Protein AF-0000000071641384 (afdb_homodimer)

Organism: Cannabis sativa (NCBI:txid3483)

Radius of gyration: 23.42 Å; Cα contacts (8 Å, |Δi|>4): 832; chains: 2; bounding box: 57×64×50 Å

Structure (mmCIF, N/CA/C/O backbone):
data_AF-0000000071641384-model_v1
#
loop_
_entity.id
_entity.type
_entity.pdbx_description
1 polymer 'CYTH domain-containing protein'
#
loop_
_atom_site.group_PDB
_atom_site.id
_atom_site.type_symbol
_atom_site.label_atom_id
_atom_site.label_alt_id
_atom_site.label_comp_id
_atom_site.label_asym_id
_atom_site.label_entity_id
_atom_site.label_seq_id
_atom_site.pdbx_PDB_ins_code
_atom_site.Cartn_x
_atom_site.Cartn_y
_atom_site.Cartn_z
_atom_site.occupancy
_atom_site.B_iso_or_equiv
_atom_site.auth_seq_id
_atom_site.auth_comp_id
_atom_site.auth_asym_id
_atom_site.auth_atom_id
_atom_site.pdbx_PDB_model_num
ATOM 1 N N . MET A 1 1 ? -4.176 0.881 -6.141 1 51.03 1 MET A N 1
ATOM 2 C CA . MET A 1 1 ? -4.93 0.18 -5.105 1 51.03 1 MET A CA 1
ATOM 3 C C . MET A 1 1 ? -4.918 -1.325 -5.348 1 51.03 1 MET A C 1
ATOM 5 O O . MET A 1 1 ? -5.363 -1.794 -6.395 1 51.03 1 MET A O 1
ATOM 9 N N . GLU A 1 2 ? -3.814 -2.068 -4.883 1 68.75 2 GLU A N 1
ATOM 10 C CA . GLU A 1 2 ? -3.453 -3.33 -5.523 1 68.75 2 GLU A CA 1
ATOM 11 C C . GLU A 1 2 ? -4.09 -4.516 -4.805 1 68.75 2 GLU A C 1
ATOM 13 O O . GLU A 1 2 ? -3.535 -5.027 -3.828 1 68.75 2 GLU A O 1
ATOM 18 N N . VAL A 1 3 ? -5.449 -4.703 -5.043 1 81.88 3 VAL A N 1
ATOM 19 C CA . VAL A 1 3 ? -6.039 -5.961 -4.602 1 81.88 3 VAL A CA 1
ATOM 20 C C . VAL A 1 3 ? -5.883 -7.02 -5.691 1 81.88 3 VAL A C 1
ATOM 22 O O . VAL A 1 3 ? -6.027 -6.719 -6.879 1 81.88 3 VAL A O 1
ATOM 25 N N . GLU A 1 4 ? -5.527 -8.25 -5.195 1 92.75 4 GLU A N 1
ATOM 26 C CA . GLU A 1 4 ? -5.203 -9.266 -6.195 1 92.75 4 GLU A CA 1
ATOM 27 C C . GLU A 1 4 ? -5.844 -10.602 -5.844 1 92.75 4 GLU A C 1
ATOM 29 O O . GLU A 1 4 ? -5.922 -10.969 -4.668 1 92.75 4 GLU A O 1
ATOM 34 N N . VAL A 1 5 ? -6.359 -11.281 -6.887 1 96 5 VAL A N 1
ATOM 35 C CA . VAL A 1 5 ? -6.824 -12.656 -6.77 1 96 5 VAL A CA 1
ATOM 36 C C . VAL A 1 5 ? -5.656 -13.617 -6.984 1 96 5 VAL A C 1
ATOM 38 O O . VAL A 1 5 ? -4.836 -13.414 -7.887 1 96 5 VAL A O 1
ATOM 41 N N . LYS A 1 6 ? -5.539 -14.648 -6.125 1 96.94 6 LYS A N 1
ATOM 42 C CA . LYS A 1 6 ? -4.516 -15.688 -6.25 1 96.94 6 LYS A CA 1
ATOM 43 C C . LYS A 1 6 ? -5.129 -17.078 -6.133 1 96.94 6 LYS A C 1
ATOM 45 O O . LYS A 1 6 ? -5.629 -17.453 -5.074 1 96.94 6 LYS A O 1
ATOM 50 N N . LEU A 1 7 ? -5.055 -17.781 -7.191 1 97.94 7 LEU A N 1
ATOM 51 C CA . LEU A 1 7 ? -5.539 -19.156 -7.207 1 97.94 7 LEU A CA 1
ATOM 52 C C . LEU A 1 7 ? -4.391 -20.125 -7.453 1 97.94 7 LEU A C 1
ATOM 54 O O . LEU A 1 7 ? -3.559 -19.906 -8.336 1 97.94 7 LEU A O 1
ATOM 58 N N . ARG A 1 8 ? -4.398 -21.188 -6.711 1 97.81 8 ARG A N 1
ATOM 59 C CA . ARG A 1 8 ? -3.381 -22.219 -6.836 1 97.81 8 ARG A CA 1
ATOM 60 C C . ARG A 1 8 ? -3.854 -23.344 -7.762 1 97.81 8 ARG A C 1
ATOM 62 O O . ARG A 1 8 ? -4.988 -23.812 -7.648 1 97.81 8 ARG A O 1
ATOM 69 N N . LEU A 1 9 ? -3.004 -23.672 -8.727 1 98.31 9 LEU A N 1
ATOM 70 C CA . LEU A 1 9 ? -3.221 -24.859 -9.539 1 98.31 9 LEU A CA 1
ATOM 71 C C . LEU A 1 9 ? -2.496 -26.062 -8.953 1 98.31 9 LEU A C 1
ATOM 73 O O . LEU A 1 9 ? -1.373 -25.938 -8.461 1 98.31 9 LEU A O 1
ATOM 77 N N . PRO A 1 10 ? -3.086 -27.25 -9.039 1 97.31 10 PRO A N 1
ATOM 78 C CA . PRO A 1 10 ? -2.553 -28.391 -8.297 1 97.31 10 PRO A CA 1
ATOM 79 C C . PRO A 1 10 ? -1.244 -28.922 -8.883 1 97.31 10 PRO A C 1
ATOM 81 O O . PRO A 1 10 ? -0.441 -29.516 -8.164 1 97.31 10 PRO A O 1
ATOM 84 N N . ASP A 1 11 ? -1.08 -28.797 -10.219 1 97.25 11 ASP A N 1
ATOM 85 C CA . ASP A 1 11 ? 0.099 -29.406 -10.82 1 97.25 11 ASP A CA 1
ATOM 86 C C . ASP A 1 11 ? 0.361 -28.844 -12.219 1 97.25 11 ASP A C 1
ATOM 88 O O . ASP A 1 11 ? -0.345 -27.938 -12.664 1 97.25 11 ASP A O 1
ATOM 92 N N . ALA A 1 12 ? 1.397 -29.406 -12.836 1 98.25 12 ALA A N 1
ATOM 93 C CA . ALA A 1 12 ? 1.852 -28.938 -14.141 1 98.25 12 ALA A CA 1
ATOM 94 C C . ALA A 1 12 ? 0.781 -29.172 -15.211 1 98.25 12 ALA A C 1
ATOM 96 O O . ALA A 1 12 ? 0.645 -28.375 -16.141 1 98.25 12 ALA A O 1
ATOM 97 N N . ALA A 1 13 ? 0.042 -30.219 -15.047 1 98.38 13 ALA A N 1
ATOM 98 C CA . ALA A 1 13 ? -1.003 -30.516 -16.031 1 98.38 13 ALA A CA 1
ATOM 99 C C . ALA A 1 13 ? -2.086 -29.438 -16.016 1 98.38 13 ALA A C 1
ATOM 101 O O . ALA A 1 13 ? -2.508 -28.969 -17.062 1 98.38 13 ALA A O 1
ATOM 102 N N . ALA A 1 14 ? -2.51 -29.109 -14.828 1 98.44 14 ALA A N 1
ATOM 103 C CA . ALA A 1 14 ? -3.492 -28.031 -14.695 1 98.44 14 ALA A CA 1
ATOM 104 C C . ALA A 1 14 ? -2.947 -26.719 -15.258 1 98.44 14 ALA A C 1
ATOM 106 O O . ALA A 1 14 ? -3.654 -26 -15.961 1 98.44 14 ALA A O 1
ATOM 107 N N . HIS A 1 15 ? -1.734 -26.438 -14.945 1 98.75 15 HIS A N 1
ATOM 108 C CA . HIS A 1 15 ? -1.073 -25.234 -15.438 1 98.75 15 HIS A CA 1
ATOM 109 C C . HIS A 1 15 ? -1.045 -25.203 -16.953 1 98.75 15 HIS A C 1
ATOM 111 O O . HIS A 1 15 ? -1.405 -24.188 -17.578 1 98.75 15 HIS A O 1
ATOM 117 N N . ARG A 1 16 ? -0.68 -26.25 -17.547 1 98.62 16 ARG A N 1
ATOM 118 C CA . ARG A 1 16 ? -0.602 -26.344 -19 1 98.62 16 ARG A CA 1
ATOM 119 C C . ARG A 1 16 ? -1.977 -26.172 -19.641 1 98.62 16 ARG A C 1
ATOM 121 O O . ARG A 1 16 ? -2.107 -25.516 -20.672 1 98.62 16 ARG A O 1
ATOM 128 N N . ARG A 1 17 ? -2.965 -26.797 -19.047 1 98.56 17 ARG A N 1
ATOM 129 C CA . ARG A 1 17 ? -4.316 -26.641 -19.578 1 98.56 17 ARG A CA 1
ATOM 130 C C . ARG A 1 17 ? -4.742 -25.172 -19.594 1 98.56 17 ARG A C 1
ATOM 132 O O . ARG A 1 17 ? -5.293 -24.688 -20.578 1 98.56 17 ARG A O 1
ATOM 139 N N . VAL A 1 18 ? -4.438 -24.516 -18.469 1 98.81 18 VAL A N 1
ATOM 140 C CA . VAL A 1 18 ? -4.773 -23.094 -18.375 1 98.81 18 VAL A CA 1
ATOM 141 C C . VAL A 1 18 ? -4.051 -22.312 -19.469 1 98.81 18 VAL A C 1
ATOM 143 O O . VAL A 1 18 ? -4.676 -21.531 -20.203 1 98.81 18 VAL A O 1
ATOM 146 N N . THR A 1 19 ? -2.75 -22.516 -19.562 1 98.81 19 THR A N 1
ATOM 147 C CA . THR A 1 19 ? -1.963 -21.719 -20.516 1 98.81 19 THR A CA 1
ATOM 148 C C . THR A 1 19 ? -2.354 -22.062 -21.953 1 98.81 19 THR A C 1
ATOM 150 O O . THR A 1 19 ? -2.34 -21.188 -22.812 1 98.81 19 THR A O 1
ATOM 153 N N . ASP A 1 20 ? -2.725 -23.281 -22.172 1 98.62 20 ASP A N 1
ATOM 154 C CA . ASP A 1 20 ? -3.191 -23.672 -23.5 1 98.62 20 ASP A CA 1
ATOM 155 C C . ASP A 1 20 ? -4.477 -22.938 -23.875 1 98.62 20 ASP A C 1
ATOM 157 O O . ASP A 1 20 ? -4.598 -22.406 -24.984 1 98.62 20 ASP A O 1
ATOM 161 N N . LEU A 1 21 ? -5.398 -22.969 -22.984 1 98.62 21 LEU A N 1
ATOM 162 C CA . LEU A 1 21 ? -6.691 -22.328 -23.219 1 98.62 21 LEU A CA 1
ATOM 163 C C . LEU A 1 21 ? -6.527 -20.828 -23.438 1 98.62 21 LEU A C 1
ATOM 165 O O . LEU A 1 21 ? -7.277 -20.219 -24.203 1 98.62 21 LEU A O 1
ATOM 169 N N . LEU A 1 22 ? -5.512 -20.25 -22.766 1 98.75 22 LEU A N 1
ATOM 170 C CA . LEU A 1 22 ? -5.363 -18.797 -22.781 1 98.75 22 LEU A CA 1
ATOM 171 C C . LEU A 1 22 ? -4.387 -18.375 -23.875 1 98.75 22 LEU A C 1
ATOM 173 O O . LEU A 1 22 ? -4.172 -17.172 -24.078 1 98.75 22 LEU A O 1
ATOM 177 N N . THR A 1 23 ? -3.848 -19.266 -24.609 1 98.56 23 THR A N 1
ATOM 178 C CA . THR A 1 23 ? -2.768 -19.031 -25.562 1 98.56 23 THR A CA 1
ATOM 179 C C . THR A 1 23 ? -3.105 -17.859 -26.5 1 98.56 23 THR A C 1
ATOM 181 O O . THR A 1 23 ? -2.268 -17 -26.75 1 98.56 23 THR A O 1
ATOM 184 N N . PRO A 1 24 ? -4.359 -17.719 -27 1 98.44 24 PRO A N 1
ATOM 185 C CA . PRO A 1 24 ? -4.66 -16.625 -27.938 1 98.44 24 PRO A CA 1
ATOM 186 C C . PRO A 1 24 ? -4.531 -15.25 -27.297 1 98.44 24 PRO A C 1
ATOM 188 O O . PRO A 1 24 ? -4.488 -14.242 -28 1 98.44 24 PRO A O 1
ATOM 191 N N . PHE A 1 25 ? -4.457 -15.188 -26.016 1 98.69 25 PHE A N 1
ATOM 192 C CA . PHE A 1 25 ? -4.496 -13.914 -25.297 1 98.69 25 PHE A CA 1
ATOM 193 C C . PHE A 1 25 ? -3.137 -13.594 -24.688 1 98.69 25 PHE A C 1
ATOM 195 O O . PHE A 1 25 ? -3.008 -12.648 -23.906 1 98.69 25 PHE A O 1
ATOM 202 N N . LEU A 1 26 ? -2.102 -14.32 -25 1 98.75 26 LEU A N 1
ATOM 203 C CA . LEU A 1 26 ? -0.773 -14.141 -24.422 1 98.75 26 LEU A CA 1
ATOM 204 C C . LEU A 1 26 ? -0.165 -12.812 -24.844 1 98.75 26 LEU A C 1
ATOM 206 O O . LEU A 1 26 ? -0.164 -12.484 -26.031 1 98.75 26 LEU A O 1
ATOM 210 N N . VAL A 1 27 ? 0.282 -12.07 -23.922 1 98.5 27 VAL A N 1
ATOM 211 C CA . VAL A 1 27 ? 0.926 -10.781 -24.188 1 98.5 27 VAL A CA 1
ATOM 212 C C . VAL A 1 27 ? 2.443 -10.938 -24.109 1 98.5 27 VAL A C 1
ATOM 214 O O . VAL A 1 27 ? 3.162 -10.523 -25.016 1 98.5 27 VAL A O 1
ATOM 217 N N . THR A 1 28 ? 2.891 -11.5 -23.047 1 98.12 28 THR A N 1
ATOM 218 C CA . THR A 1 28 ? 4.328 -11.656 -22.844 1 98.12 28 THR A CA 1
ATOM 219 C C . THR A 1 28 ? 4.613 -12.734 -21.812 1 98.12 28 THR A C 1
ATOM 221 O O . THR A 1 28 ? 3.709 -13.156 -21.078 1 98.12 28 THR A O 1
ATOM 224 N N . THR A 1 29 ? 5.836 -13.234 -21.797 1 98.44 29 THR A N 1
ATOM 225 C CA . THR A 1 29 ? 6.355 -14.156 -20.797 1 98.44 29 THR A CA 1
ATOM 226 C C . THR A 1 29 ? 7.582 -13.562 -20.109 1 98.44 29 THR A C 1
ATOM 228 O O . THR A 1 29 ? 8.492 -13.062 -20.781 1 98.44 29 THR A O 1
ATOM 231 N N . HIS A 1 30 ? 7.594 -13.57 -18.812 1 98.19 30 HIS A N 1
ATOM 232 C CA . HIS A 1 30 ? 8.742 -13.133 -18.016 1 98.19 30 HIS A CA 1
ATOM 233 C C . HIS A 1 30 ? 9.43 -14.312 -17.359 1 98.19 30 HIS A C 1
ATOM 235 O O . HIS A 1 30 ? 8.773 -15.156 -16.734 1 98.19 30 HIS A O 1
ATOM 241 N N . ARG A 1 31 ? 10.711 -14.391 -17.469 1 98.75 31 ARG A N 1
ATOM 242 C CA . ARG A 1 31 ? 11.539 -15.281 -16.672 1 98.75 31 ARG A CA 1
ATOM 243 C C . ARG A 1 31 ? 12.25 -14.523 -15.555 1 98.75 31 ARG A C 1
ATOM 245 O O . ARG A 1 31 ? 13.07 -13.641 -15.828 1 98.75 31 ARG A O 1
ATOM 252 N N . GLN A 1 32 ? 11.961 -14.93 -14.398 1 98.69 32 GLN A N 1
ATOM 253 C CA . GLN A 1 32 ? 12.375 -14.109 -13.266 1 98.69 32 GLN A CA 1
ATOM 254 C C . GLN A 1 32 ? 13.203 -14.93 -12.273 1 98.69 32 GLN A C 1
ATOM 256 O O . GLN A 1 32 ? 12.953 -16.109 -12.078 1 98.69 32 GLN A O 1
ATOM 261 N N . GLU A 1 33 ? 14.18 -14.289 -11.719 1 98.75 33 GLU A N 1
ATOM 262 C CA . GLU A 1 33 ? 14.953 -14.797 -10.586 1 98.75 33 GLU A CA 1
ATOM 263 C C . GLU A 1 33 ? 14.781 -13.906 -9.359 1 98.75 33 GLU A C 1
ATOM 265 O O . GLU A 1 33 ? 15.055 -12.703 -9.414 1 98.75 33 GLU A O 1
ATOM 270 N N . ASN A 1 34 ? 14.328 -14.492 -8.25 1 98.81 34 ASN A N 1
ATOM 271 C CA . ASN A 1 34 ? 14.094 -13.758 -7.012 1 98.81 34 ASN A CA 1
ATOM 272 C C . ASN A 1 34 ? 15.102 -14.141 -5.934 1 98.81 34 ASN A C 1
ATOM 274 O O . ASN A 1 34 ? 15.227 -15.32 -5.59 1 98.81 34 ASN A O 1
ATOM 278 N N . CYS A 1 35 ? 15.781 -13.164 -5.422 1 98.81 35 CYS A N 1
ATOM 279 C CA . CYS A 1 35 ? 16.781 -13.359 -4.371 1 98.81 35 CYS A CA 1
ATOM 280 C C . CYS A 1 35 ? 16.422 -12.555 -3.129 1 98.81 35 CYS A C 1
ATOM 282 O O . CYS A 1 35 ? 16.125 -11.359 -3.223 1 98.81 35 CYS A O 1
ATOM 284 N N . PHE A 1 36 ? 16.547 -13.195 -1.98 1 98.88 36 PHE A N 1
ATOM 285 C CA . PHE A 1 36 ? 16.109 -12.555 -0.744 1 98.88 36 PHE A CA 1
ATOM 286 C C . PHE A 1 36 ? 17.281 -12.367 0.205 1 98.88 36 PHE A C 1
ATOM 288 O O . PHE A 1 36 ? 18.234 -13.148 0.189 1 98.88 36 PHE A O 1
ATOM 295 N N . PHE A 1 37 ? 17.188 -11.32 1.037 1 98.75 37 PHE A N 1
ATOM 296 C CA . PHE A 1 37 ? 18.266 -10.961 1.946 1 98.75 37 PHE A CA 1
ATOM 297 C C . PHE A 1 37 ? 17.719 -10.57 3.312 1 98.75 37 PHE A C 1
ATOM 299 O O . PHE A 1 37 ? 16.547 -10.203 3.436 1 98.75 37 PHE A O 1
ATOM 306 N N . ASP A 1 38 ? 18.531 -10.688 4.297 1 98.56 38 ASP A N 1
ATOM 307 C CA . ASP A 1 38 ? 18.281 -10.227 5.66 1 98.56 38 ASP A CA 1
ATOM 308 C C . ASP A 1 38 ? 19.547 -9.641 6.277 1 98.56 38 ASP A C 1
ATOM 310 O O . ASP A 1 38 ? 20.609 -9.625 5.641 1 98.56 38 ASP A O 1
ATOM 314 N N . GLY A 1 39 ? 19.391 -9.016 7.383 1 98.06 39 GLY A N 1
ATOM 315 C CA . GLY A 1 39 ? 20.578 -8.703 8.18 1 98.06 39 GLY A CA 1
ATOM 316 C C . GLY A 1 39 ? 21.156 -9.906 8.883 1 98.06 39 GLY A C 1
ATOM 317 O O . GLY A 1 39 ? 20.453 -10.891 9.125 1 98.06 39 GLY A O 1
ATOM 318 N N . ALA A 1 40 ? 22.438 -9.805 9.25 1 97.31 40 ALA A N 1
ATOM 319 C CA . ALA A 1 40 ? 23.141 -10.914 9.883 1 97.31 40 ALA A CA 1
ATOM 320 C C . ALA A 1 40 ? 22.5 -11.297 11.211 1 97.31 40 ALA A C 1
ATOM 322 O O . ALA A 1 40 ? 22.562 -12.453 11.633 1 97.31 40 ALA A O 1
ATOM 323 N N . ALA A 1 41 ? 21.859 -10.359 11.828 1 97.38 41 ALA A N 1
ATOM 324 C CA . ALA A 1 41 ? 21.188 -10.625 13.094 1 97.38 41 ALA A CA 1
ATOM 325 C C . ALA A 1 41 ? 19.688 -10.812 12.883 1 97.38 41 ALA A C 1
ATOM 327 O O . ALA A 1 41 ? 18.891 -10.664 13.828 1 97.38 41 ALA A O 1
ATOM 328 N N . ALA A 1 42 ? 19.25 -11.023 11.703 1 97.69 42 ALA A N 1
ATOM 329 C CA . ALA A 1 42 ? 17.859 -11.234 11.328 1 97.69 42 ALA A CA 1
ATOM 330 C C . ALA A 1 42 ? 17.031 -9.977 11.586 1 97.69 42 ALA A C 1
ATOM 332 O O . ALA A 1 42 ? 15.883 -10.062 12.031 1 97.69 42 ALA A O 1
ATOM 333 N N . GLU A 1 43 ? 17.625 -8.828 11.328 1 97.31 43 GLU A N 1
ATOM 334 C CA . GLU A 1 43 ? 16.984 -7.547 11.625 1 97.31 43 GLU A CA 1
ATOM 335 C C . GLU A 1 43 ? 15.672 -7.398 10.859 1 97.31 43 GLU A C 1
ATOM 337 O O . GLU A 1 43 ? 14.672 -6.957 11.43 1 97.31 43 GLU A O 1
ATOM 342 N N . LEU A 1 44 ? 15.664 -7.773 9.555 1 97.19 44 LEU A N 1
ATOM 343 C CA . LEU A 1 44 ? 14.469 -7.602 8.734 1 97.19 44 LEU A CA 1
ATOM 344 C C . LEU A 1 44 ? 13.406 -8.625 9.109 1 97.19 44 LEU A C 1
ATOM 346 O O . LEU A 1 44 ? 12.242 -8.273 9.312 1 97.19 44 LEU A O 1
ATOM 350 N N . SER A 1 45 ? 13.836 -9.859 9.258 1 95.31 45 SER A N 1
ATOM 351 C CA . SER A 1 45 ? 12.906 -10.922 9.625 1 95.31 45 SER A CA 1
ATOM 352 C C . SER A 1 45 ? 12.227 -10.633 10.961 1 95.31 45 SER A C 1
ATOM 354 O O . SER A 1 45 ? 11.023 -10.875 11.117 1 95.31 45 SER A O 1
ATOM 356 N N . SER A 1 46 ? 12.922 -10.055 11.875 1 94.88 46 SER A N 1
ATOM 357 C CA . SER A 1 46 ? 12.383 -9.758 13.195 1 94.88 46 SER A CA 1
ATOM 358 C C . SER A 1 46 ? 11.297 -8.688 13.125 1 94.88 46 SER A C 1
ATOM 360 O O . SER A 1 46 ? 10.445 -8.602 14.008 1 94.88 46 SER A O 1
ATOM 362 N N . CYS A 1 47 ? 11.367 -7.949 12.094 1 91.12 47 CYS A N 1
ATOM 363 C CA . CYS A 1 47 ? 10.383 -6.895 11.898 1 91.12 47 CYS A CA 1
ATOM 364 C C . CYS A 1 47 ? 9.375 -7.281 10.828 1 91.12 47 CYS A C 1
ATOM 366 O O . CYS A 1 47 ? 8.648 -6.43 10.305 1 91.12 47 CYS A O 1
ATOM 368 N N . ARG A 1 48 ? 9.445 -8.523 10.406 1 91.19 48 ARG A N 1
ATOM 369 C CA . ARG A 1 48 ? 8.578 -9.047 9.359 1 91.19 48 ARG A CA 1
ATOM 370 C C . ARG A 1 48 ? 8.734 -8.242 8.07 1 91.19 48 ARG A C 1
ATOM 372 O O . ARG A 1 48 ? 7.746 -7.945 7.395 1 91.19 48 ARG A O 1
ATOM 379 N N . ALA A 1 49 ? 9.891 -7.855 7.801 1 94.94 49 ALA A N 1
ATOM 380 C CA . ALA A 1 49 ? 10.227 -7.152 6.562 1 94.94 49 ALA A CA 1
ATOM 381 C C . ALA A 1 49 ? 10.922 -8.086 5.574 1 94.94 49 ALA A C 1
ATOM 383 O O . ALA A 1 49 ? 11.633 -9.008 5.98 1 94.94 49 ALA A O 1
ATOM 384 N N . VAL A 1 50 ? 10.68 -7.898 4.293 1 97.19 50 VAL A N 1
ATOM 385 C CA . VAL A 1 50 ? 11.242 -8.75 3.246 1 97.19 50 VAL A CA 1
ATOM 386 C C . VAL A 1 50 ? 12 -7.891 2.234 1 97.19 50 VAL A C 1
ATOM 388 O O . VAL A 1 50 ? 11.422 -6.984 1.628 1 97.19 50 VAL A O 1
ATOM 391 N N . LEU A 1 51 ? 13.266 -8.164 2.074 1 98.25 51 LEU A N 1
ATOM 392 C CA . LEU A 1 51 ? 14.102 -7.52 1.063 1 98.25 51 LEU A CA 1
ATOM 393 C C . LEU A 1 51 ? 14.375 -8.469 -0.099 1 98.25 51 LEU A C 1
ATOM 395 O O . LEU A 1 51 ? 14.836 -9.594 0.108 1 98.25 51 LEU A O 1
ATOM 399 N N . ARG A 1 52 ? 14.07 -7.957 -1.298 1 98.69 52 ARG A N 1
ATOM 400 C CA . ARG A 1 52 ? 14.195 -8.812 -2.475 1 98.69 52 ARG A CA 1
ATOM 401 C C . ARG A 1 52 ? 14.898 -8.078 -3.611 1 98.69 52 ARG A C 1
ATOM 403 O O . ARG A 1 52 ? 14.641 -6.898 -3.855 1 98.69 52 ARG A O 1
ATOM 410 N N . ILE A 1 53 ? 15.797 -8.781 -4.273 1 98.62 53 ILE A N 1
ATOM 411 C CA . ILE A 1 53 ? 16.219 -8.391 -5.613 1 98.62 53 ILE A CA 1
ATOM 412 C C . ILE A 1 53 ? 15.641 -9.359 -6.645 1 98.62 53 ILE A C 1
ATOM 414 O O . ILE A 1 53 ? 15.781 -10.578 -6.512 1 98.62 53 ILE A O 1
ATOM 418 N N . ARG A 1 54 ? 14.969 -8.812 -7.617 1 98.75 54 ARG A N 1
ATOM 419 C CA . ARG A 1 54 ? 14.391 -9.625 -8.688 1 98.75 54 ARG A CA 1
ATOM 420 C C . ARG A 1 54 ? 15.031 -9.297 -10.031 1 98.75 54 ARG A C 1
ATOM 422 O O . ARG A 1 54 ? 15.086 -8.133 -10.43 1 98.75 54 ARG A O 1
ATOM 429 N N . PHE A 1 55 ? 15.453 -10.32 -10.719 1 98.69 55 PHE A N 1
ATOM 430 C CA . PHE A 1 55 ? 15.93 -10.203 -12.086 1 98.69 55 PHE A CA 1
ATOM 431 C C . PHE A 1 55 ? 14.867 -10.68 -13.07 1 98.69 55 PHE A C 1
ATOM 433 O O . PHE A 1 55 ? 14.109 -11.602 -12.773 1 98.69 55 PHE A O 1
ATOM 440 N N . SER A 1 56 ? 14.844 -10.023 -14.172 1 98.12 56 SER A N 1
ATOM 441 C CA . SER A 1 56 ? 13.93 -10.422 -15.234 1 98.12 56 SER A CA 1
ATOM 442 C C . SER A 1 56 ? 14.609 -10.383 -16.594 1 98.12 56 SER A C 1
ATOM 444 O O . SER A 1 56 ? 15.57 -9.633 -16.797 1 98.12 56 SER A O 1
ATOM 446 N N . ASP A 1 57 ? 14.125 -11.188 -17.531 1 97.5 57 ASP A N 1
ATOM 447 C CA . ASP A 1 57 ? 14.672 -11.211 -18.891 1 97.5 57 ASP A CA 1
ATOM 448 C C . ASP A 1 57 ? 14.117 -10.062 -19.734 1 97.5 57 ASP A C 1
ATOM 450 O O . ASP A 1 57 ? 14.555 -9.844 -20.859 1 97.5 57 ASP A O 1
ATOM 454 N N . LYS A 1 58 ? 13.172 -9.367 -19.172 1 95.5 58 LYS A N 1
ATOM 455 C CA . LYS A 1 58 ? 12.602 -8.18 -19.797 1 95.5 58 LYS A CA 1
ATOM 456 C C . LYS A 1 58 ? 12.703 -6.969 -18.875 1 95.5 58 LYS A C 1
ATOM 458 O O . LYS A 1 58 ? 12.898 -7.117 -17.672 1 95.5 58 LYS A O 1
ATOM 463 N N . ASP A 1 59 ? 12.516 -5.801 -19.484 1 91.5 59 ASP A N 1
ATOM 464 C CA . ASP A 1 59 ? 12.617 -4.586 -18.672 1 91.5 59 ASP A CA 1
ATOM 465 C C . ASP A 1 59 ? 11.445 -4.48 -17.703 1 91.5 59 ASP A C 1
ATOM 467 O O . ASP A 1 59 ? 10.312 -4.832 -18.047 1 91.5 59 ASP A O 1
ATOM 471 N N . PRO A 1 60 ? 11.711 -3.953 -16.578 1 94.31 60 PRO A N 1
ATOM 472 C CA . PRO A 1 60 ? 13.031 -3.68 -15.992 1 94.31 60 PRO A CA 1
ATOM 473 C C . PRO A 1 60 ? 13.789 -4.953 -15.633 1 94.31 60 PRO A C 1
ATOM 475 O O . PRO A 1 60 ? 13.203 -5.895 -15.094 1 94.31 60 PRO A O 1
ATOM 478 N N . ARG A 1 61 ? 15.039 -4.992 -15.805 1 97.38 61 ARG A N 1
ATOM 479 C CA . ARG A 1 61 ? 15.867 -6.195 -15.727 1 97.38 61 ARG A CA 1
ATOM 480 C C . ARG A 1 61 ? 16.25 -6.508 -14.281 1 97.38 61 ARG A C 1
ATOM 482 O O . ARG A 1 61 ? 16.609 -7.641 -13.961 1 97.38 61 ARG A O 1
ATOM 489 N N . CYS A 1 62 ? 16.25 -5.465 -13.469 1 98.31 62 CYS A N 1
ATOM 490 C CA . CYS A 1 62 ? 16.625 -5.656 -12.07 1 98.31 62 CYS A CA 1
ATOM 491 C C . CYS A 1 62 ? 15.875 -4.691 -11.164 1 98.31 62 CYS A C 1
ATOM 493 O O . CYS A 1 62 ? 15.914 -3.477 -11.375 1 98.31 62 CYS A O 1
ATOM 495 N N . MET A 1 63 ? 15.195 -5.25 -10.188 1 97.88 63 MET A N 1
ATOM 496 C CA . MET A 1 63 ? 14.414 -4.469 -9.227 1 97.88 63 MET A CA 1
ATOM 497 C C . MET A 1 63 ? 14.773 -4.855 -7.793 1 97.88 63 MET A C 1
ATOM 499 O O . MET A 1 63 ? 14.906 -6.039 -7.48 1 97.88 63 MET A O 1
ATOM 503 N N . VAL A 1 64 ? 14.977 -3.857 -6.914 1 97.44 64 VAL A N 1
ATOM 504 C CA . VAL A 1 64 ? 15.055 -4.094 -5.477 1 97.44 64 VAL A CA 1
ATOM 505 C C . VAL A 1 64 ? 13.734 -3.676 -4.816 1 97.44 64 VAL A C 1
ATOM 507 O O . VAL A 1 64 ? 13.148 -2.654 -5.184 1 97.44 64 VAL A O 1
ATOM 510 N N . SER A 1 65 ? 13.25 -4.523 -3.928 1 96.56 65 SER A N 1
ATOM 511 C CA . SER A 1 65 ? 11.977 -4.238 -3.27 1 96.56 65 SER A CA 1
ATOM 512 C C . SER A 1 65 ? 12.047 -4.527 -1.774 1 96.56 65 SER A C 1
ATOM 514 O O . SER A 1 65 ? 12.758 -5.441 -1.349 1 96.56 65 SER A O 1
ATOM 516 N N . LEU A 1 66 ? 11.461 -3.689 -1 1 95.12 66 LEU A N 1
ATOM 517 C CA . LEU A 1 66 ? 11.281 -3.867 0.437 1 95.12 66 LEU A CA 1
ATOM 518 C C . LEU A 1 66 ? 9.805 -3.889 0.801 1 95.12 66 LEU A C 1
ATOM 520 O O . LEU A 1 66 ? 9.062 -2.965 0.461 1 95.12 66 LEU A O 1
ATOM 524 N N . LYS A 1 67 ? 9.328 -4.988 1.345 1 92.56 67 LYS A N 1
ATOM 525 C CA . LYS A 1 67 ? 7.988 -5.086 1.923 1 92.56 67 LYS A CA 1
ATOM 526 C C . LYS A 1 67 ? 8.047 -5.062 3.447 1 92.56 67 LYS A C 1
ATOM 528 O O . LYS A 1 67 ? 8.773 -5.848 4.059 1 92.56 67 LYS A O 1
ATOM 533 N N . ALA A 1 68 ? 7.438 -4.121 4.055 1 89.56 68 ALA A N 1
ATOM 534 C CA . ALA A 1 68 ? 7.41 -3.979 5.508 1 89.56 68 ALA A CA 1
ATOM 535 C C . ALA A 1 68 ? 6.145 -3.262 5.965 1 89.56 68 ALA A C 1
ATOM 537 O O . ALA A 1 68 ? 5.43 -2.676 5.148 1 89.56 68 ALA A O 1
ATOM 538 N N . LYS A 1 69 ? 5.867 -3.457 7.297 1 83.75 69 LYS A N 1
ATOM 539 C CA . LYS A 1 69 ? 4.742 -2.719 7.855 1 83.75 69 LYS A CA 1
ATOM 540 C C . LYS A 1 69 ? 4.883 -1.222 7.602 1 83.75 69 LYS A C 1
ATOM 542 O O . LYS A 1 69 ? 5.973 -0.665 7.727 1 83.75 69 LYS A O 1
ATOM 547 N N . ALA A 1 70 ? 3.766 -0.626 7.273 1 80.81 70 ALA A N 1
ATOM 548 C CA . ALA A 1 70 ? 3.779 0.827 7.121 1 80.81 70 ALA A CA 1
ATOM 549 C C . ALA A 1 70 ? 4.066 1.513 8.453 1 80.81 70 ALA A C 1
ATOM 551 O O . ALA A 1 70 ? 3.564 1.09 9.5 1 80.81 70 ALA A O 1
ATOM 552 N N . VAL A 1 71 ? 4.875 2.58 8.422 1 79.25 71 VAL A N 1
ATOM 553 C CA . VAL A 1 71 ? 5.242 3.279 9.648 1 79.25 71 VAL A CA 1
ATOM 554 C C . VAL A 1 71 ? 5.387 4.773 9.367 1 79.25 71 VAL A C 1
ATOM 556 O O . VAL A 1 71 ? 5.504 5.184 8.211 1 79.25 71 VAL A O 1
ATOM 559 N N . LEU A 1 72 ? 5.25 5.543 10.453 1 83.25 72 LEU A N 1
ATOM 560 C CA . LEU A 1 72 ? 5.59 6.961 10.453 1 83.25 72 LEU A CA 1
ATOM 561 C C . LEU A 1 72 ? 6.762 7.238 11.391 1 83.25 72 LEU A C 1
ATOM 563 O O . LEU A 1 72 ? 6.617 7.16 12.609 1 83.25 72 LEU A O 1
ATOM 567 N N . VAL A 1 73 ? 7.906 7.57 10.758 1 81.31 73 VAL A N 1
ATOM 568 C CA . VAL A 1 73 ? 9.117 7.801 11.539 1 81.31 73 VAL A CA 1
ATOM 569 C C . VAL A 1 73 ? 9.773 9.102 11.102 1 81.31 73 VAL A C 1
ATOM 571 O O . VAL A 1 73 ? 10.016 9.312 9.906 1 81.31 73 VAL A O 1
ATOM 574 N N . ASP A 1 74 ? 9.992 9.992 12.016 1 85.56 74 ASP A N 1
ATOM 575 C CA . ASP A 1 74 ? 10.703 11.242 11.758 1 85.56 74 ASP A CA 1
ATOM 576 C C . ASP A 1 74 ? 10.055 12.008 10.609 1 85.56 74 ASP A C 1
ATOM 578 O O . ASP A 1 74 ? 10.742 12.477 9.703 1 85.56 74 ASP A O 1
ATOM 582 N N . GLY A 1 75 ? 8.781 11.984 10.602 1 90.5 75 GLY A N 1
ATOM 583 C CA . GLY A 1 75 ? 8.039 12.781 9.641 1 90.5 75 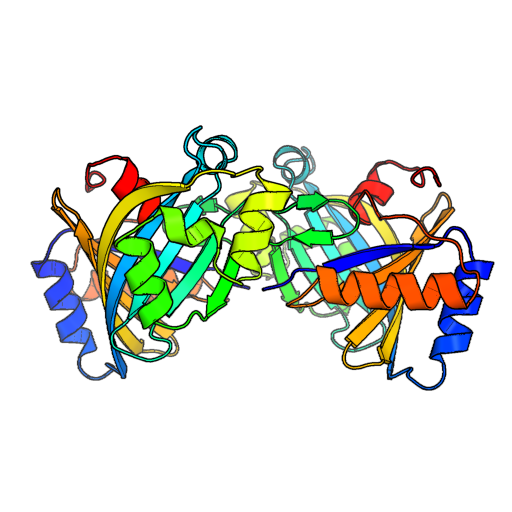GLY A CA 1
ATOM 584 C C . GLY A 1 75 ? 7.918 12.117 8.281 1 90.5 75 GLY A C 1
ATOM 585 O O . GLY A 1 75 ? 7.453 12.734 7.32 1 90.5 75 GLY A O 1
ATOM 586 N N . ILE A 1 76 ? 8.422 10.961 8.172 1 88.69 76 ILE A N 1
ATOM 587 C CA . ILE A 1 76 ? 8.289 10.234 6.914 1 88.69 76 ILE A CA 1
ATOM 588 C C . ILE A 1 76 ? 7.359 9.031 7.105 1 88.69 76 ILE A C 1
ATOM 590 O O . ILE A 1 76 ? 7.629 8.156 7.93 1 88.69 76 ILE A O 1
ATOM 594 N N . SER A 1 77 ? 6.27 9.062 6.402 1 88.69 77 SER A N 1
ATOM 595 C CA . SER A 1 77 ? 5.348 7.934 6.367 1 88.69 77 SER A CA 1
ATOM 596 C C . SER A 1 77 ? 5.691 6.969 5.238 1 88.69 77 SER A C 1
ATOM 598 O O . SER A 1 77 ? 5.801 7.371 4.082 1 88.69 77 SER A O 1
ATOM 600 N N . ARG A 1 78 ? 5.859 5.812 5.598 1 82.75 78 ARG A N 1
ATOM 601 C CA . ARG A 1 78 ? 6.238 4.793 4.629 1 82.75 78 ARG A CA 1
ATOM 602 C C . ARG A 1 78 ? 5.07 3.854 4.336 1 82.75 78 ARG A C 1
ATOM 604 O O . ARG A 1 78 ? 4.211 3.637 5.195 1 82.75 78 ARG A O 1
ATOM 611 N N . VAL A 1 79 ? 5.176 3.258 3.031 1 76.06 79 VAL A N 1
ATOM 612 C CA . VAL A 1 79 ? 4.156 2.305 2.613 1 76.06 79 VAL A CA 1
ATOM 613 C C . VAL A 1 79 ? 4.617 0.882 2.924 1 76.06 79 VAL A C 1
ATOM 615 O O . VAL A 1 79 ? 5.785 0.66 3.25 1 76.06 79 VAL A O 1
ATOM 618 N N . GLU A 1 80 ? 3.674 0.031 2.691 1 80.75 80 GLU A N 1
ATOM 619 C CA . GLU A 1 80 ? 3.947 -1.379 2.953 1 80.75 80 GLU A CA 1
ATOM 620 C C . GLU A 1 80 ? 4.938 -1.946 1.94 1 80.75 80 GLU A C 1
ATOM 622 O O . GLU A 1 80 ? 5.746 -2.814 2.273 1 80.75 80 GLU A O 1
ATOM 627 N N . GLU A 1 81 ? 4.867 -1.511 0.694 1 87.44 81 GLU A N 1
ATOM 628 C CA . GLU A 1 81 ? 5.781 -1.999 -0.334 1 87.44 81 GLU A CA 1
ATOM 629 C C . GLU A 1 81 ? 6.477 -0.843 -1.049 1 87.44 81 GLU A C 1
ATOM 631 O O . GLU A 1 81 ? 5.82 0.111 -1.478 1 87.44 81 GLU A O 1
ATOM 636 N N . ASP A 1 82 ? 7.82 -0.938 -1.147 1 87.75 82 ASP A N 1
ATOM 637 C CA . ASP A 1 82 ? 8.688 0.022 -1.824 1 87.75 82 ASP A CA 1
ATOM 638 C C . ASP A 1 82 ? 9.57 -0.67 -2.857 1 87.75 82 ASP A C 1
ATOM 640 O O . ASP A 1 82 ? 10.164 -1.713 -2.576 1 87.75 82 ASP A O 1
ATOM 644 N N . GLU A 1 83 ? 9.617 -0.093 -4.078 1 91.81 83 GLU A N 1
ATOM 645 C CA . GLU A 1 83 ? 10.43 -0.687 -5.141 1 91.81 83 GLU A CA 1
ATOM 646 C C . GLU A 1 83 ? 11.32 0.358 -5.805 1 91.81 83 GLU A C 1
ATOM 648 O O . GLU A 1 83 ? 10.984 1.544 -5.828 1 91.81 83 GLU A O 1
ATOM 653 N N . GLU A 1 84 ? 12.422 -0.146 -6.344 1 92.38 84 GLU A N 1
ATOM 654 C CA . GLU A 1 84 ? 13.406 0.697 -7.016 1 92.38 84 GLU A CA 1
ATOM 655 C C . GLU A 1 84 ? 14.188 -0.094 -8.062 1 92.38 84 GLU A C 1
ATOM 657 O O . GLU A 1 84 ? 14.562 -1.242 -7.824 1 92.38 84 GLU A O 1
ATOM 662 N N . GLU A 1 85 ? 14.328 0.51 -9.266 1 95.5 85 GLU A N 1
ATOM 663 C CA . GLU A 1 85 ? 15.156 -0.142 -10.273 1 95.5 85 GLU A CA 1
ATOM 664 C C . GLU A 1 85 ? 16.641 -0.048 -9.922 1 95.5 85 GLU A C 1
ATOM 666 O O . GLU A 1 85 ? 17.109 0.996 -9.469 1 95.5 85 GLU A O 1
ATOM 671 N N . LEU A 1 86 ? 17.359 -1.123 -10.141 1 96 86 LEU A N 1
ATOM 672 C CA . LEU A 1 86 ? 18.812 -1.185 -9.984 1 96 86 LEU A CA 1
ATOM 673 C C . LEU A 1 86 ? 19.484 -1.562 -11.297 1 96 86 LEU A C 1
ATOM 675 O O . LEU A 1 86 ? 18.875 -2.215 -12.148 1 96 86 LEU A O 1
ATOM 679 N N . ASP A 1 87 ? 20.703 -1.134 -11.391 1 95.81 87 ASP A N 1
ATOM 680 C CA . ASP A 1 87 ? 21.531 -1.652 -12.484 1 95.81 87 ASP A CA 1
ATOM 681 C C . ASP A 1 87 ? 21.719 -3.16 -12.359 1 95.81 87 ASP A C 1
ATOM 683 O O . ASP A 1 87 ? 22.172 -3.645 -11.32 1 95.81 87 ASP A O 1
ATOM 687 N N . GLU A 1 88 ? 21.391 -3.832 -13.484 1 97.19 88 GLU A N 1
ATOM 688 C CA . GLU A 1 88 ? 21.391 -5.289 -13.414 1 97.19 88 GLU A CA 1
ATOM 689 C C . GLU A 1 88 ? 22.766 -5.82 -13.016 1 97.19 88 GLU A C 1
ATOM 691 O O . GLU A 1 88 ? 22.891 -6.668 -12.125 1 97.19 88 GLU A O 1
ATOM 696 N N . PRO A 1 89 ? 23.891 -5.363 -13.602 1 97.44 89 PRO A N 1
ATOM 697 C CA . PRO A 1 89 ? 25.203 -5.863 -13.18 1 97.44 89 PRO A CA 1
ATOM 698 C C . PRO A 1 89 ? 25.469 -5.633 -11.695 1 97.44 89 PRO A C 1
ATOM 700 O O . PRO A 1 89 ? 26.062 -6.484 -11.031 1 97.44 89 PRO A O 1
ATOM 703 N N . LEU A 1 90 ? 25.031 -4.523 -11.25 1 97.12 90 LEU A N 1
ATOM 704 C CA . LEU A 1 90 ? 25.203 -4.223 -9.836 1 97.12 90 LEU A CA 1
ATOM 705 C C . LEU A 1 90 ? 24.406 -5.199 -8.969 1 97.12 90 LEU A C 1
ATOM 707 O O . LEU A 1 90 ? 24.922 -5.715 -7.977 1 97.12 90 LEU A O 1
ATOM 711 N N . GLY A 1 91 ? 23.156 -5.406 -9.344 1 98 91 GLY A N 1
ATOM 712 C CA . GLY A 1 91 ? 22.359 -6.391 -8.625 1 98 91 GLY A CA 1
ATOM 713 C C . GLY A 1 91 ? 23 -7.77 -8.609 1 98 91 GLY A C 1
ATOM 714 O O . GLY A 1 91 ? 23.047 -8.43 -7.57 1 98 91 GLY A O 1
ATOM 715 N N . ARG A 1 92 ? 23.469 -8.211 -9.773 1 98.19 92 ARG A N 1
ATOM 716 C CA . ARG A 1 92 ? 24.125 -9.516 -9.875 1 98.19 92 ARG A CA 1
ATOM 717 C C . ARG A 1 92 ? 25.359 -9.594 -8.984 1 98.19 92 ARG A C 1
ATOM 719 O O . ARG A 1 92 ? 25.594 -10.609 -8.336 1 98.19 92 ARG A O 1
ATOM 726 N N . ALA A 1 93 ? 26.109 -8.508 -8.945 1 97.81 93 ALA A N 1
ATOM 727 C CA . ALA A 1 93 ? 27.281 -8.453 -8.086 1 97.81 93 ALA A CA 1
ATOM 728 C C . ALA A 1 93 ? 26.891 -8.594 -6.617 1 97.81 93 ALA A C 1
ATOM 730 O O . ALA A 1 93 ? 27.609 -9.242 -5.844 1 97.81 93 ALA A O 1
ATOM 731 N N . CYS A 1 94 ? 25.828 -8.016 -6.215 1 97.56 94 CYS A N 1
ATOM 732 C CA . CYS A 1 94 ? 25.359 -8.078 -4.836 1 97.56 94 CYS A CA 1
ATOM 733 C C . CYS A 1 94 ? 24.953 -9.5 -4.461 1 97.56 94 CYS A C 1
ATOM 735 O O . CYS A 1 94 ? 25.188 -9.945 -3.338 1 97.56 94 CYS A O 1
ATOM 737 N N . VAL A 1 95 ? 24.281 -10.164 -5.406 1 97.88 95 VAL A N 1
ATOM 738 C CA . VAL A 1 95 ? 23.859 -11.539 -5.148 1 97.88 95 VAL A CA 1
ATOM 739 C C . VAL A 1 95 ? 25.094 -12.438 -5.016 1 97.88 95 VAL A C 1
ATOM 741 O O . VAL A 1 95 ? 25.125 -13.328 -4.16 1 97.88 95 VAL A O 1
ATOM 744 N N . ALA A 1 96 ? 26.078 -12.195 -5.82 1 97.56 96 ALA A N 1
ATOM 745 C CA . ALA A 1 96 ? 27.312 -12.992 -5.785 1 97.56 96 ALA A CA 1
ATOM 746 C C . ALA A 1 96 ? 28.109 -12.703 -4.52 1 97.56 96 ALA A C 1
ATOM 748 O O . ALA A 1 96 ? 28.734 -13.609 -3.953 1 97.56 96 ALA A O 1
ATOM 749 N N . GLU A 1 97 ? 28.172 -11.445 -4.145 1 97.62 97 GLU A N 1
ATOM 750 C CA . GLU A 1 97 ? 28.844 -10.984 -2.934 1 97.62 97 GLU A CA 1
ATOM 751 C C . GLU A 1 97 ? 27.938 -10.109 -2.088 1 97.62 97 GLU A C 1
ATOM 753 O O . GLU A 1 97 ? 27.938 -8.883 -2.211 1 97.62 97 GLU A O 1
ATOM 758 N N . VAL A 1 98 ? 27.297 -10.719 -1.151 1 97 98 VAL A N 1
ATOM 759 C CA . VAL A 1 98 ? 26.203 -10.102 -0.405 1 97 98 VAL A CA 1
ATOM 760 C C . VAL A 1 98 ? 26.719 -8.867 0.336 1 97 98 VAL A C 1
ATOM 762 O O . VAL A 1 98 ? 25.969 -7.91 0.542 1 97 98 VAL A O 1
ATOM 765 N N . GLY A 1 99 ? 27.984 -8.852 0.69 1 94.5 99 GLY A N 1
ATOM 766 C CA . GLY A 1 99 ? 28.578 -7.719 1.383 1 94.5 99 GLY A CA 1
ATOM 767 C C . GLY A 1 99 ? 28.484 -6.43 0.588 1 94.5 99 GLY A C 1
ATOM 768 O O . GLY A 1 99 ? 28.547 -5.336 1.158 1 94.5 99 GLY A O 1
ATOM 769 N N . LYS A 1 100 ? 28.312 -6.539 -0.691 1 95.62 100 LYS A N 1
ATOM 770 C CA . LYS A 1 100 ? 28.266 -5.371 -1.564 1 95.62 100 LYS A CA 1
ATOM 771 C C . LYS A 1 100 ? 26.969 -4.594 -1.361 1 95.62 100 LYS A C 1
ATOM 773 O O . LYS A 1 100 ? 26.891 -3.406 -1.688 1 95.62 100 LYS A O 1
ATOM 778 N N . LEU A 1 101 ? 25.969 -5.199 -0.841 1 96.5 101 LEU A N 1
ATOM 779 C CA . LEU A 1 101 ? 24.688 -4.543 -0.614 1 96.5 101 LEU A CA 1
ATOM 780 C C . LEU A 1 101 ? 24.859 -3.312 0.272 1 96.5 101 LEU A C 1
ATOM 782 O O . LEU A 1 101 ? 24.141 -2.318 0.104 1 96.5 101 LEU A O 1
ATOM 786 N N . GLY A 1 102 ? 25.781 -3.416 1.141 1 93.06 102 GLY A N 1
ATOM 787 C CA . GLY A 1 102 ? 26 -2.326 2.078 1 93.06 102 GLY A CA 1
ATOM 788 C C . GLY A 1 102 ? 26.625 -1.1 1.433 1 93.06 102 GLY A C 1
ATOM 789 O O . GLY A 1 102 ? 26.609 -0.015 2.02 1 93.06 102 GLY A O 1
ATOM 790 N N . ARG A 1 103 ? 27.078 -1.199 0.247 1 92 103 ARG A N 1
ATOM 791 C CA . ARG A 1 103 ? 27.812 -0.108 -0.386 1 92 103 ARG A CA 1
ATOM 792 C C . ARG A 1 103 ? 27.047 0.437 -1.591 1 92 103 ARG A C 1
ATOM 794 O O . ARG A 1 103 ? 27.5 1.38 -2.242 1 92 103 ARG A O 1
ATOM 801 N N . VAL A 1 104 ? 25.969 -0.127 -1.886 1 94.12 104 VAL A N 1
ATOM 802 C CA . VAL A 1 104 ? 25.203 0.26 -3.066 1 94.12 104 VAL A CA 1
ATOM 803 C C . VAL A 1 104 ? 24.422 1.548 -2.783 1 94.12 104 VAL A C 1
ATOM 805 O O . VAL A 1 104 ? 23.828 1.694 -1.72 1 94.12 104 VAL A O 1
ATOM 808 N N . GLU A 1 105 ? 24.578 2.441 -3.736 1 91.38 105 GLU A N 1
ATOM 809 C CA . GLU A 1 105 ? 23.719 3.625 -3.664 1 91.38 105 GLU A CA 1
ATOM 810 C C . GLU A 1 105 ? 22.297 3.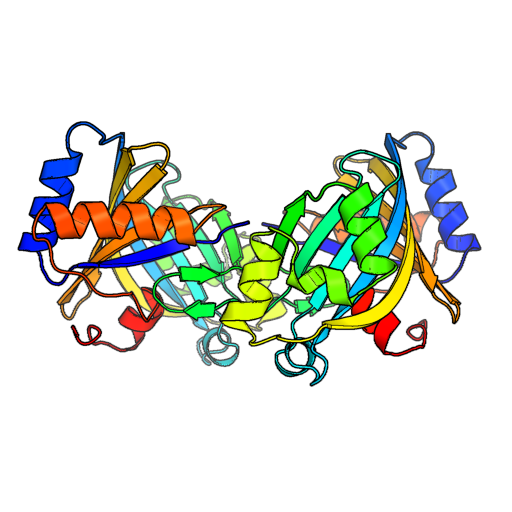299 -4.074 1 91.38 105 GLU A C 1
ATOM 812 O O . GLU A 1 105 ? 22 3.146 -5.262 1 91.38 105 GLU A O 1
ATOM 817 N N . SER A 1 106 ? 21.422 3.123 -3.229 1 93.06 106 SER A N 1
ATOM 818 C CA . SER A 1 106 ? 20.016 2.764 -3.367 1 93.06 106 SER A CA 1
ATOM 819 C C . SER A 1 106 ? 19.172 3.355 -2.236 1 93.06 106 SER A C 1
ATOM 821 O O . SER A 1 106 ? 19.547 3.244 -1.064 1 93.06 106 SER A O 1
ATOM 823 N N . ARG A 1 107 ? 18.109 3.984 -2.631 1 89 107 ARG A N 1
ATOM 824 C CA . ARG A 1 107 ? 17.234 4.562 -1.621 1 89 107 ARG A CA 1
ATOM 825 C C . ARG A 1 107 ? 16.688 3.488 -0.684 1 89 107 ARG A C 1
ATOM 827 O O . ARG A 1 107 ? 16.594 3.705 0.525 1 89 107 ARG A O 1
ATOM 834 N N . ILE A 1 108 ? 16.328 2.348 -1.228 1 92.5 108 ILE A N 1
ATOM 835 C CA . ILE A 1 108 ? 15.75 1.261 -0.449 1 92.5 108 ILE A CA 1
ATOM 836 C C . ILE A 1 108 ? 16.812 0.657 0.468 1 92.5 108 ILE A C 1
ATOM 838 O O . ILE A 1 108 ? 16.547 0.39 1.643 1 92.5 108 ILE A O 1
ATOM 842 N N . LEU A 1 109 ? 17.984 0.447 -0.049 1 94.75 109 LEU A N 1
ATOM 843 C CA . LEU A 1 109 ? 19.016 -0.149 0.783 1 94.75 109 LEU A CA 1
ATOM 844 C C . LEU A 1 109 ? 19.453 0.81 1.89 1 94.75 109 LEU A C 1
ATOM 846 O O . LEU A 1 109 ? 19.797 0.378 2.992 1 94.75 109 LEU A O 1
ATOM 850 N N . LYS A 1 110 ? 19.422 2.072 1.58 1 90.62 110 LYS A N 1
ATOM 851 C CA . LYS A 1 110 ? 19.641 3.07 2.621 1 90.62 110 LYS A CA 1
ATOM 852 C C . LYS A 1 110 ? 18.578 2.971 3.711 1 90.62 110 LYS A C 1
ATOM 854 O O . LYS A 1 110 ? 18.891 3.012 4.902 1 90.62 110 LYS A O 1
ATOM 859 N N . ARG A 1 111 ? 17.391 2.826 3.326 1 88.69 111 ARG A N 1
ATOM 860 C CA . ARG A 1 111 ? 16.281 2.658 4.258 1 88.69 111 ARG A CA 1
ATOM 861 C C . ARG A 1 111 ? 16.469 1.426 5.133 1 88.69 111 ARG A C 1
ATOM 863 O O . ARG A 1 111 ? 16.234 1.472 6.34 1 88.69 111 ARG A O 1
ATOM 870 N N . VAL A 1 112 ? 16.875 0.375 4.516 1 94.06 112 VAL A N 1
ATOM 871 C CA . VAL A 1 112 ? 17.094 -0.876 5.238 1 94.06 112 VAL A CA 1
ATOM 872 C C . VAL A 1 112 ? 18.156 -0.673 6.324 1 94.06 112 VAL A C 1
ATOM 874 O O . VAL A 1 112 ? 17.969 -1.117 7.461 1 94.06 112 VAL A O 1
ATOM 877 N N . ARG A 1 113 ? 19.156 0.052 6.055 1 93.44 113 ARG A N 1
ATOM 878 C CA . ARG A 1 113 ? 20.234 0.313 7.012 1 93.44 113 ARG A CA 1
ATOM 879 C C . ARG A 1 113 ? 19.766 1.261 8.109 1 93.44 113 ARG A C 1
ATOM 881 O O . ARG A 1 113 ? 19.969 0.996 9.297 1 93.44 113 ARG A O 1
ATOM 888 N N . GLU A 1 114 ? 19.109 2.27 7.73 1 87.81 114 GLU A N 1
ATOM 889 C CA . GLU A 1 114 ? 18.797 3.352 8.656 1 87.81 114 GLU A CA 1
ATOM 890 C C . GLU A 1 114 ? 17.562 3.025 9.5 1 87.81 114 GLU A C 1
ATOM 892 O O . GLU A 1 114 ? 17.516 3.342 10.688 1 87.81 114 GLU A O 1
ATOM 897 N N . GLU A 1 115 ? 16.641 2.385 8.914 1 86.88 115 GLU A N 1
ATOM 898 C CA . GLU A 1 115 ? 15.367 2.152 9.609 1 86.88 115 GLU A CA 1
ATOM 899 C C . GLU A 1 115 ? 15.375 0.803 10.32 1 86.88 115 GLU A C 1
ATOM 901 O O . GLU A 1 115 ? 14.742 0.647 11.367 1 86.88 115 GLU A O 1
ATOM 906 N N . PHE A 1 116 ? 16.078 -0.132 9.766 1 93.19 116 PHE A N 1
ATOM 907 C CA . PHE A 1 116 ? 16 -1.467 10.344 1 93.19 116 PHE A CA 1
ATOM 908 C C . PHE A 1 116 ? 17.312 -1.827 11.031 1 93.19 116 PHE A C 1
ATOM 910 O O . PHE A 1 116 ? 17.422 -2.871 11.68 1 93.19 116 PHE A O 1
ATOM 917 N N . GLY A 1 117 ? 18.328 -0.991 10.797 1 93.44 117 GLY A N 1
ATOM 918 C CA . GLY A 1 117 ? 19.578 -1.166 11.516 1 93.44 117 GLY A CA 1
ATOM 919 C C . GLY A 1 117 ? 20.438 -2.273 10.938 1 93.44 117 GLY A C 1
ATOM 920 O O . GLY A 1 117 ? 21.219 -2.896 11.664 1 93.44 117 GLY A O 1
ATOM 921 N N . VAL A 1 118 ? 20.281 -2.541 9.703 1 96.12 118 VAL A N 1
ATOM 922 C CA . VAL A 1 118 ? 21.062 -3.615 9.094 1 96.12 118 VAL A CA 1
ATOM 923 C C . VAL A 1 118 ? 22.469 -3.119 8.781 1 96.12 118 VAL A C 1
ATOM 925 O O . VAL A 1 118 ? 22.641 -2.203 7.973 1 96.12 118 VAL A O 1
ATOM 928 N N . LEU A 1 119 ? 23.453 -3.746 9.344 1 93.75 119 LEU A N 1
ATOM 929 C CA . LEU A 1 119 ? 24.844 -3.375 9.125 1 93.75 119 LEU A CA 1
ATOM 930 C C . LEU A 1 119 ? 25.547 -4.383 8.219 1 93.75 119 LEU A C 1
ATOM 932 O O . LEU A 1 119 ? 26.422 -4.012 7.43 1 93.75 119 LEU A O 1
ATOM 936 N N . GLU A 1 120 ? 25.203 -5.59 8.398 1 96.5 120 GLU A N 1
ATOM 937 C CA . GLU A 1 120 ? 25.703 -6.699 7.59 1 96.5 120 GLU A CA 1
ATOM 938 C C . GLU A 1 120 ? 24.562 -7.512 6.992 1 96.5 120 GLU A C 1
ATOM 940 O O . GLU A 1 120 ? 23.625 -7.879 7.695 1 96.5 120 GLU A O 1
ATOM 945 N N . PHE A 1 121 ? 24.719 -7.82 5.719 1 98.12 121 PHE A N 1
ATOM 946 C CA . PHE A 1 121 ? 23.656 -8.547 5.023 1 98.12 121 PHE A CA 1
ATOM 947 C C . PHE A 1 121 ? 24.016 -10.023 4.902 1 98.12 121 PHE A C 1
ATOM 949 O O . PHE A 1 121 ? 25.188 -10.391 4.887 1 98.12 121 PHE A O 1
ATOM 956 N N . VAL A 1 122 ? 23.016 -10.805 4.824 1 98.38 122 VAL A N 1
ATOM 957 C CA . VAL A 1 122 ? 23.141 -12.219 4.469 1 98.38 122 VAL A CA 1
ATOM 958 C C . VAL A 1 122 ? 22.125 -12.578 3.396 1 98.38 122 VAL A C 1
ATOM 960 O O . VAL A 1 122 ? 21.047 -11.969 3.33 1 98.38 122 VAL A O 1
ATOM 963 N N . GLY A 1 123 ? 22.531 -13.492 2.525 1 98.25 123 GLY A N 1
ATOM 964 C CA . GLY A 1 123 ? 21.594 -14.039 1.557 1 98.25 123 GLY A CA 1
ATOM 965 C C . GLY A 1 123 ? 20.719 -15.156 2.123 1 98.25 123 GLY A C 1
ATOM 966 O O . GLY A 1 123 ? 21.203 -15.984 2.893 1 98.25 123 GLY A O 1
ATOM 967 N N . LEU A 1 124 ? 19.484 -15.117 1.755 1 98.19 124 LEU A N 1
ATOM 968 C CA . LEU A 1 124 ? 18.594 -16.141 2.254 1 98.19 124 LEU A CA 1
ATOM 969 C C . LEU A 1 124 ? 18.312 -17.203 1.184 1 98.19 124 LEU A C 1
ATOM 971 O O . LEU A 1 124 ? 17.719 -18.234 1.465 1 98.19 124 LEU A O 1
ATOM 975 N N . GLY A 1 125 ? 18.734 -16.984 -0.028 1 97.88 125 GLY A N 1
ATOM 976 C CA . GLY A 1 125 ? 18.344 -17.797 -1.173 1 97.88 125 GLY A CA 1
ATOM 977 C C . GLY A 1 125 ? 17.219 -17.172 -1.983 1 97.88 125 GLY A C 1
ATOM 978 O O . GLY A 1 125 ? 17.062 -15.953 -1.995 1 97.88 125 GLY A O 1
ATOM 979 N N . GLY A 1 126 ? 16.594 -18.047 -2.775 1 98.44 126 GLY A N 1
ATOM 980 C CA . GLY A 1 126 ? 15.555 -17.531 -3.646 1 98.44 126 GLY A CA 1
ATOM 981 C C . GLY A 1 126 ? 14.898 -18.609 -4.488 1 98.44 126 GLY A C 1
ATOM 982 O O . GLY A 1 126 ? 14.984 -19.797 -4.164 1 98.44 126 GLY A O 1
ATOM 983 N N . PHE A 1 127 ? 14.164 -18.125 -5.422 1 98.81 127 PHE A N 1
ATOM 984 C CA . PHE A 1 127 ? 13.492 -19.016 -6.352 1 98.81 127 PHE A CA 1
ATOM 985 C C . PHE A 1 127 ? 13.391 -18.391 -7.734 1 98.81 127 PHE A C 1
ATOM 987 O O . PHE A 1 127 ? 13.625 -17.188 -7.898 1 98.81 127 PHE A O 1
ATOM 994 N N . GLU A 1 128 ? 13.094 -19.234 -8.711 1 98.81 128 GLU A N 1
ATOM 995 C CA . GLU A 1 128 ? 12.828 -18.797 -10.078 1 98.81 128 GLU A CA 1
ATOM 996 C C . GLU A 1 128 ? 11.336 -18.828 -10.391 1 98.81 128 GLU A C 1
ATOM 998 O O . GLU A 1 128 ? 10.594 -19.625 -9.82 1 98.81 128 GLU A O 1
ATOM 1003 N N . ASN A 1 129 ? 10.945 -17.875 -11.25 1 98.88 129 ASN A N 1
ATOM 1004 C CA . ASN A 1 129 ? 9.547 -17.797 -11.664 1 98.88 129 ASN A CA 1
ATOM 1005 C C . ASN A 1 129 ? 9.422 -17.547 -13.164 1 98.88 129 ASN A C 1
ATOM 1007 O O . ASN A 1 129 ? 10.102 -16.672 -13.703 1 98.88 129 ASN A O 1
ATOM 1011 N N . VAL A 1 130 ? 8.625 -18.391 -13.82 1 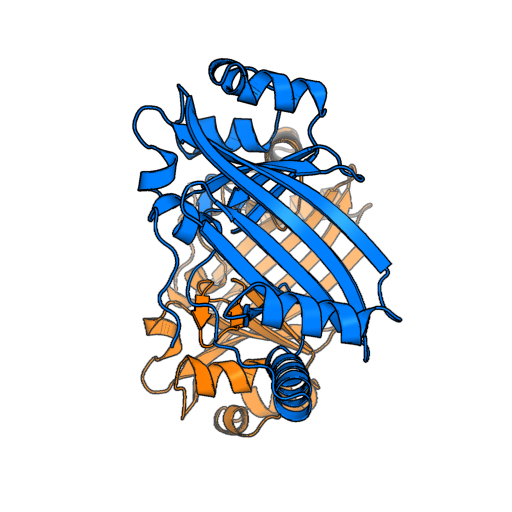98.81 130 VAL A N 1
ATOM 1012 C CA . VAL A 1 130 ? 8.18 -18.062 -15.172 1 98.81 130 VAL A CA 1
ATOM 1013 C C . VAL A 1 130 ? 6.75 -17.531 -15.125 1 98.81 130 VAL A C 1
ATOM 1015 O O . VAL A 1 130 ? 5.844 -18.203 -14.625 1 98.81 130 VAL A O 1
ATOM 1018 N N . ARG A 1 131 ? 6.547 -16.359 -15.641 1 98.69 131 ARG A N 1
ATOM 1019 C CA . ARG A 1 131 ? 5.242 -15.695 -15.594 1 98.69 131 ARG A CA 1
ATOM 1020 C C . ARG A 1 131 ? 4.723 -15.414 -17 1 98.69 131 ARG A C 1
ATOM 1022 O O . ARG A 1 131 ? 5.32 -14.641 -17.75 1 98.69 131 ARG A O 1
ATOM 1029 N N . ASP A 1 132 ? 3.631 -16.031 -17.359 1 98.69 132 ASP A N 1
ATOM 1030 C CA . ASP A 1 132 ? 2.887 -15.664 -18.562 1 98.69 132 ASP A CA 1
ATOM 1031 C C . ASP A 1 132 ? 1.831 -14.609 -18.25 1 98.69 132 ASP A C 1
ATOM 1033 O O . ASP A 1 132 ? 1.055 -14.758 -17.312 1 98.69 132 ASP A O 1
ATOM 1037 N N . VAL A 1 133 ? 1.827 -13.547 -19.062 1 98.69 133 VAL A N 1
ATOM 1038 C CA . VAL A 1 133 ? 0.864 -12.469 -18.891 1 98.69 133 VAL A CA 1
ATOM 1039 C C . VAL A 1 133 ? -0.161 -12.484 -20.016 1 98.69 133 VAL A C 1
ATOM 1041 O O . VAL A 1 133 ? 0.206 -12.539 -21.188 1 98.69 133 VAL A O 1
ATOM 1044 N N . TYR A 1 134 ? -1.45 -12.453 -19.656 1 98.75 134 TYR A N 1
ATOM 1045 C CA . TYR A 1 134 ? -2.541 -12.5 -20.625 1 98.75 134 TYR A CA 1
ATOM 1046 C C . TYR A 1 134 ? -3.477 -11.305 -20.438 1 98.75 134 TYR A C 1
ATOM 1048 O O . TYR A 1 134 ? -3.717 -10.859 -19.312 1 98.75 134 TYR A O 1
ATOM 1056 N N . GLU A 1 135 ? -3.955 -10.812 -21.531 1 98.56 135 GLU A N 1
ATOM 1057 C CA . GLU A 1 135 ? -5.125 -9.938 -21.516 1 98.56 135 GLU A CA 1
ATOM 1058 C C . GLU A 1 135 ? -6.383 -10.695 -21.938 1 98.56 135 GLU A C 1
ATOM 1060 O O . GLU A 1 135 ? -6.555 -11.008 -23.109 1 98.56 135 GLU A O 1
ATOM 1065 N N . TRP A 1 136 ? -7.266 -10.992 -21.031 1 97.94 136 TRP A N 1
ATOM 1066 C CA . TRP A 1 136 ? -8.383 -11.906 -21.25 1 97.94 136 TRP A CA 1
ATOM 1067 C C . TRP A 1 136 ? -9.633 -11.414 -20.516 1 97.94 136 TRP A C 1
ATOM 1069 O O . TRP A 1 136 ? -9.609 -11.188 -19.312 1 97.94 136 TRP A O 1
ATOM 1079 N N . LYS A 1 137 ? -10.742 -11.133 -21.266 1 97.25 137 LYS A N 1
ATOM 1080 C CA . LYS A 1 137 ? -12.039 -10.703 -20.734 1 97.25 137 LYS A CA 1
ATOM 1081 C C . LYS A 1 137 ? -11.898 -9.438 -19.891 1 97.25 137 LYS A C 1
ATOM 1083 O O . LYS A 1 137 ? -12.461 -9.352 -18.797 1 97.25 137 LYS A O 1
ATOM 1088 N N . GLY A 1 138 ? -11.008 -8.586 -20.312 1 95.94 138 GLY A N 1
ATOM 1089 C CA . GLY A 1 138 ? -10.836 -7.32 -19.625 1 95.94 138 GLY A CA 1
ATOM 1090 C C . GLY A 1 138 ? -9.953 -7.43 -18.391 1 95.94 138 GLY A C 1
ATOM 1091 O O . GLY A 1 138 ? -9.781 -6.461 -17.656 1 95.94 138 GLY A O 1
ATOM 1092 N N . LEU A 1 139 ? -9.43 -8.602 -18.172 1 97.12 139 LEU A N 1
ATOM 1093 C CA . LEU A 1 139 ? -8.547 -8.836 -17.047 1 97.12 139 LEU A CA 1
ATOM 1094 C C . LEU A 1 139 ? -7.105 -9.031 -17.5 1 97.12 139 LEU A C 1
ATOM 1096 O O . LEU A 1 139 ? -6.863 -9.555 -18.594 1 97.12 139 LEU A O 1
ATOM 1100 N N . LYS A 1 140 ? -6.199 -8.531 -16.719 1 97.75 140 LYS A N 1
ATOM 1101 C CA . LYS A 1 140 ? -4.801 -8.914 -16.859 1 97.75 140 LYS A CA 1
ATOM 1102 C C . LYS A 1 140 ? -4.445 -10.078 -15.953 1 97.75 140 LYS A C 1
ATOM 1104 O O . LYS A 1 140 ? -4.414 -9.93 -14.727 1 97.75 140 LYS A O 1
ATOM 1109 N N . LEU A 1 141 ? -4.117 -11.195 -16.562 1 98.56 141 LEU A N 1
ATOM 1110 C CA . LEU A 1 141 ? -3.82 -12.406 -15.805 1 98.56 141 LEU A CA 1
ATOM 1111 C C . LEU A 1 141 ? -2.324 -12.703 -15.812 1 98.56 141 LEU A C 1
ATOM 1113 O O . LEU A 1 141 ? -1.66 -12.539 -16.844 1 98.56 141 LEU A O 1
ATOM 1117 N N . GLU A 1 142 ? -1.864 -13.078 -14.695 1 98.62 142 GLU A N 1
ATOM 1118 C CA . GLU A 1 142 ? -0.523 -13.641 -14.57 1 98.62 142 GLU A CA 1
ATOM 1119 C C . GLU A 1 142 ? -0.577 -15.109 -14.164 1 98.62 142 GLU A C 1
ATOM 1121 O O . GLU A 1 142 ? -1.12 -15.453 -13.117 1 98.62 142 GLU A O 1
ATOM 1126 N N . VAL A 1 143 ? -0.065 -15.898 -15.008 1 98.88 143 VAL A N 1
ATOM 1127 C CA . VAL A 1 143 ? 0.013 -17.328 -14.711 1 98.88 143 VAL A CA 1
ATOM 1128 C C . VAL A 1 143 ? 1.462 -17.719 -14.43 1 98.88 143 VAL A C 1
ATOM 1130 O O . VAL A 1 143 ? 2.314 -17.656 -15.32 1 98.88 143 VAL A O 1
ATOM 1133 N N . ASP A 1 144 ? 1.645 -18.172 -13.203 1 98.88 144 ASP A N 1
ATOM 1134 C CA . ASP A 1 144 ? 3.004 -18.312 -12.695 1 98.88 144 ASP A CA 1
ATOM 1135 C C . ASP A 1 144 ? 3.375 -19.781 -12.523 1 98.88 144 ASP A C 1
ATOM 1137 O O . ASP A 1 144 ? 2.551 -20.594 -12.086 1 98.88 144 ASP A O 1
ATOM 1141 N N . GLU A 1 145 ? 4.562 -20.094 -12.891 1 98.88 145 GLU A N 1
ATOM 1142 C CA . GLU A 1 145 ? 5.289 -21.297 -12.516 1 98.88 145 GLU A CA 1
ATOM 1143 C C . GLU A 1 145 ? 6.508 -20.969 -11.656 1 98.88 145 GLU A C 1
ATOM 1145 O O . GLU A 1 145 ? 7.527 -20.516 -12.172 1 98.88 145 GLU A O 1
ATOM 1150 N N . THR A 1 146 ? 6.383 -21.188 -10.344 1 98.81 146 THR A N 1
ATOM 1151 C CA . THR A 1 146 ? 7.43 -20.844 -9.391 1 98.81 146 THR A CA 1
ATOM 1152 C C . THR A 1 146 ? 8.219 -22.094 -8.984 1 98.81 146 THR A C 1
ATOM 1154 O O . THR A 1 146 ? 7.664 -23.016 -8.367 1 98.81 146 THR A O 1
ATOM 1157 N N . LYS A 1 147 ? 9.438 -22.125 -9.289 1 98.69 147 LYS A N 1
ATOM 1158 C CA . LYS A 1 147 ? 10.305 -23.266 -9.008 1 98.69 147 LYS A CA 1
ATOM 1159 C C . LYS A 1 147 ? 11.148 -23.016 -7.762 1 98.69 147 LYS A C 1
ATOM 1161 O O . LYS A 1 147 ? 12.062 -22.188 -7.777 1 98.69 147 LYS A O 1
ATOM 1166 N N . TYR A 1 148 ? 10.836 -23.766 -6.742 1 98.44 148 TYR A N 1
ATOM 1167 C CA . TYR A 1 148 ? 11.641 -23.781 -5.523 1 98.44 148 TYR A CA 1
ATOM 1168 C C . TYR A 1 148 ? 12.625 -24.938 -5.535 1 98.44 148 TYR A C 1
ATOM 1170 O O . TYR A 1 148 ? 12.578 -25.797 -6.426 1 98.44 148 TYR A O 1
ATOM 1178 N N . GLY A 1 149 ? 13.508 -25 -4.559 1 97.25 149 GLY A N 1
ATOM 1179 C CA . GLY A 1 149 ? 14.414 -26.125 -4.414 1 97.25 149 GLY A CA 1
ATOM 1180 C C . GLY A 1 149 ? 13.719 -27.406 -4 1 97.25 149 GLY A C 1
ATOM 1181 O O . GLY A 1 149 ? 14.281 -28.5 -4.121 1 97.25 149 GLY A O 1
ATOM 1182 N N . PHE A 1 150 ? 12.492 -27.281 -3.574 1 97.38 150 PHE A N 1
ATOM 1183 C CA . PHE A 1 150 ? 11.797 -28.422 -2.996 1 97.38 150 PHE A CA 1
ATOM 1184 C C . PHE A 1 150 ? 10.516 -28.719 -3.766 1 97.38 150 PHE A C 1
ATOM 1186 O O . PHE A 1 150 ? 9.68 -29.516 -3.311 1 97.38 150 PHE A O 1
ATOM 1193 N N . GLY A 1 151 ? 10.297 -28.078 -4.875 1 97.5 151 GLY A N 1
ATOM 1194 C CA . GLY A 1 151 ? 9.133 -28.312 -5.715 1 97.5 151 GLY A CA 1
ATOM 1195 C C . GLY A 1 151 ? 8.703 -27.094 -6.508 1 97.5 151 GLY A C 1
ATOM 1196 O O . GLY A 1 151 ? 9.359 -26.047 -6.453 1 97.5 151 GLY A O 1
ATOM 1197 N N . THR A 1 152 ? 7.652 -27.328 -7.262 1 98.38 152 THR A N 1
ATOM 1198 C CA . THR A 1 152 ? 7.152 -26.25 -8.117 1 98.38 152 THR A CA 1
ATOM 1199 C C . THR A 1 152 ? 5.711 -25.906 -7.754 1 98.38 152 THR A C 1
ATOM 1201 O O . THR A 1 152 ? 4.891 -26.781 -7.523 1 98.38 152 THR A O 1
ATOM 1204 N N . CYS A 1 153 ? 5.441 -24.609 -7.625 1 98.19 153 CYS A N 1
ATOM 1205 C CA . CYS A 1 153 ? 4.098 -24.109 -7.367 1 98.19 153 CYS A CA 1
ATOM 1206 C C . CYS A 1 153 ? 3.535 -23.406 -8.594 1 98.19 153 CYS A C 1
ATOM 1208 O O . CYS A 1 153 ? 4.254 -22.688 -9.289 1 98.19 153 CYS A O 1
ATOM 1210 N N . TYR A 1 154 ? 2.244 -23.594 -8.883 1 98.56 154 TYR A N 1
ATOM 1211 C CA . TYR A 1 154 ? 1.544 -22.969 -10.008 1 98.56 154 TYR A CA 1
ATOM 1212 C C . TYR A 1 154 ? 0.383 -22.109 -9.516 1 98.56 154 TYR A C 1
ATOM 1214 O O . TYR A 1 154 ? -0.421 -22.562 -8.695 1 98.56 154 TYR A O 1
ATOM 1222 N N . GLU A 1 155 ? 0.331 -20.875 -10.023 1 98.44 155 GLU A N 1
ATOM 1223 C CA . GLU A 1 155 ? -0.699 -19.953 -9.547 1 98.44 155 GLU A CA 1
ATOM 1224 C C . GLU A 1 155 ? -1.218 -19.078 -10.672 1 98.44 155 GLU A C 1
ATOM 1226 O O . GLU A 1 155 ? -0.492 -18.781 -11.625 1 98.44 155 GLU A O 1
ATOM 1231 N N . ILE A 1 156 ? -2.494 -18.703 -10.578 1 98.62 156 ILE A N 1
ATOM 1232 C CA . ILE A 1 156 ? -3.066 -17.625 -11.367 1 98.62 156 ILE A CA 1
ATOM 1233 C C . ILE A 1 156 ? -3.248 -16.391 -10.492 1 98.62 156 ILE A C 1
ATOM 1235 O O . ILE A 1 156 ? -3.814 -16.469 -9.398 1 98.62 156 ILE A O 1
ATOM 1239 N N . GLU A 1 157 ? -2.775 -15.297 -10.93 1 97.94 157 GLU A N 1
ATOM 1240 C CA . GLU A 1 157 ? -2.941 -14.031 -10.219 1 97.94 157 GLU A CA 1
ATOM 1241 C C . GLU A 1 157 ? -3.611 -12.984 -11.102 1 97.94 157 GLU A C 1
ATOM 1243 O O . GLU A 1 157 ? -3.406 -12.969 -12.32 1 97.94 157 GLU A O 1
ATOM 1248 N N . CYS A 1 158 ? -4.41 -12.141 -10.461 1 97.25 158 CYS A N 1
ATOM 1249 C CA . CYS A 1 158 ? -5.117 -11.07 -11.164 1 97.25 158 CYS A CA 1
ATOM 1250 C C . CYS A 1 158 ? -5.332 -9.875 -10.25 1 97.25 158 CYS A C 1
ATOM 1252 O O . CYS A 1 158 ? -6.082 -9.953 -9.273 1 97.25 158 CYS A O 1
ATOM 1254 N N . GLU A 1 159 ? -4.656 -8.789 -10.594 1 92.5 159 GLU A N 1
ATOM 1255 C CA . GLU A 1 159 ? -4.953 -7.543 -9.891 1 92.5 159 GLU A CA 1
ATOM 1256 C C . GLU A 1 159 ? -6.238 -6.906 -10.422 1 92.5 159 GLU A C 1
ATOM 1258 O O . GLU A 1 159 ? -6.449 -6.844 -11.633 1 92.5 159 GLU A O 1
ATOM 1263 N N . SER A 1 160 ? -7.094 -6.52 -9.461 1 89 160 SER A N 1
ATOM 1264 C CA . SER A 1 160 ? -8.367 -5.941 -9.891 1 89 160 SER A CA 1
ATOM 1265 C C . SER A 1 160 ? -8.93 -5.008 -8.828 1 89 160 SER A C 1
ATOM 1267 O O . SER A 1 160 ? -8.75 -5.234 -7.633 1 89 160 SER A O 1
ATOM 1269 N N . VAL A 1 161 ? -9.68 -3.988 -9.359 1 79.81 161 VAL A N 1
ATOM 1270 C CA . VAL A 1 161 ? -10.414 -3.115 -8.445 1 79.81 161 VAL A CA 1
ATOM 1271 C C . VAL A 1 161 ? -11.68 -3.826 -7.957 1 79.81 161 VAL A C 1
ATOM 1273 O O . VAL A 1 161 ? -12.289 -3.408 -6.969 1 79.81 161 VAL A O 1
ATOM 1276 N N . ASP A 1 162 ? -12.102 -4.891 -8.664 1 83.88 162 ASP A N 1
ATOM 1277 C CA . ASP A 1 162 ? -13.211 -5.762 -8.273 1 83.88 162 ASP A CA 1
ATOM 1278 C C . ASP A 1 162 ? -12.75 -7.211 -8.133 1 83.88 162 ASP A C 1
ATOM 1280 O O . ASP A 1 162 ? -13.102 -8.062 -8.953 1 83.88 162 ASP A O 1
ATOM 1284 N N . PRO A 1 163 ? -12.047 -7.477 -7.039 1 89.5 163 PRO A N 1
ATOM 1285 C CA . PRO A 1 163 ? -11.445 -8.805 -6.922 1 89.5 163 PRO A CA 1
ATOM 1286 C C . PRO A 1 163 ? -12.484 -9.922 -6.84 1 89.5 163 PRO A C 1
ATOM 1288 O O . PRO A 1 163 ? -12.25 -11.031 -7.324 1 89.5 163 PRO A O 1
ATOM 1291 N N . GLU A 1 164 ? -13.609 -9.641 -6.262 1 87.56 164 GLU A N 1
ATOM 1292 C CA . GLU A 1 164 ? -14.648 -10.672 -6.191 1 87.56 164 GLU A CA 1
ATOM 1293 C C . GLU A 1 164 ? -15.164 -11.031 -7.582 1 87.56 164 GLU A C 1
ATOM 1295 O O . GLU A 1 164 ? -15.375 -12.203 -7.883 1 87.56 164 GLU A O 1
ATOM 1300 N N . GLY A 1 165 ? -15.438 -9.992 -8.32 1 92.44 165 GLY A N 1
ATOM 1301 C CA . GLY A 1 165 ? -15.844 -10.234 -9.695 1 92.44 165 GLY A CA 1
ATOM 1302 C C . GLY A 1 165 ? -14.805 -11 -10.5 1 92.44 165 GLY A C 1
ATOM 1303 O O . GLY A 1 165 ? -15.148 -11.945 -11.211 1 92.44 165 GLY A O 1
ATOM 1304 N N . ALA A 1 166 ? -13.578 -10.594 -10.445 1 95.5 166 ALA A N 1
ATOM 1305 C CA . ALA A 1 166 ? -12.492 -11.273 -11.141 1 95.5 166 ALA A CA 1
ATOM 1306 C C . ALA A 1 166 ? -12.383 -12.727 -10.703 1 95.5 166 ALA A C 1
ATOM 1308 O O . ALA A 1 166 ? -12.195 -13.617 -11.531 1 95.5 166 ALA A O 1
ATOM 1309 N N . LYS A 1 167 ? -12.484 -12.914 -9.422 1 95.88 167 LYS A N 1
ATOM 1310 C CA . LYS A 1 167 ? -12.422 -14.266 -8.867 1 95.88 167 LYS A CA 1
ATOM 1311 C C . LYS A 1 167 ? -13.531 -15.141 -9.445 1 95.88 167 LYS A C 1
ATOM 1313 O O . LYS A 1 167 ? -13.281 -16.281 -9.844 1 95.88 167 LYS A O 1
ATOM 1318 N N . LYS A 1 168 ? -14.672 -14.562 -9.484 1 96.69 168 LYS A N 1
ATOM 1319 C CA . LYS A 1 168 ? -15.805 -15.305 -10.039 1 96.69 168 LYS A CA 1
ATOM 1320 C C . LYS A 1 168 ? -15.547 -15.695 -11.484 1 96.69 168 LYS A C 1
ATOM 1322 O O . LYS A 1 168 ? -15.805 -16.828 -11.883 1 96.69 168 LYS A O 1
ATOM 1327 N N . VAL A 1 169 ? -15.062 -14.797 -12.25 1 98 169 VAL A N 1
ATOM 1328 C CA . VAL A 1 169 ? -14.766 -15.047 -13.656 1 98 169 VAL A CA 1
ATOM 1329 C C . VAL A 1 169 ? -13.742 -16.172 -13.781 1 98 169 VAL A C 1
ATOM 1331 O O . VAL A 1 169 ? -13.898 -17.078 -14.594 1 98 169 VAL A O 1
ATOM 1334 N N . LEU A 1 170 ? -12.75 -16.141 -12.992 1 98.38 170 LEU A N 1
ATOM 1335 C CA . LEU A 1 170 ? -11.68 -17.141 -13.039 1 98.38 170 LEU A CA 1
ATOM 1336 C C . LEU A 1 170 ? -12.188 -18.5 -12.594 1 98.38 170 LEU A C 1
ATOM 1338 O O . LEU A 1 170 ? -11.859 -19.531 -13.211 1 98.38 170 LEU A O 1
ATOM 1342 N N . GLU A 1 171 ? -12.93 -18.484 -11.523 1 98.25 171 GLU A N 1
ATOM 1343 C CA . GLU A 1 171 ? -13.484 -19.75 -11.031 1 98.25 171 GLU A CA 1
ATOM 1344 C C . GLU A 1 171 ? -14.375 -20.406 -12.086 1 98.25 171 GLU A C 1
ATOM 1346 O O . GLU A 1 171 ? -14.289 -21.625 -12.305 1 98.25 171 GLU A O 1
ATOM 1351 N N . GLU A 1 172 ? -15.211 -19.656 -12.656 1 98.44 172 GLU A N 1
ATOM 1352 C CA . GLU A 1 172 ? -16.094 -20.172 -13.703 1 98.44 172 GLU A CA 1
ATOM 1353 C C . GLU A 1 172 ? -15.281 -20.734 -14.867 1 98.44 172 GLU A C 1
ATOM 1355 O O . GLU A 1 172 ? -15.594 -21.812 -15.391 1 98.44 172 GLU A O 1
ATOM 1360 N N . PHE A 1 173 ? -14.289 -20.031 -15.32 1 98.69 173 PHE A N 1
ATOM 1361 C CA . PHE A 1 173 ? -13.391 -20.453 -16.391 1 98.69 173 PHE A CA 1
ATOM 1362 C C . PHE A 1 173 ? -12.773 -21.812 -16.047 1 98.69 173 PHE A C 1
ATOM 1364 O O . PHE A 1 173 ? -12.789 -22.734 -16.875 1 98.69 173 PHE A O 1
ATOM 1371 N N . LEU A 1 174 ? -12.266 -21.938 -14.844 1 98.62 174 LEU A N 1
ATOM 1372 C CA . LEU A 1 174 ? -11.609 -23.172 -14.43 1 98.62 174 LEU A CA 1
ATOM 1373 C C . LEU A 1 174 ? -12.625 -24.312 -14.328 1 98.62 174 LEU A C 1
ATOM 1375 O O . LEU A 1 174 ? -12.375 -25.422 -14.812 1 98.62 174 LEU A O 1
ATOM 1379 N N . LYS A 1 175 ? -13.773 -24 -13.734 1 98.31 175 LYS A N 1
ATOM 1380 C CA . LYS A 1 175 ? -14.812 -25 -13.57 1 98.31 175 LYS A CA 1
ATOM 1381 C C . LYS A 1 175 ? -15.328 -25.5 -14.922 1 98.31 175 LYS A C 1
ATOM 1383 O O . LYS A 1 175 ? -15.453 -26.703 -15.141 1 98.31 175 LYS A O 1
ATOM 1388 N N . GLU A 1 176 ? -15.57 -24.625 -15.789 1 98.31 176 GLU A N 1
ATOM 1389 C CA . GLU A 1 176 ? -16.094 -24.969 -17.109 1 98.31 176 GLU A CA 1
ATOM 1390 C C . GLU A 1 176 ? -15.117 -25.844 -17.891 1 98.31 176 GLU A C 1
ATOM 1392 O O . GLU A 1 176 ? -15.523 -26.625 -18.766 1 98.31 176 GLU A O 1
ATOM 1397 N N . ASN A 1 177 ? -13.898 -25.75 -17.594 1 98.44 177 ASN A N 1
ATOM 1398 C CA . ASN A 1 177 ? -12.883 -26.516 -18.312 1 98.44 177 ASN A CA 1
ATOM 1399 C C . ASN A 1 177 ? -12.352 -27.672 -17.484 1 98.44 177 ASN A C 1
ATOM 1401 O O . ASN A 1 177 ? -11.336 -28.281 -17.828 1 98.44 177 ASN A O 1
ATOM 1405 N N . GLY A 1 178 ? -12.977 -27.922 -16.375 1 98.12 178 GLY A N 1
ATOM 1406 C CA . GLY A 1 178 ? -12.641 -29.078 -15.547 1 98.12 178 GLY A CA 1
ATOM 1407 C C . GLY A 1 178 ? -11.266 -28.969 -14.906 1 98.12 178 GLY A C 1
ATOM 1408 O O . GLY A 1 178 ? -10.57 -29.969 -14.75 1 98.12 178 GLY A O 1
ATOM 1409 N N . ILE A 1 179 ? -10.828 -27.781 -14.609 1 98.5 179 ILE A N 1
ATOM 1410 C CA . ILE A 1 179 ? -9.516 -27.578 -14.008 1 98.5 179 ILE A CA 1
ATOM 1411 C C . ILE A 1 179 ? -9.672 -27.344 -12.508 1 98.5 179 ILE A C 1
ATOM 1413 O O . ILE A 1 179 ? -10.312 -26.375 -12.086 1 98.5 179 ILE A O 1
ATOM 1417 N N . GLU A 1 180 ? -9.086 -28.25 -11.719 1 97.75 180 GLU A N 1
ATOM 1418 C CA . GLU A 1 180 ? -9.117 -28.109 -10.273 1 97.75 180 GLU A CA 1
ATOM 1419 C C . GLU A 1 180 ? -8.242 -26.938 -9.812 1 97.75 180 GLU A C 1
ATOM 1421 O O . GLU A 1 180 ? -7.242 -26.609 -10.445 1 97.75 180 GLU A O 1
ATOM 1426 N N . TYR A 1 181 ? -8.656 -26.312 -8.742 1 97.81 181 TYR A N 1
ATOM 1427 C CA . TYR A 1 181 ? -7.902 -25.203 -8.148 1 97.81 181 TYR A CA 1
ATOM 1428 C C . TYR A 1 181 ? -8.188 -25.078 -6.66 1 97.81 181 TYR A C 1
ATOM 1430 O O . TYR A 1 181 ? -9.117 -25.703 -6.148 1 97.81 181 TYR A O 1
ATOM 1438 N N . SER A 1 182 ? -7.375 -24.359 -5.945 1 97.12 182 SER A N 1
ATOM 1439 C CA . SER A 1 182 ? -7.613 -23.906 -4.578 1 97.12 182 SER A CA 1
ATOM 1440 C C . SER A 1 182 ? -7.215 -22.438 -4.398 1 97.12 182 SER A C 1
ATOM 1442 O O . SER A 1 182 ? -6.641 -21.844 -5.301 1 97.12 182 SER A O 1
ATOM 1444 N N . TYR A 1 183 ? -7.609 -21.906 -3.301 1 95.88 183 TYR A N 1
ATOM 1445 C CA . TYR A 1 183 ? -7.211 -20.547 -2.984 1 95.88 183 TYR A CA 1
ATOM 1446 C C . TYR A 1 183 ? -5.809 -20.5 -2.395 1 95.88 183 TYR A C 1
ATOM 1448 O O . TYR A 1 183 ? -5.465 -21.312 -1.537 1 95.88 183 TYR A O 1
ATOM 1456 N N . SER A 1 184 ? -4.988 -19.594 -2.902 1 94.56 184 SER A N 1
ATOM 1457 C CA . SER A 1 184 ? -3.66 -19.438 -2.312 1 94.56 184 SER A CA 1
ATOM 1458 C C . SER A 1 184 ? -3.748 -18.984 -0.861 1 94.56 184 SER A C 1
ATOM 1460 O O . SER A 1 184 ? -4.566 -18.125 -0.522 1 94.56 184 SER A O 1
ATOM 1462 N N . GLU A 1 185 ? -2.887 -19.531 -0.04 1 90.44 185 GLU A N 1
ATOM 1463 C CA . GLU A 1 185 ? -2.939 -19.25 1.391 1 90.44 185 GLU A CA 1
ATOM 1464 C C . GLU A 1 185 ? -1.657 -18.562 1.865 1 90.44 185 GLU A C 1
ATOM 1466 O O . GLU A 1 185 ? -1.574 -18.109 3.01 1 90.44 185 GLU A O 1
ATOM 1471 N N . ALA A 1 186 ? -0.686 -18.562 1.078 1 92 186 ALA A N 1
ATOM 1472 C CA . ALA A 1 186 ? 0.604 -17.984 1.449 1 92 186 ALA A CA 1
ATOM 1473 C C . ALA A 1 186 ? 1.256 -17.281 0.259 1 92 186 ALA A C 1
ATOM 1475 O O . ALA A 1 186 ? 1.009 -17.656 -0.893 1 92 186 ALA A O 1
ATOM 1476 N N . SER A 1 187 ? 2.055 -16.25 0.612 1 93.25 187 SER A N 1
ATOM 1477 C CA . SER A 1 187 ? 2.838 -15.594 -0.433 1 93.25 187 SER A CA 1
ATOM 1478 C C . SER A 1 187 ? 3.959 -16.5 -0.929 1 93.25 187 SER A C 1
ATOM 1480 O O . SER A 1 187 ? 4.328 -17.469 -0.255 1 93.25 187 SER A O 1
ATOM 1482 N N . LYS A 1 188 ? 4.547 -16.188 -2.082 1 96.69 188 LYS A N 1
ATOM 1483 C CA . LYS A 1 188 ? 5.66 -16.953 -2.623 1 96.69 188 LYS A CA 1
ATOM 1484 C C . LYS A 1 188 ? 6.852 -16.938 -1.67 1 96.69 188 LYS A C 1
ATOM 1486 O O . LYS A 1 188 ? 7.531 -17.953 -1.505 1 96.69 188 LYS A O 1
ATOM 1491 N N . PHE A 1 189 ? 7.125 -15.844 -1.008 1 97.19 189 PHE A N 1
ATOM 1492 C CA . PHE A 1 189 ? 8.219 -15.734 -0.052 1 97.19 189 PHE A CA 1
ATOM 1493 C C . PHE A 1 189 ? 7.977 -16.625 1.156 1 97.19 189 PHE A C 1
ATOM 1495 O O . PHE A 1 189 ? 8.898 -17.297 1.632 1 97.19 189 PHE A O 1
ATOM 1502 N N . ALA A 1 190 ? 6.75 -16.578 1.63 1 95.12 190 ALA A N 1
ATOM 1503 C CA . ALA A 1 190 ? 6.43 -17.406 2.781 1 95.12 190 ALA A CA 1
ATOM 1504 C C . ALA A 1 190 ? 6.617 -18.891 2.447 1 95.12 190 ALA A C 1
ATOM 1506 O O . ALA A 1 190 ? 7.121 -19.656 3.271 1 95.12 190 ALA A O 1
ATOM 1507 N N . ILE A 1 191 ? 6.234 -19.281 1.278 1 97 191 ILE A N 1
ATOM 1508 C CA . ILE A 1 191 ? 6.422 -20.672 0.841 1 97 191 ILE A CA 1
ATOM 1509 C C . ILE A 1 191 ? 7.914 -20.984 0.749 1 97 191 ILE A C 1
ATOM 1511 O O . ILE A 1 191 ? 8.375 -22 1.263 1 97 191 ILE A O 1
ATOM 1515 N N . PHE A 1 192 ? 8.664 -20.094 0.172 1 98.31 192 PHE A N 1
ATOM 1516 C CA . PHE A 1 192 ? 10.109 -20.234 0.062 1 98.31 192 PHE A CA 1
ATOM 1517 C C . PHE A 1 192 ? 10.742 -20.453 1.435 1 98.31 192 PHE A C 1
ATOM 1519 O O . PHE A 1 192 ? 11.508 -21.391 1.631 1 98.31 192 PHE A O 1
ATOM 1526 N N . ARG A 1 193 ? 10.352 -19.688 2.387 1 96.94 193 ARG A N 1
ATOM 1527 C CA . ARG A 1 193 ? 10.938 -19.734 3.721 1 96.94 193 ARG A CA 1
ATOM 1528 C C . ARG A 1 193 ? 10.516 -21 4.457 1 96.94 193 ARG A C 1
ATOM 1530 O O . ARG A 1 193 ? 11.281 -21.531 5.266 1 96.94 193 ARG A O 1
ATOM 1537 N N . SER A 1 194 ? 9.344 -21.453 4.141 1 95.81 194 SER A N 1
ATOM 1538 C CA . SER A 1 194 ? 8.82 -22.625 4.84 1 95.81 194 SER A CA 1
ATOM 1539 C C . SER A 1 194 ? 9.555 -23.891 4.414 1 95.81 194 SER A C 1
ATOM 1541 O O . SER A 1 194 ? 9.578 -24.891 5.152 1 95.81 194 SER A O 1
ATOM 1543 N N . GLY A 1 195 ? 10.039 -23.938 3.188 1 95.94 195 GLY A N 1
ATOM 1544 C CA . GLY A 1 195 ? 10.773 -25.094 2.686 1 95.94 195 GLY A CA 1
ATOM 1545 C C . GLY A 1 195 ? 9.875 -26.234 2.24 1 95.94 195 GLY A C 1
ATOM 1546 O O . GLY A 1 195 ? 10.336 -27.359 2.053 1 95.94 195 GLY A O 1
ATOM 1547 N N . LYS A 1 196 ? 8.594 -25.891 2.164 1 95.06 196 LYS A N 1
ATOM 1548 C CA . LYS A 1 196 ? 7.637 -26.891 1.706 1 95.06 196 LYS A CA 1
ATOM 1549 C C . LYS A 1 196 ? 6.484 -26.25 0.942 1 95.06 196 LYS A C 1
ATOM 1551 O O . LYS A 1 196 ? 6.094 -25.109 1.232 1 95.06 196 LYS A O 1
ATOM 1556 N N . LEU A 1 197 ? 5.965 -27 0.012 1 94.56 197 LEU A N 1
ATOM 1557 C CA . LEU A 1 197 ? 4.801 -26.516 -0.72 1 94.56 197 LEU A CA 1
ATOM 1558 C C . LEU A 1 197 ? 3.545 -26.594 0.14 1 94.56 197 LEU A C 1
ATOM 1560 O O . LEU A 1 197 ? 3.387 -27.516 0.931 1 94.56 197 LEU A O 1
ATOM 1564 N N . PRO A 1 198 ? 2.67 -25.625 -0.002 1 91.06 198 PRO A N 1
ATOM 1565 C CA . PRO A 1 198 ? 1.396 -25.75 0.71 1 91.06 198 PRO A CA 1
ATOM 1566 C C . PRO A 1 198 ? 0.623 -27 0.313 1 91.06 198 PRO A C 1
ATOM 1568 O O . PRO A 1 198 ? 0.734 -27.469 -0.825 1 91.06 198 PRO A O 1
ATOM 1571 N N . SER A 1 199 ? -0.085 -27.453 1.245 1 84.31 199 SER A N 1
ATOM 1572 C CA . SER A 1 199 ? -0.891 -28.641 0.964 1 84.31 199 SER A CA 1
ATOM 1573 C C . SER A 1 199 ? -2.012 -28.312 -0.022 1 84.31 199 SER A C 1
ATOM 1575 O O . SER A 1 199 ? -2.535 -27.203 -0.038 1 84.31 199 SER A O 1
ATOM 1577 N N . LEU A 1 200 ? -2.211 -29.203 -0.955 1 76.5 200 LEU A N 1
ATOM 1578 C CA . LEU A 1 200 ? -3.363 -29.062 -1.839 1 76.5 200 LEU A CA 1
ATOM 1579 C C . LEU A 1 200 ? -4.648 -29.453 -1.117 1 76.5 200 LEU A C 1
ATOM 1581 O O . LEU A 1 200 ? -4.645 -30.344 -0.265 1 76.5 200 LEU A O 1
ATOM 1585 N N . PRO A 1 201 ? -5.691 -28.703 -1.333 1 61.06 201 PRO A N 1
ATOM 1586 C CA . PRO A 1 201 ? -6.918 -29.156 -0.677 1 61.06 201 PRO A CA 1
ATOM 1587 C C . PRO A 1 201 ? -7.336 -30.562 -1.12 1 61.06 201 PRO A C 1
ATOM 1589 O O . PRO A 1 201 ? -6.988 -30.984 -2.223 1 61.06 201 PRO A O 1
ATOM 1592 N N . MET B 1 1 ? 3.781 4.012 -5.152 1 51.06 1 MET B N 1
ATOM 1593 C CA . MET B 1 1 ? 4.633 3.744 -3.996 1 51.06 1 MET B CA 1
ATOM 1594 C C . MET B 1 1 ? 4.637 4.93 -3.035 1 51.06 1 MET B C 1
ATOM 1596 O O . MET B 1 1 ? 4.945 6.055 -3.432 1 51.06 1 MET B O 1
ATOM 1600 N N . GLU B 1 2 ? 3.619 4.988 -2.076 1 68.81 2 GLU B N 1
ATOM 1601 C CA . GLU B 1 2 ? 3.225 6.27 -1.499 1 68.81 2 GLU B CA 1
ATOM 1602 C C . GLU B 1 2 ? 3.986 6.555 -0.208 1 68.81 2 GLU B C 1
ATOM 1604 O O . GLU B 1 2 ? 3.543 6.172 0.877 1 68.81 2 GLU B O 1
ATOM 1609 N N . VAL B 1 3 ? 5.336 6.906 -0.369 1 82.12 3 VAL B N 1
ATOM 1610 C CA . VAL B 1 3 ? 6.031 7.434 0.8 1 82.12 3 VAL B CA 1
ATOM 1611 C C . VAL B 1 3 ? 5.832 8.945 0.883 1 82.12 3 VAL B C 1
ATOM 1613 O O . VAL B 1 3 ? 5.855 9.641 -0.136 1 82.12 3 VAL B O 1
ATOM 1616 N N . GLU B 1 4 ? 5.59 9.383 2.152 1 92.88 4 GLU B N 1
ATOM 1617 C CA . GLU B 1 4 ? 5.223 10.789 2.283 1 92.88 4 GLU B CA 1
ATOM 1618 C C . GLU B 1 4 ? 5.953 11.445 3.453 1 92.88 4 GLU B C 1
ATOM 1620 O O . GLU B 1 4 ? 6.148 10.82 4.496 1 92.88 4 GLU B O 1
ATOM 1625 N N . VAL B 1 5 ? 6.398 12.695 3.225 1 96 5 VAL B N 1
ATOM 1626 C CA . VAL B 1 5 ? 6.93 13.547 4.285 1 96 5 VAL B CA 1
ATOM 1627 C C . VAL B 1 5 ? 5.789 14.297 4.969 1 96 5 VAL B C 1
ATOM 1629 O O . VAL B 1 5 ? 4.887 14.805 4.301 1 96 5 VAL B O 1
ATOM 1632 N N . LYS B 1 6 ? 5.801 14.336 6.32 1 96.94 6 LYS B N 1
ATOM 1633 C CA . LYS B 1 6 ? 4.82 15.078 7.102 1 96.94 6 LYS B CA 1
ATOM 1634 C C . LYS B 1 6 ? 5.5 15.938 8.164 1 96.94 6 LYS B C 1
ATOM 1636 O O . LYS B 1 6 ? 6.113 15.414 9.094 1 96.94 6 LYS B O 1
ATOM 1641 N N . LEU B 1 7 ? 5.367 17.188 7.988 1 98 7 LEU B N 1
ATOM 1642 C CA . LEU B 1 7 ? 5.902 18.125 8.961 1 98 7 LEU B CA 1
ATOM 1643 C C . LEU B 1 7 ? 4.781 18.922 9.633 1 98 7 LEU B C 1
ATOM 1645 O O . LEU B 1 7 ? 3.857 19.391 8.969 1 98 7 LEU B O 1
ATOM 1649 N N . ARG B 1 8 ? 4.898 19.062 10.906 1 97.81 8 ARG B N 1
ATOM 1650 C CA . ARG B 1 8 ? 3.92 19.812 11.695 1 97.81 8 ARG B CA 1
ATOM 1651 C C . ARG B 1 8 ? 4.355 21.266 11.883 1 97.81 8 ARG B C 1
ATOM 1653 O O . ARG B 1 8 ? 5.516 21.531 12.195 1 97.81 8 ARG B O 1
ATOM 1660 N N . LEU B 1 9 ? 3.436 22.172 11.586 1 98.31 9 LEU B N 1
ATOM 1661 C CA . LEU B 1 9 ? 3.627 23.578 11.914 1 98.31 9 LEU B CA 1
ATOM 1662 C C . LEU B 1 9 ? 3.008 23.906 13.266 1 98.31 9 LEU B C 1
ATOM 1664 O O . LEU B 1 9 ? 1.931 23.406 13.602 1 98.31 9 LEU B O 1
ATOM 1668 N N . PRO B 1 10 ? 3.633 24.781 14.031 1 97.25 10 PRO B N 1
ATOM 1669 C CA . PRO B 1 10 ? 3.217 24.953 15.43 1 97.25 10 PRO B CA 1
ATOM 1670 C C . PRO B 1 10 ? 1.886 25.688 15.555 1 97.25 10 PRO B C 1
ATOM 1672 O O . PRO B 1 10 ? 1.175 25.516 16.547 1 97.25 10 PRO B O 1
ATOM 1675 N N . ASP B 1 11 ? 1.607 26.609 14.602 1 97.25 11 ASP B N 1
ATOM 1676 C CA . ASP B 1 11 ? 0.409 27.422 14.773 1 97.25 11 ASP B CA 1
ATOM 1677 C C . ASP B 1 11 ? -0.001 28.078 13.461 1 97.25 11 ASP B C 1
ATOM 1679 O O . ASP B 1 11 ? 0.622 27.844 12.422 1 97.25 11 ASP B O 1
ATOM 1683 N N . ALA B 1 12 ? -1.068 28.875 13.57 1 98.25 12 ALA B N 1
ATOM 1684 C CA . ALA B 1 12 ? -1.657 29.531 12.406 1 98.25 12 ALA B CA 1
ATOM 1685 C C . ALA B 1 12 ? -0.677 30.516 11.773 1 98.25 12 ALA B C 1
ATOM 1687 O O . ALA B 1 12 ? -0.659 30.688 10.555 1 98.25 12 ALA B O 1
ATOM 1688 N N . ALA B 1 13 ? 0.122 31.125 12.594 1 98.38 13 ALA B N 1
ATOM 1689 C CA . ALA B 1 13 ? 1.086 32.094 12.07 1 98.38 13 ALA B CA 1
ATOM 1690 C C . ALA B 1 13 ? 2.119 31.406 11.18 1 98.38 13 ALA B C 1
ATOM 1692 O O . ALA B 1 13 ? 2.426 31.891 10.086 1 98.38 13 ALA B O 1
ATOM 1693 N N . ALA B 1 14 ? 2.639 30.312 11.664 1 98.44 14 ALA B N 1
ATOM 1694 C CA . ALA B 1 14 ? 3.582 29.547 10.852 1 98.44 14 ALA B CA 1
ATOM 1695 C C . ALA B 1 14 ? 2.934 29.062 9.555 1 98.44 14 ALA B C 1
ATOM 1697 O O . ALA B 1 14 ? 3.545 29.141 8.484 1 98.44 14 ALA B O 1
ATOM 1698 N N . HIS B 1 15 ? 1.737 28.594 9.664 1 98.75 15 HIS B N 1
ATOM 1699 C CA . HIS B 1 15 ? 0.982 28.141 8.5 1 98.75 15 HIS B CA 1
ATOM 1700 C C . HIS B 1 15 ? 0.821 29.266 7.477 1 98.75 15 HIS B C 1
ATOM 1702 O O . HIS B 1 15 ? 1.081 29.062 6.285 1 98.75 15 HIS B O 1
ATOM 1708 N N . ARG B 1 16 ? 0.449 30.391 7.902 1 98.62 16 ARG B N 1
ATOM 1709 C CA . ARG B 1 16 ? 0.248 31.547 7.031 1 98.62 16 ARG B CA 1
ATOM 1710 C C . ARG B 1 16 ? 1.553 31.953 6.355 1 98.62 16 ARG B C 1
ATOM 1712 O O . ARG B 1 16 ? 1.565 32.281 5.172 1 98.62 16 ARG B O 1
ATOM 1719 N N . ARG B 1 17 ? 2.613 31.953 7.105 1 98.56 17 ARG B N 1
ATOM 1720 C CA . ARG B 1 17 ? 3.908 32.312 6.527 1 98.56 17 ARG B CA 1
ATOM 1721 C C . ARG B 1 17 ? 4.266 31.359 5.383 1 98.56 17 ARG B C 1
ATOM 1723 O O . ARG B 1 17 ? 4.707 31.797 4.32 1 98.56 17 ARG B O 1
ATOM 1730 N N . VAL B 1 18 ? 4.035 30.062 5.648 1 98.81 18 VAL B N 1
ATOM 1731 C CA . VAL B 1 18 ? 4.316 29.062 4.629 1 98.81 18 VAL B CA 1
ATOM 1732 C C . VAL B 1 18 ? 3.469 29.328 3.389 1 98.81 18 VAL B C 1
ATOM 1734 O O . VAL B 1 18 ? 3.99 29.391 2.271 1 98.81 18 VAL B O 1
ATOM 1737 N N . THR B 1 19 ? 2.164 29.5 3.59 1 98.81 19 THR B N 1
ATOM 1738 C CA . THR B 1 19 ? 1.264 29.656 2.453 1 98.81 19 THR B CA 1
ATOM 1739 C C . THR B 1 19 ? 1.54 30.969 1.72 1 98.81 19 THR B C 1
ATOM 1741 O O . THR B 1 19 ? 1.414 31.031 0.496 1 98.81 19 THR B O 1
ATOM 1744 N N . ASP B 1 20 ? 1.942 31.969 2.455 1 98.62 20 ASP B N 1
ATOM 1745 C CA . ASP B 1 20 ? 2.305 33.219 1.83 1 98.62 20 ASP B CA 1
ATOM 1746 C C . ASP B 1 20 ? 3.52 33.062 0.917 1 98.62 20 ASP B C 1
ATOM 1748 O O . ASP B 1 20 ? 3.516 33.531 -0.22 1 98.62 20 ASP B O 1
ATOM 1752 N N . LEU B 1 21 ? 4.52 32.438 1.439 1 98.62 21 LEU B N 1
ATOM 1753 C CA . LEU B 1 21 ? 5.754 32.25 0.689 1 98.62 21 LEU B CA 1
ATOM 1754 C C . LEU B 1 21 ? 5.508 31.406 -0.558 1 98.62 21 LEU B C 1
ATOM 1756 O O . LEU B 1 21 ? 6.156 31.609 -1.588 1 98.62 21 LEU B O 1
ATOM 1760 N N . LEU B 1 22 ? 4.527 30.5 -0.458 1 98.75 22 LEU B N 1
ATOM 1761 C CA . LEU B 1 22 ? 4.312 29.547 -1.539 1 98.75 22 LEU B CA 1
ATOM 1762 C C . LEU B 1 22 ? 3.223 30.031 -2.486 1 98.75 22 LEU B C 1
ATOM 1764 O O . LEU B 1 22 ? 2.939 29.391 -3.5 1 98.75 22 LEU B O 1
ATOM 1768 N N . THR B 1 23 ? 2.662 31.172 -2.254 1 98.56 23 THR B N 1
ATOM 1769 C CA . THR B 1 23 ? 1.491 31.688 -2.951 1 98.56 23 THR B CA 1
ATOM 1770 C C . THR B 1 23 ? 1.689 31.625 -4.461 1 98.56 23 THR B C 1
ATOM 1772 O O . THR B 1 23 ? 0.793 31.203 -5.195 1 98.56 23 THR B O 1
ATOM 1775 N N . PRO B 1 24 ? 2.885 31.938 -5.031 1 98.44 24 PRO B N 1
ATOM 1776 C CA . PRO B 1 24 ? 3.049 31.938 -6.488 1 98.44 24 PRO B CA 1
ATOM 1777 C C . PRO B 1 24 ? 2.916 30.531 -7.082 1 98.44 24 PRO B C 1
ATOM 1779 O O . PRO B 1 24 ? 2.764 30.391 -8.297 1 98.44 24 PRO B O 1
ATOM 1782 N N . PHE B 1 25 ? 2.953 29.531 -6.277 1 98.69 25 PHE B N 1
ATOM 1783 C CA . PHE B 1 25 ? 3.002 28.156 -6.766 1 98.69 25 PHE B CA 1
ATOM 1784 C C . PHE B 1 25 ? 1.691 27.438 -6.477 1 98.69 25 PHE B C 1
ATOM 1786 O O . PHE B 1 25 ? 1.596 26.219 -6.648 1 98.69 25 PHE B O 1
ATOM 1793 N N . LEU B 1 26 ? 0.672 28.109 -6.039 1 98.75 26 LEU B N 1
ATOM 1794 C CA . LEU B 1 26 ? -0.604 27.5 -5.672 1 98.75 26 LEU B CA 1
ATOM 1795 C C . LEU B 1 26 ? -1.306 26.922 -6.895 1 98.75 26 LEU B C 1
ATOM 1797 O O . LEU B 1 26 ? -1.429 27.594 -7.922 1 98.75 26 LEU B O 1
ATOM 1801 N N . VAL B 1 27 ? -1.702 25.719 -6.801 1 98.5 27 VAL B N 1
ATOM 1802 C CA . VAL B 1 27 ? -2.42 25.031 -7.875 1 98.5 27 VAL B CA 1
ATOM 1803 C C . VAL B 1 27 ? -3.916 25.031 -7.57 1 98.5 27 VAL B C 1
ATOM 1805 O O . VAL B 1 27 ? -4.73 25.391 -8.422 1 98.5 27 VAL B O 1
ATOM 1808 N N . THR B 1 28 ? -4.246 24.594 -6.418 1 98.19 28 THR B N 1
ATOM 1809 C CA . THR B 1 28 ? -5.648 24.484 -6.035 1 98.19 28 THR B CA 1
ATOM 1810 C C . THR B 1 28 ? -5.793 24.422 -4.52 1 98.19 28 THR B C 1
ATOM 1812 O O . THR B 1 28 ? -4.812 24.188 -3.807 1 98.19 28 THR B O 1
ATOM 1815 N N . THR B 1 29 ? -6.988 24.688 -4.031 1 98.44 29 THR B N 1
ATOM 1816 C CA . THR B 1 29 ? -7.379 24.531 -2.637 1 98.44 29 THR B CA 1
ATOM 1817 C C . THR B 1 29 ? -8.562 23.578 -2.512 1 98.44 29 THR B C 1
ATOM 1819 O O . THR B 1 29 ? -9.547 23.703 -3.244 1 98.44 29 THR B O 1
ATOM 1822 N N . HIS B 1 30 ? -8.453 22.609 -1.645 1 98.19 30 HIS B N 1
ATOM 1823 C CA . HIS B 1 30 ? -9.547 21.688 -1.35 1 98.19 30 HIS B CA 1
ATOM 1824 C C . HIS B 1 30 ? -10.125 21.938 0.038 1 98.19 30 HIS B C 1
ATOM 1826 O O . HIS B 1 30 ? -9.375 22.062 1.014 1 98.19 30 HIS B O 1
ATOM 1832 N N . ARG B 1 31 ? -11.398 22.047 0.123 1 98.75 31 ARG B N 1
ATOM 1833 C CA . ARG B 1 31 ? -12.117 22 1.395 1 98.75 31 ARG B CA 1
ATOM 1834 C C . ARG B 1 31 ? -12.758 20.641 1.618 1 98.75 31 ARG B C 1
ATOM 1836 O O . ARG B 1 31 ? -13.633 20.234 0.854 1 98.75 31 ARG B O 1
ATOM 1843 N N . GLN B 1 32 ? -12.352 20.047 2.656 1 98.62 32 GLN B N 1
ATOM 1844 C CA . GLN B 1 32 ? -12.703 18.641 2.83 1 98.62 32 GLN B CA 1
ATOM 1845 C C . GLN B 1 32 ? -13.406 18.406 4.164 1 98.62 32 GLN B C 1
ATOM 1847 O O . GLN B 1 32 ? -13.086 19.062 5.16 1 98.62 32 GLN B O 1
ATOM 1852 N N . GLU B 1 33 ? -14.344 17.531 4.145 1 98.75 33 GLU B N 1
ATOM 1853 C CA . GLU B 1 33 ? -14.992 17 5.332 1 98.75 33 GLU B CA 1
ATOM 1854 C C . GLU B 1 33 ? -14.75 15.492 5.457 1 98.75 33 GLU B C 1
ATOM 1856 O O . GLU B 1 33 ? -15.086 14.727 4.551 1 98.75 33 GLU B O 1
ATOM 1861 N N . ASN B 1 34 ? -14.164 15.07 6.574 1 98.81 34 ASN B N 1
ATOM 1862 C CA . ASN B 1 34 ? -13.852 13.664 6.816 1 98.81 34 ASN B CA 1
ATOM 1863 C C . ASN B 1 34 ? -14.742 13.07 7.906 1 98.81 34 ASN B C 1
ATOM 1865 O O . ASN B 1 34 ? -14.789 13.594 9.023 1 98.81 34 ASN B O 1
ATOM 1869 N N . CYS B 1 35 ? -15.414 12.008 7.578 1 98.81 35 CYS B N 1
ATOM 1870 C CA . CYS B 1 35 ? -16.297 11.312 8.508 1 98.81 35 CYS B CA 1
ATOM 1871 C C . CYS B 1 35 ? -15.875 9.859 8.68 1 98.81 35 CYS B C 1
ATOM 1873 O O . CYS B 1 35 ? -15.641 9.156 7.703 1 98.81 35 CYS B O 1
ATOM 1875 N N . PHE B 1 36 ? -15.867 9.414 9.93 1 98.88 36 PHE B N 1
ATOM 1876 C CA . PHE B 1 36 ? -15.359 8.078 10.219 1 98.88 36 PHE B CA 1
ATOM 1877 C C . PHE B 1 36 ? -16.453 7.199 10.805 1 98.88 36 PHE B C 1
ATOM 1879 O O . PHE B 1 36 ? -17.375 7.695 11.469 1 98.88 36 PHE B O 1
ATOM 1886 N N . PHE B 1 37 ? -16.312 5.898 10.562 1 98.75 37 PHE B N 1
ATOM 1887 C CA . PHE B 1 37 ? -17.328 4.938 10.984 1 98.75 37 PHE B CA 1
ATOM 1888 C C . PHE B 1 37 ? -16.688 3.678 11.539 1 98.75 37 PHE B C 1
ATOM 1890 O O . PHE B 1 37 ? -15.516 3.389 11.242 1 98.75 37 PHE B O 1
ATOM 1897 N N . ASP B 1 38 ? -17.406 2.994 12.344 1 98.56 38 ASP B N 1
ATOM 1898 C CA . ASP B 1 38 ? -17.062 1.678 12.867 1 98.56 38 ASP B CA 1
ATOM 1899 C C . ASP B 1 38 ? -18.297 0.776 12.945 1 98.56 38 ASP B C 1
ATOM 1901 O O . ASP B 1 38 ? -19.406 1.2 12.609 1 98.56 38 ASP B O 1
ATOM 1905 N N . GLY B 1 39 ? -18.078 -0.458 13.195 1 98 39 GLY B N 1
ATOM 1906 C CA . GLY B 1 39 ? -19.188 -1.308 13.586 1 98 39 GLY B CA 1
ATOM 1907 C C . GLY B 1 39 ? -19.656 -1.063 15.008 1 98 39 GLY B C 1
ATOM 1908 O O . GLY B 1 39 ? -18.906 -0.565 15.844 1 98 39 GLY B O 1
ATOM 1909 N N . ALA B 1 40 ? -20.906 -1.448 15.289 1 97.31 40 ALA B N 1
ATOM 1910 C CA . ALA B 1 40 ? -21.516 -1.217 16.594 1 97.31 40 ALA B CA 1
ATOM 1911 C C . ALA B 1 40 ? -20.734 -1.943 17.688 1 97.31 40 ALA B C 1
ATOM 1913 O O . ALA B 1 40 ? -20.703 -1.497 18.844 1 97.31 40 ALA B O 1
ATOM 1914 N N . ALA B 1 41 ? -20.078 -3.01 17.344 1 97.38 41 ALA B N 1
ATOM 1915 C CA . ALA B 1 41 ? -19.281 -3.764 18.312 1 97.38 41 ALA B CA 1
ATOM 1916 C C . ALA B 1 41 ? -17.797 -3.428 18.172 1 97.38 41 ALA B C 1
ATOM 1918 O O . ALA B 1 41 ? -16.938 -4.199 18.609 1 97.38 41 ALA B O 1
ATOM 1919 N N . ALA B 1 42 ? -17.469 -2.387 17.516 1 97.62 42 ALA B N 1
ATOM 1920 C CA . ALA B 1 42 ? -16.109 -1.915 17.297 1 97.62 42 ALA B CA 1
ATOM 1921 C C . ALA B 1 42 ? -15.312 -2.902 16.453 1 97.62 42 ALA B C 1
ATOM 1923 O O . ALA B 1 42 ? -14.125 -3.133 16.703 1 97.62 42 ALA B O 1
ATOM 1924 N N . GLU B 1 43 ? -15.977 -3.486 15.492 1 97.31 43 GLU B N 1
ATOM 1925 C CA . GLU B 1 43 ? -15.375 -4.527 14.664 1 97.31 43 GLU B CA 1
ATOM 1926 C C . GLU B 1 43 ? -14.133 -4.004 13.938 1 97.31 43 GLU B C 1
ATOM 1928 O O . GLU B 1 43 ? -13.109 -4.68 13.883 1 97.31 43 GLU B O 1
ATOM 1933 N N . LEU B 1 44 ? -14.219 -2.771 13.367 1 97.25 44 LEU B N 1
ATOM 1934 C CA . LEU B 1 44 ? -13.109 -2.225 12.594 1 97.25 44 LEU B CA 1
ATOM 1935 C C . LEU B 1 44 ? -11.969 -1.786 13.508 1 97.25 44 LEU B C 1
ATOM 1937 O O . LEU B 1 44 ? -10.812 -2.131 13.273 1 97.25 44 LEU B O 1
ATOM 1941 N N . SER B 1 45 ? -12.336 -1.104 14.562 1 95.31 45 SER B N 1
ATOM 1942 C CA . SER B 1 45 ? -11.336 -0.637 15.516 1 95.31 45 SER B CA 1
ATOM 1943 C C . SER B 1 45 ? -10.555 -1.803 16.109 1 95.31 45 SER B C 1
ATOM 1945 O O . SER B 1 45 ? -9.336 -1.712 16.297 1 95.31 45 SER B O 1
ATOM 1947 N N . SER B 1 46 ? -11.188 -2.896 16.359 1 94.94 46 SER B N 1
ATOM 1948 C CA . SER B 1 46 ? -10.547 -4.066 16.953 1 94.94 46 SER B CA 1
ATOM 1949 C C . SER B 1 46 ? -9.516 -4.676 16 1 94.94 46 SER B C 1
ATOM 1951 O O . SER B 1 46 ? -8.594 -5.363 16.438 1 94.94 46 SER B O 1
ATOM 1953 N N . CYS B 1 47 ? -9.711 -4.395 14.781 1 91.25 47 CYS B N 1
ATOM 1954 C CA . CYS B 1 47 ? -8.789 -4.906 13.773 1 91.25 47 CYS B CA 1
ATOM 1955 C C . CYS B 1 47 ? -7.867 -3.807 13.273 1 91.25 47 CYS B C 1
ATOM 1957 O O . CYS B 1 47 ? -7.223 -3.957 12.234 1 91.25 47 CYS B O 1
ATOM 1959 N N . ARG B 1 48 ? -7.926 -2.678 13.938 1 91.25 48 ARG B N 1
ATOM 1960 C CA . ARG B 1 48 ? -7.133 -1.513 13.562 1 91.25 48 ARG B CA 1
ATOM 1961 C C . ARG B 1 48 ? -7.434 -1.08 12.133 1 91.25 48 ARG B C 1
ATOM 1963 O O . ARG B 1 48 ? -6.523 -0.729 11.383 1 91.25 48 ARG B O 1
ATOM 1970 N N . ALA B 1 49 ? -8.625 -1.178 11.766 1 95 49 ALA B N 1
ATOM 1971 C CA . ALA B 1 49 ? -9.094 -0.728 10.453 1 95 49 ALA B CA 1
ATOM 1972 C C . ALA B 1 49 ? -9.836 0.602 10.562 1 95 49 ALA B C 1
ATOM 1974 O O . ALA B 1 49 ? -10.469 0.886 11.586 1 95 49 ALA B O 1
ATOM 1975 N N . VAL B 1 50 ? -9.703 1.443 9.555 1 97.19 50 VAL B N 1
ATOM 1976 C CA . VAL B 1 50 ? -10.32 2.768 9.555 1 97.19 50 VAL B CA 1
ATOM 1977 C C . VAL B 1 50 ? -11.195 2.93 8.312 1 97.19 50 VAL B C 1
ATOM 1979 O O . VAL B 1 50 ? -10.719 2.811 7.188 1 97.19 50 VAL B O 1
ATOM 1982 N N . LEU B 1 51 ? -12.469 3.18 8.523 1 98.19 51 LEU B N 1
ATOM 1983 C CA . LEU B 1 51 ? -13.414 3.479 7.453 1 98.19 51 LEU B CA 1
ATOM 1984 C C . LEU B 1 51 ? -13.75 4.965 7.422 1 98.19 51 LEU B C 1
ATOM 1986 O O . LEU B 1 51 ? -14.141 5.535 8.445 1 98.19 51 LEU B O 1
ATOM 1990 N N . ARG B 1 52 ? -13.578 5.539 6.227 1 98.69 52 ARG B N 1
ATOM 1991 C CA . ARG B 1 52 ? -13.766 6.98 6.105 1 98.69 52 ARG B CA 1
ATOM 1992 C C . ARG B 1 52 ? -14.602 7.324 4.875 1 98.69 52 ARG B C 1
ATOM 1994 O O . ARG B 1 52 ? -14.406 6.738 3.809 1 98.69 52 ARG B O 1
ATOM 2001 N N . ILE B 1 53 ? -15.516 8.25 5.051 1 98.62 53 ILE B N 1
ATOM 2002 C CA . ILE B 1 53 ? -16.078 8.977 3.918 1 98.62 53 ILE B CA 1
ATOM 2003 C C . ILE B 1 53 ? -15.547 10.414 3.912 1 98.62 53 ILE B C 1
ATOM 2005 O O . ILE B 1 53 ? -15.625 11.117 4.922 1 98.62 53 ILE B O 1
ATOM 2009 N N . ARG B 1 54 ? -14.992 10.805 2.803 1 98.75 54 ARG B N 1
ATOM 2010 C CA . ARG B 1 54 ? -14.477 12.164 2.654 1 98.75 54 ARG B CA 1
ATOM 2011 C C . ARG B 1 54 ? -15.242 12.93 1.585 1 98.75 54 ARG B C 1
ATOM 2013 O O . ARG B 1 54 ? -15.383 12.453 0.454 1 98.75 54 ARG B O 1
ATOM 2020 N N . PHE B 1 55 ? -15.688 14.102 1.936 1 98.69 55 PHE B N 1
ATOM 2021 C CA . PHE B 1 55 ? -16.281 15.031 0.987 1 98.69 55 PHE B CA 1
ATOM 2022 C C . PHE B 1 55 ? -15.297 16.125 0.606 1 98.69 55 PHE B C 1
ATOM 2024 O O . PHE B 1 55 ? -14.477 16.531 1.425 1 98.69 55 PHE B O 1
ATOM 2031 N N . SER B 1 56 ? -15.398 16.516 -0.602 1 98.12 56 SER B N 1
ATOM 2032 C CA . SER B 1 56 ? -14.562 17.609 -1.085 1 98.12 56 SER B CA 1
ATOM 2033 C C . SER B 1 56 ? -15.367 18.578 -1.95 1 98.12 56 SER B C 1
ATOM 2035 O O . SER B 1 56 ? -16.375 18.188 -2.555 1 98.12 56 SER B O 1
ATOM 2037 N N . ASP B 1 57 ? -14.922 19.828 -2.002 1 97.44 57 ASP B N 1
ATOM 2038 C CA . ASP B 1 57 ? -15.586 20.844 -2.824 1 97.44 57 ASP B CA 1
ATOM 2039 C C . ASP B 1 57 ? -15.156 20.719 -4.285 1 97.44 57 ASP B C 1
ATOM 2041 O O . ASP B 1 57 ? -15.703 21.406 -5.156 1 97.44 57 ASP B O 1
ATOM 2045 N N . LYS B 1 58 ? -14.195 19.891 -4.531 1 95.5 58 LYS B N 1
ATOM 2046 C CA . LYS B 1 58 ? -13.734 19.594 -5.887 1 95.5 58 LYS B CA 1
ATOM 2047 C C . LYS B 1 58 ? -13.812 18.094 -6.18 1 95.5 58 LYS B C 1
ATOM 2049 O O . LYS B 1 58 ? -13.891 17.281 -5.258 1 95.5 58 LYS B O 1
ATOM 2054 N N . ASP B 1 59 ? -13.742 17.797 -7.473 1 91.38 59 ASP B N 1
ATOM 2055 C CA . ASP B 1 59 ? -13.828 16.391 -7.844 1 91.38 59 ASP B CA 1
ATOM 2056 C C . ASP B 1 59 ? -12.578 15.625 -7.395 1 91.38 59 ASP B C 1
ATOM 2058 O O . ASP B 1 59 ? -11.469 16.156 -7.461 1 91.38 59 ASP B O 1
ATOM 2062 N N . PRO B 1 60 ? -12.766 14.414 -7.008 1 94.25 60 PRO B N 1
ATOM 2063 C CA . PRO B 1 60 ? -14.039 13.75 -6.715 1 94.25 60 PRO B CA 1
ATOM 2064 C C . PRO B 1 60 ? -14.711 14.297 -5.453 1 94.25 60 PRO B C 1
ATOM 2066 O O . PRO B 1 60 ? -14.039 14.539 -4.449 1 94.25 60 PRO B O 1
ATOM 2069 N N . ARG B 1 61 ? -15.969 14.406 -5.43 1 97.31 61 ARG B N 1
ATOM 2070 C CA . ARG B 1 61 ? -16.734 15.109 -4.402 1 97.31 61 ARG B CA 1
ATOM 2071 C C . ARG B 1 61 ? -16.953 14.219 -3.186 1 97.31 61 ARG B C 1
ATOM 2073 O O . ARG B 1 61 ? -17.25 14.711 -2.092 1 97.31 61 ARG B O 1
ATOM 2080 N N . CYS B 1 62 ? -16.938 12.922 -3.43 1 98.31 62 CYS B N 1
ATOM 2081 C CA . CYS B 1 62 ? -17.188 11.984 -2.336 1 98.31 62 CYS B CA 1
ATOM 2082 C C . CYS B 1 62 ? -16.391 10.703 -2.531 1 98.31 62 CYS B C 1
ATOM 2084 O O . CYS B 1 62 ? -16.5 10.055 -3.576 1 98.31 62 CYS B O 1
ATOM 2086 N N . MET B 1 63 ? -15.602 10.352 -1.525 1 97.81 63 MET B N 1
ATOM 2087 C CA . MET B 1 63 ? -14.773 9.156 -1.553 1 97.81 63 MET B CA 1
ATOM 2088 C C . MET B 1 63 ? -14.984 8.32 -0.293 1 97.81 63 MET B C 1
ATOM 2090 O O . MET B 1 63 ? -15.047 8.859 0.812 1 97.81 63 MET B O 1
ATOM 2094 N N . VAL B 1 64 ? -15.148 7 -0.443 1 97.44 64 VAL B N 1
ATOM 2095 C CA . VAL B 1 64 ? -15.078 6.074 0.684 1 97.44 64 VAL B CA 1
ATOM 2096 C C . VAL B 1 64 ? -13.734 5.355 0.685 1 97.44 64 VAL B C 1
ATOM 2098 O O . VAL B 1 64 ? -13.227 4.977 -0.373 1 97.44 64 VAL B O 1
ATOM 2101 N N . SER B 1 65 ? -13.133 5.266 1.86 1 96.56 65 SER B N 1
ATOM 2102 C CA . SER B 1 65 ? -11.82 4.629 1.963 1 96.56 65 SER B CA 1
ATOM 2103 C C . SER B 1 65 ? -11.75 3.697 3.168 1 96.56 65 SER B C 1
ATOM 2105 O O . SER B 1 65 ? -12.375 3.959 4.199 1 96.56 65 SER B O 1
ATOM 2107 N N . LEU B 1 66 ? -11.133 2.596 3.004 1 95.19 66 LEU B N 1
ATOM 2108 C CA . LEU B 1 66 ? -10.82 1.645 4.066 1 95.19 66 LEU B CA 1
ATOM 2109 C C . LEU B 1 66 ? -9.312 1.441 4.184 1 95.19 66 LEU B C 1
ATOM 2111 O O . LEU B 1 66 ? -8.648 1.114 3.201 1 95.19 66 LEU B O 1
ATOM 2115 N N . LYS B 1 67 ? -8.75 1.776 5.316 1 92.56 67 LYS B N 1
ATOM 2116 C CA . LYS B 1 67 ? -7.363 1.458 5.648 1 92.56 67 LYS B CA 1
ATOM 2117 C C . LYS B 1 67 ? -7.285 0.302 6.641 1 92.56 67 LYS B C 1
ATOM 2119 O O . LYS B 1 67 ? -7.918 0.342 7.699 1 92.56 67 LYS B O 1
ATOM 2124 N N . ALA B 1 68 ? -6.66 -0.75 6.281 1 89.56 68 ALA B N 1
ATOM 2125 C CA . ALA B 1 68 ? -6.508 -1.929 7.133 1 89.56 68 ALA B CA 1
ATOM 2126 C C . ALA B 1 68 ? -5.234 -2.695 6.781 1 89.56 68 ALA B C 1
ATOM 2128 O O . ALA B 1 68 ? -4.617 -2.443 5.746 1 89.56 68 ALA B O 1
ATOM 2129 N N . LYS B 1 69 ? -4.828 -3.551 7.789 1 83.75 69 LYS B N 1
ATOM 2130 C CA . LYS B 1 69 ? -3.686 -4.414 7.504 1 83.75 69 LYS B CA 1
ATOM 2131 C C . LYS B 1 69 ? -3.91 -5.223 6.234 1 83.75 69 LYS B C 1
ATOM 2133 O O . LYS B 1 69 ? -5.008 -5.738 6.004 1 83.75 69 LYS B O 1
ATOM 2138 N N . ALA B 1 70 ? -2.855 -5.328 5.473 1 80.88 70 ALA B N 1
ATOM 2139 C CA . ALA B 1 70 ? -2.943 -6.184 4.289 1 80.88 70 ALA B CA 1
ATOM 2140 C C . ALA B 1 70 ? -3.133 -7.645 4.68 1 80.88 70 ALA B C 1
ATOM 2142 O O . ALA B 1 70 ? -2.521 -8.125 5.641 1 80.88 70 ALA B O 1
ATOM 2143 N N . VAL B 1 71 ? -3.988 -8.367 3.936 1 79.31 71 VAL B N 1
ATOM 2144 C CA . VAL B 1 71 ? -4.266 -9.766 4.254 1 79.31 71 VAL B CA 1
ATOM 2145 C C . VAL B 1 71 ? -4.492 -10.555 2.969 1 79.31 71 VAL B C 1
ATOM 2147 O O . VAL B 1 71 ? -4.738 -9.969 1.91 1 79.31 71 VAL B O 1
ATOM 2150 N N . LEU B 1 72 ? -4.277 -11.883 3.121 1 83.56 72 LEU B N 1
ATOM 2151 C CA . LEU B 1 72 ? -4.676 -12.836 2.094 1 83.56 72 LEU B CA 1
ATOM 2152 C C . LEU B 1 72 ? -5.758 -13.773 2.611 1 83.56 72 LEU B C 1
ATOM 2154 O O . LEU B 1 72 ? -5.496 -14.617 3.469 1 83.56 72 LEU B O 1
ATOM 2158 N N . VAL B 1 73 ? -6.969 -13.586 2.047 1 81.38 73 VAL B N 1
ATOM 2159 C CA . VAL B 1 73 ? -8.109 -14.375 2.5 1 81.38 73 VAL B CA 1
ATOM 2160 C C . VAL B 1 73 ? -8.859 -14.938 1.294 1 81.38 73 VAL B C 1
ATOM 2162 O O . VAL B 1 73 ? -9.219 -14.195 0.38 1 81.38 73 VAL B O 1
ATOM 2165 N N . ASP B 1 74 ? -9.016 -16.219 1.251 1 85.75 74 ASP B N 1
ATOM 2166 C CA . ASP B 1 74 ? -9.789 -16.891 0.211 1 85.75 74 ASP B CA 1
ATOM 2167 C C . ASP B 1 74 ? -9.281 -16.516 -1.18 1 85.75 74 ASP B C 1
ATOM 2169 O O . ASP B 1 74 ? -10.078 -16.172 -2.061 1 85.75 74 ASP B O 1
ATOM 2173 N N . GLY B 1 75 ? -8.023 -16.438 -1.276 1 90.56 75 GLY B N 1
ATOM 2174 C CA . GLY B 1 75 ? -7.41 -16.203 -2.574 1 90.56 75 GLY B CA 1
ATOM 2175 C C . GLY B 1 75 ? -7.387 -14.742 -2.98 1 90.56 75 GLY B C 1
ATOM 2176 O O . GLY B 1 75 ? -7.039 -14.414 -4.117 1 90.56 75 GLY B O 1
ATOM 2177 N N . ILE B 1 76 ? -7.848 -13.922 -2.15 1 88.88 76 ILE B N 1
ATOM 2178 C CA . ILE B 1 76 ? -7.812 -12.492 -2.445 1 88.88 76 ILE B CA 1
ATOM 2179 C C . ILE B 1 76 ? -6.824 -11.797 -1.511 1 88.88 76 ILE B C 1
ATOM 2181 O O . ILE B 1 76 ? -6.984 -11.836 -0.288 1 88.88 76 ILE B O 1
ATOM 2185 N N . SER B 1 77 ? -5.809 -11.234 -2.094 1 88.81 77 SER B N 1
ATOM 2186 C CA . SER B 1 77 ? -4.852 -10.414 -1.356 1 88.81 77 SER B CA 1
ATOM 2187 C C . SER B 1 77 ? -5.258 -8.945 -1.354 1 88.81 77 SER B C 1
ATOM 2189 O O . SER B 1 77 ? -5.488 -8.359 -2.414 1 88.81 77 SER B O 1
ATOM 2191 N N . ARG B 1 78 ? -5.344 -8.453 -0.245 1 82.75 78 ARG B N 1
ATOM 2192 C CA . ARG B 1 78 ? -5.766 -7.062 -0.094 1 82.75 78 ARG B CA 1
ATOM 2193 C C . ARG B 1 78 ? -4.594 -6.176 0.31 1 82.75 78 ARG B C 1
ATOM 2195 O O . ARG B 1 78 ? -3.662 -6.633 0.977 1 82.75 78 ARG B O 1
ATOM 2202 N N . VAL B 1 79 ? -4.777 -4.812 -0.113 1 76 79 VAL B N 1
ATOM 2203 C CA . VAL B 1 79 ? -3.76 -3.828 0.238 1 76 79 VAL B CA 1
ATOM 2204 C C . VAL B 1 79 ? -4.141 -3.137 1.545 1 76 79 VAL B C 1
ATOM 2206 O O . VAL B 1 79 ? -5.27 -3.275 2.023 1 76 79 VAL B O 1
ATOM 2209 N N . GLU B 1 80 ? -3.188 -2.35 1.947 1 81 80 GLU B N 1
ATOM 2210 C CA . GLU B 1 80 ? -3.385 -1.625 3.199 1 81 80 GLU B CA 1
ATOM 2211 C C . GLU B 1 80 ? -4.438 -0.53 3.043 1 81 80 GLU B C 1
ATOM 2213 O O . GLU B 1 80 ? -5.176 -0.235 3.984 1 81 80 GLU B O 1
ATOM 2218 N N . GLU B 1 81 ? -4.508 0.104 1.888 1 87.44 81 GLU B N 1
ATOM 2219 C CA . GLU B 1 81 ? -5.488 1.161 1.662 1 87.44 81 GLU B CA 1
ATOM 2220 C C . GLU B 1 81 ? -6.289 0.909 0.387 1 87.44 81 GLU B C 1
ATOM 2222 O O . GLU B 1 81 ? -5.715 0.623 -0.666 1 87.44 81 GLU B O 1
ATOM 2227 N N . ASP B 1 82 ? -7.629 1.01 0.511 1 87.62 82 ASP B N 1
ATOM 2228 C CA . ASP B 1 82 ? -8.586 0.857 -0.577 1 87.62 82 ASP B CA 1
ATOM 2229 C C . ASP B 1 82 ? -9.531 2.059 -0.653 1 87.62 82 ASP B C 1
ATOM 2231 O O . ASP B 1 82 ? -10.039 2.521 0.37 1 87.62 82 ASP B O 1
ATOM 2235 N N . GLU B 1 83 ? -9.711 2.574 -1.886 1 91.81 83 GLU B N 1
ATOM 2236 C CA . GLU B 1 83 ? -10.586 3.732 -2.064 1 91.81 83 GLU B CA 1
ATOM 2237 C C . GLU B 1 83 ? -11.57 3.508 -3.203 1 91.81 83 GLU B C 1
ATOM 2239 O O . GLU B 1 83 ? -11.289 2.76 -4.141 1 91.81 83 GLU B O 1
ATOM 2244 N N . GLU B 1 84 ? -12.703 4.215 -3.072 1 92.5 84 GLU B N 1
ATOM 2245 C CA . GLU B 1 84 ? -13.781 4.125 -4.055 1 92.5 84 GLU B CA 1
ATOM 2246 C C . GLU B 1 84 ? -14.617 5.398 -4.082 1 92.5 84 GLU B C 1
ATOM 2248 O O . GLU B 1 84 ? -14.922 5.969 -3.033 1 92.5 84 GLU B O 1
ATOM 2253 N N . GLU B 1 85 ? -14.898 5.895 -5.312 1 95.5 85 GLU B N 1
ATOM 2254 C CA . GLU B 1 85 ? -15.781 7.051 -5.414 1 95.5 85 GLU B CA 1
ATOM 2255 C C . GLU B 1 85 ? -17.234 6.672 -5.125 1 95.5 85 GLU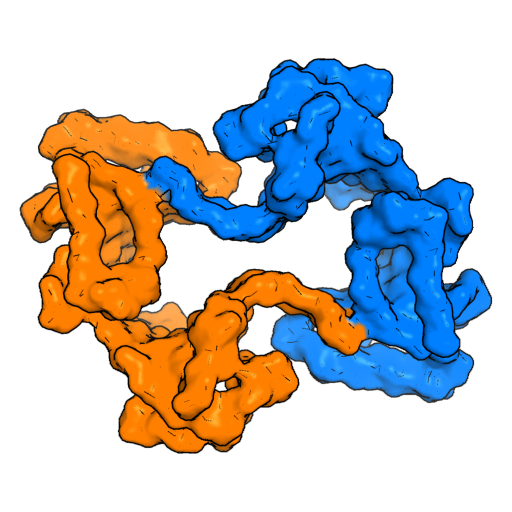 B C 1
ATOM 2257 O O . GLU B 1 85 ? -17.703 5.621 -5.57 1 95.5 85 GLU B O 1
ATOM 2262 N N . LEU B 1 86 ? -17.922 7.523 -4.395 1 96 86 LEU B N 1
ATOM 2263 C CA . LEU B 1 86 ? -19.344 7.391 -4.117 1 96 86 LEU B CA 1
ATOM 2264 C C . LEU B 1 86 ? -20.109 8.602 -4.641 1 96 86 LEU B C 1
ATOM 2266 O O . LEU B 1 86 ? -19.562 9.688 -4.766 1 96 86 LEU B O 1
ATOM 2270 N N . ASP B 1 87 ? -21.375 8.336 -4.898 1 95.81 87 ASP B N 1
ATOM 2271 C CA . ASP B 1 87 ? -22.25 9.469 -5.156 1 95.81 87 ASP B CA 1
ATOM 2272 C C . ASP B 1 87 ? -22.375 10.359 -3.924 1 95.81 87 ASP B C 1
ATOM 2274 O O . ASP B 1 87 ? -22.719 9.883 -2.838 1 95.81 87 ASP B O 1
ATOM 2278 N N . GLU B 1 88 ? -22.125 11.656 -4.195 1 97.19 88 GLU B N 1
ATOM 2279 C CA . GLU B 1 88 ? -22.062 12.57 -3.055 1 97.19 88 GLU B CA 1
ATOM 2280 C C . GLU B 1 88 ? -23.375 12.57 -2.273 1 97.19 88 GLU B C 1
ATOM 2282 O O . GLU B 1 88 ? -23.359 12.461 -1.046 1 97.19 88 GLU B O 1
ATOM 2287 N N . PRO B 1 89 ? -24.547 12.672 -2.906 1 97.38 89 PRO B N 1
ATOM 2288 C CA . PRO B 1 89 ? -25.797 12.633 -2.137 1 97.38 89 PRO B CA 1
ATOM 2289 C C . PRO B 1 89 ? -25.938 11.359 -1.306 1 97.38 89 PRO B C 1
ATOM 2291 O O . PRO B 1 89 ? -26.438 11.406 -0.179 1 97.38 89 PRO B O 1
ATOM 2294 N N . LEU B 1 90 ? -25.516 10.305 -1.879 1 97.12 90 LEU B N 1
ATOM 2295 C CA . LEU B 1 90 ? -25.578 9.039 -1.156 1 97.12 90 LEU B CA 1
ATOM 2296 C C . LEU B 1 90 ? -24.672 9.07 0.07 1 97.12 90 LEU B C 1
ATOM 2298 O O . LEU B 1 90 ? -25.062 8.648 1.156 1 97.12 90 LEU B O 1
ATOM 2302 N N . GLY B 1 91 ? -23.438 9.539 -0.137 1 97.94 91 GLY B N 1
ATOM 2303 C CA . GLY B 1 91 ? -22.531 9.688 0.996 1 97.94 91 GLY B CA 1
ATOM 2304 C C . GLY B 1 91 ? -23.109 10.562 2.096 1 97.94 91 GLY B C 1
ATOM 2305 O O . GLY B 1 91 ? -23.031 10.219 3.275 1 97.94 91 GLY B O 1
ATOM 2306 N N . ARG B 1 92 ? -23.672 11.703 1.714 1 98.12 92 ARG B N 1
ATOM 2307 C CA . ARG B 1 92 ? -24.266 12.625 2.676 1 98.12 92 ARG B CA 1
ATOM 2308 C C . ARG B 1 92 ? -25.422 11.953 3.432 1 98.12 92 ARG B C 1
ATOM 2310 O O . ARG B 1 92 ? -25.562 12.141 4.641 1 98.12 92 ARG B O 1
ATOM 2317 N N . ALA B 1 93 ? -26.203 11.188 2.715 1 97.75 93 ALA B N 1
ATOM 2318 C CA . ALA B 1 93 ? -27.297 10.461 3.346 1 97.75 93 ALA B CA 1
ATOM 2319 C C . ALA B 1 93 ? -26.781 9.469 4.383 1 97.75 93 ALA B C 1
ATOM 2321 O O . ALA B 1 93 ? -27.375 9.297 5.445 1 97.75 93 ALA B O 1
ATOM 2322 N N . CYS B 1 94 ? -25.703 8.828 4.117 1 97.56 94 CYS B N 1
ATOM 2323 C CA . CYS B 1 94 ? -25.125 7.852 5.023 1 97.56 94 CYS B CA 1
ATOM 2324 C C . CYS B 1 94 ? -24.609 8.531 6.289 1 97.56 94 CYS B C 1
ATOM 2326 O O . CYS B 1 94 ? -24.719 7.973 7.387 1 97.56 94 CYS B O 1
ATOM 2328 N N . VAL B 1 95 ? -24 9.703 6.109 1 97.88 95 VAL B N 1
ATOM 2329 C CA . VAL B 1 95 ? -23.5 10.438 7.266 1 97.88 95 VAL B CA 1
ATOM 2330 C C . VAL B 1 95 ? -24.672 10.883 8.141 1 97.88 95 VAL B C 1
ATOM 2332 O O . VAL B 1 95 ? -24.578 10.828 9.367 1 97.88 95 VAL B O 1
ATOM 2335 N N . ALA B 1 96 ? -25.734 11.289 7.52 1 97.5 96 ALA B N 1
ATOM 2336 C CA . ALA B 1 96 ? -26.922 11.742 8.25 1 97.5 96 ALA B CA 1
ATOM 2337 C C . ALA B 1 96 ? -27.625 10.57 8.938 1 97.5 96 ALA B C 1
ATOM 2339 O O . ALA B 1 96 ? -28.156 10.727 10.047 1 97.5 96 ALA B O 1
ATOM 2340 N N . GLU B 1 97 ? -27.719 9.461 8.25 1 97.56 97 GLU B N 1
ATOM 2341 C CA . GLU B 1 97 ? -28.297 8.227 8.766 1 97.56 97 GLU B CA 1
ATOM 2342 C C . GLU B 1 97 ? -27.344 7.047 8.578 1 97.56 97 GLU B C 1
ATOM 2344 O O . GLU B 1 97 ? -27.422 6.332 7.574 1 97.56 97 GLU B O 1
ATOM 2349 N N . VAL B 1 98 ? -26.609 6.758 9.594 1 96.94 98 VAL B N 1
ATOM 2350 C CA . VAL B 1 98 ? -25.484 5.832 9.516 1 96.94 98 VAL B CA 1
ATOM 2351 C C . VAL B 1 98 ? -25.984 4.441 9.125 1 96.94 98 VAL B C 1
ATOM 2353 O O . VAL B 1 98 ? -25.266 3.68 8.477 1 96.94 98 VAL B O 1
ATOM 2356 N N . GLY B 1 99 ? -27.203 4.133 9.461 1 94.31 99 GLY B N 1
ATOM 2357 C CA . GLY B 1 99 ? -27.781 2.842 9.125 1 94.31 99 GLY B CA 1
ATOM 2358 C C . GLY B 1 99 ? -27.828 2.586 7.625 1 94.31 99 GLY B C 1
ATOM 2359 O O . GLY B 1 99 ? -27.891 1.435 7.191 1 94.31 99 GLY B O 1
ATOM 2360 N N . LYS B 1 100 ? -27.766 3.617 6.852 1 95.56 100 LYS B N 1
ATOM 2361 C CA . LYS B 1 100 ? -27.844 3.502 5.398 1 95.56 100 LYS B CA 1
ATOM 2362 C C . LYS B 1 100 ? -26.562 2.885 4.832 1 95.56 100 LYS B C 1
ATOM 2364 O O . LYS B 1 100 ? -26.562 2.355 3.719 1 95.56 100 LYS B O 1
ATOM 2369 N N . LEU B 1 101 ? -25.5 2.926 5.539 1 96.44 101 LEU B N 1
ATOM 2370 C CA . LEU B 1 101 ? -24.234 2.371 5.078 1 96.44 101 LEU B CA 1
ATOM 2371 C C . LEU B 1 101 ? -24.375 0.89 4.75 1 96.44 101 LEU B C 1
ATOM 2373 O O . LEU B 1 101 ? -23.719 0.39 3.826 1 96.44 101 LEU B O 1
ATOM 2377 N N . GLY B 1 102 ? -25.219 0.28 5.48 1 92.94 102 GLY B N 1
ATOM 2378 C CA . GLY B 1 102 ? -25.391 -1.151 5.297 1 92.94 102 GLY B CA 1
ATOM 2379 C C . GLY B 1 102 ? -26.109 -1.5 4.008 1 92.94 102 GLY B C 1
ATOM 2380 O O . GLY B 1 102 ? -26.094 -2.654 3.57 1 92.94 102 GLY B O 1
ATOM 2381 N N . ARG B 1 103 ? -26.656 -0.57 3.355 1 91.81 103 ARG B N 1
ATOM 2382 C CA . ARG B 1 103 ? -27.5 -0.843 2.188 1 91.81 103 ARG B CA 1
ATOM 2383 C C . ARG B 1 103 ? -26.859 -0.271 0.922 1 91.81 103 ARG B C 1
ATOM 2385 O O . ARG B 1 103 ? -27.422 -0.411 -0.17 1 91.81 103 ARG B O 1
ATOM 2392 N N . VAL B 1 104 ? -25.797 0.367 1.05 1 94.12 104 VAL B N 1
ATOM 2393 C CA . VAL B 1 104 ? -25.141 1.021 -0.083 1 94.12 104 VAL B CA 1
ATOM 2394 C C . VAL B 1 104 ? -24.406 -0.016 -0.928 1 94.12 104 VAL B C 1
ATOM 2396 O O . VAL B 1 104 ? -23.719 -0.887 -0.392 1 94.12 104 VAL B O 1
ATOM 2399 N N . GLU B 1 105 ? -24.672 0.097 -2.213 1 91.38 105 GLU B N 1
ATOM 2400 C CA . GLU B 1 105 ? -23.875 -0.708 -3.129 1 91.38 105 GLU B CA 1
ATOM 2401 C C . GLU B 1 105 ? -22.469 -0.132 -3.283 1 91.38 105 GLU B C 1
ATOM 2403 O O . GLU B 1 105 ? -22.266 0.868 -3.977 1 91.38 105 GLU B O 1
ATOM 2408 N N . SER B 1 106 ? -21.516 -0.614 -2.68 1 93.06 106 SER B N 1
ATOM 2409 C CA . SER B 1 106 ? -20.109 -0.219 -2.633 1 93.06 106 SER B CA 1
ATOM 2410 C C . SER B 1 106 ? -19.203 -1.424 -2.406 1 93.06 106 SER B C 1
ATOM 2412 O O . SER B 1 106 ? -19.453 -2.242 -1.52 1 93.06 106 SER B O 1
ATOM 2414 N N . ARG B 1 107 ? -18.203 -1.51 -3.229 1 89 107 ARG B N 1
ATOM 2415 C CA . ARG B 1 107 ? -17.266 -2.615 -3.078 1 89 107 ARG B CA 1
ATOM 2416 C C . ARG B 1 107 ? -16.594 -2.586 -1.707 1 89 107 ARG B C 1
ATOM 2418 O O . ARG B 1 107 ? -16.406 -3.631 -1.084 1 89 107 ARG B O 1
ATOM 2425 N N . ILE B 1 108 ? -16.234 -1.412 -1.249 1 92.5 108 ILE B N 1
ATOM 2426 C CA . ILE B 1 108 ? -15.547 -1.254 0.025 1 92.5 108 ILE B CA 1
ATOM 2427 C C . ILE B 1 108 ? -16.5 -1.582 1.174 1 92.5 108 ILE B C 1
ATOM 2429 O O . ILE B 1 108 ? -16.125 -2.277 2.121 1 92.5 108 ILE B O 1
ATOM 2433 N N . LEU B 1 109 ? -17.703 -1.097 1.103 1 94.62 109 LEU B N 1
ATOM 2434 C CA . LEU B 1 109 ? -18.641 -1.365 2.188 1 94.62 109 LEU B CA 1
ATOM 2435 C C . LEU B 1 109 ? -19.016 -2.844 2.234 1 94.62 109 LEU B C 1
ATOM 2437 O O . LEU B 1 109 ? -19.234 -3.398 3.311 1 94.62 109 LEU B O 1
ATOM 2441 N N . LYS B 1 110 ? -19.062 -3.451 1.076 1 90.56 110 LYS B N 1
ATOM 2442 C CA . LYS B 1 110 ? -19.234 -4.898 1.031 1 90.56 110 LYS B CA 1
ATOM 2443 C C . LYS B 1 110 ? -18.078 -5.613 1.727 1 90.56 110 LYS B C 1
ATOM 2445 O O . LYS B 1 110 ? -18.297 -6.543 2.506 1 90.56 110 LYS B O 1
ATOM 2450 N N . ARG B 1 111 ? -16.922 -5.18 1.474 1 88.62 111 ARG B N 1
ATOM 2451 C CA . ARG B 1 111 ? -15.727 -5.727 2.111 1 88.62 111 ARG B CA 1
ATOM 2452 C C . ARG B 1 111 ? -15.797 -5.578 3.629 1 88.62 111 ARG B C 1
ATOM 2454 O O . ARG B 1 111 ? -15.461 -6.508 4.363 1 88.62 111 ARG B O 1
ATOM 2461 N N . VAL B 1 112 ? -16.219 -4.438 4.059 1 94.06 112 VAL B N 1
ATOM 2462 C CA . VAL B 1 112 ? -16.312 -4.16 5.488 1 94.06 112 VAL B CA 1
ATOM 2463 C C . VAL B 1 112 ? -17.281 -5.152 6.141 1 94.06 112 VAL B C 1
ATOM 2465 O O . VAL B 1 112 ? -16.984 -5.703 7.203 1 94.06 112 VAL B O 1
ATOM 2468 N N . ARG B 1 113 ? -18.328 -5.457 5.508 1 93.38 113 ARG B N 1
ATOM 2469 C CA . ARG B 1 113 ? -19.328 -6.387 6.039 1 93.38 113 ARG B CA 1
ATOM 2470 C C . ARG B 1 113 ? -18.812 -7.82 6.008 1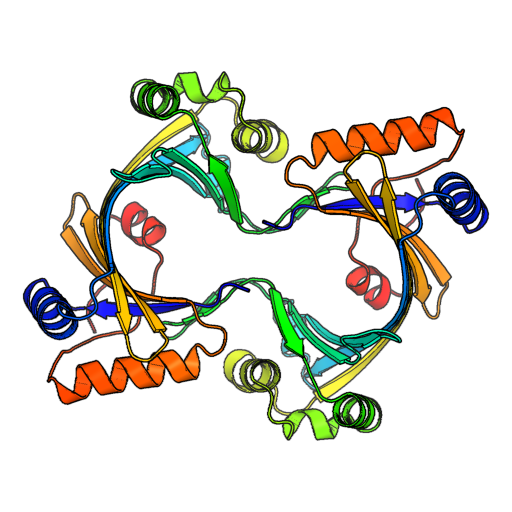 93.38 113 ARG B C 1
ATOM 2472 O O . ARG B 1 113 ? -18.906 -8.547 7 1 93.38 113 ARG B O 1
ATOM 2479 N N . GLU B 1 114 ? -18.234 -8.172 4.945 1 87.81 114 GLU B N 1
ATOM 2480 C CA . GLU B 1 114 ? -17.891 -9.57 4.715 1 87.81 114 GLU B CA 1
ATOM 2481 C C . GLU B 1 114 ? -16.578 -9.938 5.402 1 87.81 114 GLU B C 1
ATOM 2483 O O . GLU B 1 114 ? -16.438 -11.039 5.941 1 87.81 114 GLU B O 1
ATOM 2488 N N . GLU B 1 115 ? -15.664 -9.039 5.418 1 86.88 115 GLU B N 1
ATOM 2489 C CA . GLU B 1 115 ? -14.336 -9.359 5.934 1 86.88 115 GLU B CA 1
ATOM 2490 C C . GLU B 1 115 ? -14.219 -9.008 7.414 1 86.88 115 GLU B C 1
ATOM 2492 O O . GLU B 1 115 ? -13.492 -9.664 8.156 1 86.88 115 GLU B O 1
ATOM 2497 N N . PHE B 1 116 ? -14.922 -8.008 7.812 1 93.25 116 PHE B N 1
ATOM 2498 C CA . PHE B 1 116 ? -14.75 -7.555 9.188 1 93.25 116 PHE B CA 1
ATOM 2499 C C . PHE B 1 116 ? -15.984 -7.879 10.023 1 93.25 116 PHE B C 1
ATOM 2501 O O . PHE B 1 116 ? -15.984 -7.684 11.242 1 93.25 116 PHE B O 1
ATOM 2508 N N . GLY B 1 117 ? -17.047 -8.297 9.336 1 93.38 117 GLY B N 1
ATOM 2509 C CA . GLY B 1 117 ? -18.219 -8.758 10.047 1 93.38 117 GLY B CA 1
ATOM 2510 C C . GLY B 1 117 ? -19.078 -7.629 10.578 1 93.38 117 GLY B C 1
ATOM 2511 O O . GLY B 1 117 ? -19.766 -7.785 11.586 1 93.38 117 GLY B O 1
ATOM 2512 N N . VAL B 1 118 ? -19.016 -6.52 9.953 1 96.06 118 VAL B N 1
ATOM 2513 C CA . VAL B 1 118 ? -19.797 -5.383 10.422 1 96.06 118 VAL B CA 1
ATOM 2514 C C . VAL B 1 118 ? -21.25 -5.527 9.977 1 96.06 118 VAL B C 1
ATOM 2516 O O . VAL B 1 118 ? -21.547 -5.539 8.781 1 96.06 118 VAL B O 1
ATOM 2519 N N . LEU B 1 119 ? -22.156 -5.578 10.906 1 93.62 119 LEU B N 1
ATOM 2520 C CA . LEU B 1 119 ? -23.578 -5.711 10.609 1 93.62 119 LEU B CA 1
ATOM 2521 C C . LEU B 1 119 ? -24.312 -4.387 10.828 1 93.62 119 LEU B C 1
ATOM 2523 O O . LEU B 1 119 ? -25.266 -4.074 10.117 1 93.62 119 LEU B O 1
ATOM 2527 N N . GLU B 1 120 ? -23.906 -3.703 11.812 1 96.44 120 GLU B N 1
ATOM 2528 C CA . GLU B 1 120 ? -24.438 -2.387 12.164 1 96.44 120 GLU B CA 1
ATOM 2529 C C . GLU B 1 120 ? -23.312 -1.357 12.273 1 96.44 120 GLU B C 1
ATOM 2531 O O . GLU B 1 120 ? -22.297 -1.608 12.922 1 96.44 120 GLU B O 1
ATOM 2536 N N . PHE B 1 121 ? -23.562 -0.217 11.688 1 98.12 121 PHE B N 1
ATOM 2537 C CA . PHE B 1 121 ? -22.547 0.822 11.68 1 98.12 121 PHE B CA 1
ATOM 2538 C C . PHE B 1 121 ? -22.844 1.878 12.742 1 98.12 121 PHE B C 1
ATOM 2540 O O . PHE B 1 121 ? -24 2.088 13.109 1 98.12 121 PHE B O 1
ATOM 2547 N N . VAL B 1 122 ? -21.828 2.494 13.195 1 98.31 122 VAL B N 1
ATOM 2548 C CA . VAL B 1 122 ? -21.938 3.689 14.031 1 98.31 122 VAL B CA 1
ATOM 2549 C C . VAL B 1 122 ? -20.984 4.77 13.5 1 98.31 122 VAL B C 1
ATOM 2551 O O . VAL B 1 122 ? -19.953 4.461 12.906 1 98.31 122 VAL B O 1
ATOM 2554 N N . GLY B 1 123 ? -21.422 6.012 13.648 1 98.25 123 GLY B N 1
ATOM 2555 C CA . GLY B 1 123 ? -20.562 7.141 13.336 1 98.25 123 GLY B CA 1
ATOM 2556 C C . GLY B 1 123 ? -19.594 7.484 14.461 1 98.25 123 GLY B C 1
ATOM 2557 O O . GLY B 1 123 ? -19.969 7.449 15.641 1 98.25 123 GLY B O 1
ATOM 2558 N N . LEU B 1 124 ? -18.391 7.777 14.086 1 98.12 124 LEU B N 1
ATOM 2559 C CA . LEU B 1 124 ? -17.406 8.125 15.109 1 98.12 124 LEU B CA 1
ATOM 2560 C C . LEU B 1 124 ? -17.188 9.633 15.164 1 98.12 124 LEU B C 1
ATOM 2562 O O . LEU B 1 124 ? -16.531 10.133 16.078 1 98.12 124 LEU B O 1
ATOM 2566 N N . GLY B 1 125 ? -17.719 10.375 14.234 1 97.88 125 GLY B N 1
ATOM 2567 C CA . GLY B 1 125 ? -17.391 11.781 14.047 1 97.88 125 GLY B CA 1
ATOM 2568 C C . GLY B 1 125 ? -16.375 12.023 12.953 1 97.88 125 GLY B C 1
ATOM 2569 O O . GLY B 1 125 ? -16.266 11.227 12.016 1 97.88 125 GLY B O 1
ATOM 2570 N N . GLY B 1 126 ? -15.797 13.219 13.039 1 98.44 126 GLY B N 1
ATOM 2571 C CA . GLY B 1 126 ? -14.859 13.57 11.992 1 98.44 126 GLY B CA 1
ATOM 2572 C C . GLY B 1 126 ? -14.234 14.938 12.18 1 98.44 126 GLY B C 1
ATOM 2573 O O . GLY B 1 126 ? -14.242 15.484 13.289 1 98.44 126 GLY B O 1
ATOM 2574 N N . PHE B 1 127 ? -13.602 15.352 11.141 1 98.81 127 PHE B N 1
ATOM 2575 C CA . PHE B 1 127 ? -12.977 16.672 11.141 1 98.81 127 PHE B CA 1
ATOM 2576 C C . PHE B 1 127 ? -13.031 17.297 9.758 1 98.81 127 PHE B C 1
ATOM 2578 O O . PHE B 1 127 ? -13.328 16.609 8.773 1 98.81 127 PHE B O 1
ATOM 2585 N N . GLU B 1 128 ? -12.781 18.594 9.719 1 98.81 128 GLU B N 1
ATOM 2586 C CA . GLU B 1 128 ? -12.664 19.344 8.477 1 98.81 128 GLU B CA 1
ATOM 2587 C C . GLU B 1 128 ? -11.203 19.656 8.156 1 98.81 128 GLU B C 1
ATOM 2589 O O . GLU B 1 128 ? -10.375 19.781 9.062 1 98.81 128 GLU B O 1
ATOM 2594 N N . ASN B 1 129 ? -10.922 19.672 6.848 1 98.88 129 ASN B N 1
ATOM 2595 C CA . ASN B 1 129 ? -9.578 19.984 6.387 1 98.88 129 ASN B CA 1
ATOM 2596 C C . ASN B 1 129 ? -9.594 20.953 5.199 1 98.88 129 ASN B C 1
ATOM 2598 O O . ASN B 1 129 ? -10.359 20.75 4.25 1 98.88 129 ASN B O 1
ATOM 2602 N N . VAL B 1 130 ? -8.836 22.031 5.328 1 98.81 130 VAL B N 1
ATOM 2603 C CA . VAL B 1 130 ? -8.523 22.859 4.16 1 98.81 130 VAL B CA 1
ATOM 2604 C C . VAL B 1 130 ? -7.117 22.516 3.66 1 98.81 130 VAL B C 1
ATOM 2606 O O . VAL B 1 130 ? -6.141 22.625 4.41 1 98.81 130 VAL B O 1
ATOM 2609 N N . ARG B 1 131 ? -7.008 22.125 2.42 1 98.69 131 ARG B N 1
ATOM 2610 C CA . ARG B 1 131 ? -5.734 21.703 1.842 1 98.69 131 ARG B CA 1
ATOM 2611 C C . ARG B 1 131 ? -5.355 22.594 0.659 1 98.69 131 ARG B C 1
ATOM 2613 O O . ARG B 1 131 ? -6.051 22.609 -0.36 1 98.69 131 ARG B O 1
ATOM 2620 N N . ASP B 1 132 ? -4.277 23.328 0.781 1 98.69 132 ASP B N 1
ATOM 2621 C CA . ASP B 1 132 ? -3.66 24.016 -0.355 1 98.69 132 ASP B CA 1
ATOM 2622 C C . ASP B 1 132 ? -2.625 23.125 -1.031 1 98.69 132 ASP B C 1
ATOM 2624 O O . ASP B 1 132 ? -1.758 22.547 -0.365 1 98.69 132 ASP B O 1
ATOM 2628 N N . VAL B 1 133 ? -2.742 23.016 -2.365 1 98.69 133 VAL B N 1
ATOM 2629 C CA . VAL B 1 133 ? -1.812 22.188 -3.137 1 98.69 133 VAL B CA 1
ATOM 2630 C C . VAL B 1 133 ? -0.893 23.094 -3.959 1 98.69 133 VAL B C 1
ATOM 2632 O O . VAL B 1 133 ? -1.359 24 -4.66 1 98.69 133 VAL B O 1
ATOM 2635 N N . TYR B 1 134 ? 0.426 22.844 -3.861 1 98.75 134 TYR B N 1
ATOM 2636 C CA . TYR B 1 134 ? 1.427 23.641 -4.566 1 98.75 134 TYR B CA 1
ATOM 2637 C C . TYR B 1 134 ? 2.318 22.75 -5.426 1 98.75 134 TYR B C 1
ATOM 2639 O O . TYR B 1 134 ? 2.635 21.625 -5.047 1 98.75 134 TYR B O 1
ATOM 2647 N N . GLU B 1 135 ? 2.672 23.25 -6.551 1 98.56 135 GLU B N 1
ATOM 2648 C CA . GLU B 1 135 ? 3.801 22.703 -7.301 1 98.56 135 GLU B CA 1
ATOM 2649 C C . GLU B 1 135 ? 5.047 23.578 -7.129 1 98.56 135 GLU B C 1
ATOM 2651 O O . GLU B 1 135 ? 5.121 24.672 -7.676 1 98.56 135 GLU B O 1
ATOM 2656 N N . TRP B 1 136 ? 6.02 23.125 -6.402 1 97.94 136 TRP B N 1
ATOM 2657 C CA . TRP B 1 136 ? 7.152 23.938 -5.953 1 97.94 136 TRP B CA 1
ATOM 2658 C C . TRP B 1 136 ? 8.438 23.109 -5.965 1 97.94 136 TRP B C 1
ATOM 2660 O O . TRP B 1 136 ? 8.516 22.062 -5.328 1 97.94 136 TRP B O 1
ATOM 2670 N N . LYS B 1 137 ? 9.461 23.531 -6.762 1 97.25 137 LYS B N 1
ATOM 2671 C CA . LYS B 1 137 ? 10.773 22.906 -6.855 1 97.25 137 LYS B CA 1
ATOM 2672 C C . LYS B 1 137 ? 10.656 21.422 -7.227 1 97.25 137 LYS B C 1
ATOM 2674 O O . LYS B 1 137 ? 11.312 20.578 -6.625 1 97.25 137 LYS B O 1
ATOM 2679 N N . GLY B 1 138 ? 9.703 21.141 -8.062 1 95.94 138 GLY B N 1
ATOM 2680 C CA . GLY B 1 138 ? 9.539 19.766 -8.539 1 95.94 138 GLY B CA 1
ATOM 2681 C C . GLY B 1 138 ? 8.766 18.891 -7.566 1 95.94 138 GLY B C 1
ATOM 2682 O O . GLY B 1 138 ? 8.617 17.688 -7.793 1 95.94 138 GLY B O 1
ATOM 2683 N N . LEU B 1 139 ? 8.32 19.484 -6.504 1 97.12 139 LEU B N 1
ATOM 2684 C CA . LEU B 1 139 ? 7.555 18.766 -5.5 1 97.12 139 LEU B CA 1
ATOM 2685 C C . LEU B 1 139 ? 6.09 19.188 -5.527 1 97.12 139 LEU B C 1
ATOM 2687 O O . LEU B 1 139 ? 5.777 20.344 -5.82 1 97.12 139 LEU B O 1
ATOM 2691 N N . LYS B 1 140 ? 5.238 18.234 -5.293 1 97.75 140 LYS B N 1
ATOM 2692 C CA . LYS B 1 140 ? 3.848 18.547 -4.977 1 97.75 140 LYS B CA 1
ATOM 2693 C C . LYS B 1 140 ? 3.631 18.625 -3.469 1 97.75 140 LYS B C 1
ATOM 2695 O O . LYS B 1 140 ? 3.711 17.609 -2.773 1 97.75 140 LYS B O 1
ATOM 2700 N N . LEU B 1 141 ? 3.291 19.797 -3.01 1 98.56 141 LEU B N 1
ATOM 2701 C CA . LEU B 1 141 ? 3.115 20.031 -1.58 1 98.56 141 LEU B CA 1
ATOM 2702 C C . LEU B 1 141 ? 1.639 20.172 -1.229 1 98.56 141 LEU B C 1
ATOM 2704 O O . LEU B 1 141 ? 0.878 20.797 -1.966 1 98.56 141 LEU B O 1
ATOM 2708 N N . GLU B 1 142 ? 1.3 19.562 -0.165 1 98.62 142 GLU B N 1
ATOM 2709 C CA . GLU B 1 142 ? 0.001 19.797 0.46 1 98.62 142 GLU B CA 1
ATOM 2710 C C . GLU B 1 142 ? 0.155 20.469 1.82 1 98.62 142 GLU B C 1
ATOM 2712 O O . GLU B 1 142 ? 0.799 19.922 2.719 1 98.62 142 GLU B O 1
ATOM 2717 N N . VAL B 1 143 ? -0.399 21.609 1.902 1 98.88 143 VAL B N 1
ATOM 2718 C CA . VAL B 1 143 ? -0.388 22.344 3.17 1 98.88 143 VAL B CA 1
ATOM 2719 C C . VAL B 1 143 ? -1.788 22.328 3.779 1 98.88 143 VAL B C 1
ATOM 2721 O O . VAL B 1 143 ? -2.717 22.922 3.225 1 98.88 143 VAL B O 1
ATOM 2724 N N . ASP B 1 144 ? -1.832 21.703 4.941 1 98.88 144 ASP B N 1
ATOM 2725 C CA . ASP B 1 144 ? -3.133 21.359 5.512 1 98.88 144 ASP B CA 1
ATOM 2726 C C . ASP B 1 144 ? -3.422 22.188 6.758 1 98.88 144 ASP B C 1
ATOM 2728 O O . ASP B 1 144 ? -2.529 22.438 7.574 1 98.88 144 ASP B O 1
ATOM 2732 N N . GLU B 1 145 ? -4.629 22.625 6.855 1 98.88 145 GLU B N 1
ATOM 2733 C CA . GLU B 1 145 ? -5.27 23.125 8.07 1 98.88 145 GLU B CA 1
ATOM 2734 C C . GLU B 1 145 ? -6.418 22.219 8.5 1 98.88 145 GLU B C 1
ATOM 2736 O O . GLU B 1 145 ? -7.496 22.25 7.902 1 98.88 145 GLU B O 1
ATOM 2741 N N . THR B 1 146 ? -6.164 21.391 9.516 1 98.81 146 THR B N 1
ATOM 2742 C CA . THR B 1 146 ? -7.137 20.406 9.977 1 98.81 146 THR B CA 1
ATOM 2743 C C . THR B 1 146 ? -7.832 20.891 11.25 1 98.81 146 THR B C 1
ATOM 2745 O O . THR B 1 146 ? -7.191 21.062 12.281 1 98.81 146 THR B O 1
ATOM 2748 N N . LYS B 1 147 ? -9.07 21.094 11.164 1 98.69 147 LYS B N 1
ATOM 2749 C CA . LYS B 1 147 ? -9.859 21.594 12.281 1 98.69 147 LYS B CA 1
ATOM 2750 C C . LYS B 1 147 ? -10.602 20.469 12.992 1 98.69 147 LYS B C 1
ATOM 2752 O O . LYS B 1 147 ? -11.547 19.891 12.438 1 98.69 147 LYS B O 1
ATOM 2757 N N . TYR B 1 148 ? -10.172 20.203 14.195 1 98.44 148 TYR B N 1
ATOM 2758 C CA . TYR B 1 148 ? -10.867 19.266 15.078 1 98.44 148 TYR B CA 1
ATOM 2759 C C . TYR B 1 148 ? -11.797 20 16.031 1 98.44 148 TYR B C 1
ATOM 2761 O O . TYR B 1 148 ? -11.797 21.234 16.078 1 98.44 148 TYR B O 1
ATOM 2769 N N . GLY B 1 149 ? -12.586 19.281 16.812 1 97.25 149 GLY B N 1
ATOM 2770 C CA . GLY B 1 149 ? -13.43 19.891 17.828 1 97.25 149 GLY B CA 1
ATOM 2771 C C . GLY B 1 149 ? -12.648 20.453 19 1 97.25 149 GLY B C 1
ATOM 2772 O O . GLY B 1 149 ? -13.18 21.234 19.797 1 97.25 149 GLY B O 1
ATOM 2773 N N . PHE B 1 150 ? -11.391 20.094 19.062 1 97.38 150 PHE B N 1
ATOM 2774 C CA . PHE B 1 150 ? -10.602 20.438 20.234 1 97.38 150 PHE B CA 1
ATOM 2775 C C . PHE B 1 150 ? -9.383 21.266 19.844 1 97.38 150 PHE B C 1
ATOM 2777 O O . PHE B 1 150 ? -8.477 21.469 20.656 1 97.38 150 PHE B O 1
ATOM 2784 N N . GLY B 1 151 ? -9.289 21.688 18.609 1 97.56 151 GLY B N 1
ATOM 2785 C CA . GLY B 1 151 ? -8.195 22.516 18.141 1 97.56 151 GLY B CA 1
ATOM 2786 C C . GLY B 1 151 ? -7.891 22.328 16.656 1 97.56 151 GLY B C 1
ATOM 2787 O O . GLY B 1 151 ? -8.578 21.562 15.977 1 97.56 151 GLY B O 1
ATOM 2788 N N . THR B 1 152 ? -6.902 23.094 16.25 1 98.38 152 THR B N 1
ATOM 2789 C CA . THR B 1 152 ? -6.523 23.047 14.836 1 98.38 152 THR B CA 1
ATOM 2790 C C . THR B 1 152 ? -5.074 22.594 14.68 1 98.38 152 THR B C 1
ATOM 2792 O O . THR B 1 152 ? -4.195 23.047 15.422 1 98.38 152 THR B O 1
ATOM 2795 N N . CYS B 1 153 ? -4.848 21.656 13.773 1 98.19 153 CYS B N 1
ATOM 2796 C CA . CYS B 1 153 ? -3.508 21.188 13.445 1 98.19 153 CYS B CA 1
ATOM 2797 C C . CYS B 1 153 ? -3.086 21.656 12.062 1 98.19 153 CYS B C 1
ATOM 2799 O O . CYS B 1 153 ? -3.895 21.672 11.133 1 98.19 153 CYS B O 1
ATOM 2801 N N . TYR B 1 154 ? -1.811 22.031 11.891 1 98.56 154 TYR B N 1
ATOM 2802 C CA . TYR B 1 154 ? -1.238 22.5 10.633 1 98.56 154 TYR B CA 1
ATOM 2803 C C . TYR B 1 154 ? -0.077 21.609 10.203 1 98.56 154 TYR B C 1
ATOM 2805 O O . TYR B 1 154 ? 0.814 21.312 11.008 1 98.56 154 TYR B O 1
ATOM 2813 N N . GLU B 1 155 ? -0.133 21.141 8.938 1 98.44 155 GLU B N 1
ATOM 2814 C CA . GLU B 1 155 ? 0.894 20.219 8.469 1 98.44 155 GLU B CA 1
ATOM 2815 C C . GLU B 1 155 ? 1.27 20.484 7.016 1 98.44 155 GLU B C 1
ATOM 2817 O O . GLU B 1 155 ? 0.447 20.984 6.238 1 98.44 155 GLU B O 1
ATOM 2822 N N . ILE B 1 156 ? 2.539 20.25 6.691 1 98.62 156 ILE B N 1
ATOM 2823 C CA . ILE B 1 156 ? 2.99 20.141 5.309 1 98.62 156 ILE B CA 1
ATOM 2824 C C . ILE B 1 156 ? 3.197 18.672 4.945 1 98.62 156 ILE B C 1
ATOM 2826 O O . ILE B 1 156 ? 3.867 17.938 5.672 1 98.62 156 ILE B O 1
ATOM 2830 N N . GLU B 1 157 ? 2.639 18.266 3.885 1 97.94 157 GLU B N 1
ATOM 2831 C CA . GLU B 1 157 ? 2.812 16.891 3.395 1 97.94 157 GLU B CA 1
ATOM 2832 C C . GLU B 1 157 ? 3.357 16.891 1.97 1 97.94 157 GLU B C 1
ATOM 2834 O O . GLU B 1 157 ? 3.039 17.766 1.173 1 97.94 157 GLU B O 1
ATOM 2839 N N . CYS B 1 158 ? 4.172 15.867 1.691 1 97.25 158 CYS B N 1
ATOM 2840 C CA . CYS B 1 158 ? 4.762 15.711 0.367 1 97.25 158 CYS B CA 1
ATOM 2841 C C . CYS B 1 158 ? 5.004 14.242 0.051 1 97.25 158 CYS B C 1
ATOM 2843 O O . CYS B 1 158 ? 5.84 13.594 0.684 1 97.25 158 CYS B O 1
ATOM 2845 N N . GLU B 1 159 ? 4.25 13.742 -0.923 1 92.5 159 GLU B N 1
ATOM 2846 C CA . GLU B 1 159 ? 4.551 12.406 -1.423 1 92.5 159 GLU B CA 1
ATOM 2847 C C . GLU B 1 159 ? 5.75 12.422 -2.365 1 92.5 159 GLU B C 1
ATOM 2849 O O . GLU B 1 159 ? 5.852 13.289 -3.232 1 92.5 159 GLU B O 1
ATOM 2854 N N . SER B 1 160 ? 6.676 11.484 -2.1 1 89 160 SER B N 1
ATOM 2855 C CA . SER B 1 160 ? 7.875 11.469 -2.934 1 89 160 SER B CA 1
ATOM 2856 C C . SER B 1 160 ? 8.492 10.078 -2.988 1 89 160 SER B C 1
ATOM 2858 O O . SER B 1 160 ? 8.43 9.328 -2.014 1 89 160 SER B O 1
ATOM 2860 N N . VAL B 1 161 ? 9.133 9.828 -4.172 1 79.94 161 VAL B N 1
ATOM 2861 C CA . VAL B 1 161 ? 9.906 8.594 -4.297 1 79.94 161 VAL B CA 1
ATOM 2862 C C . VAL B 1 161 ? 11.234 8.742 -3.561 1 79.94 161 VAL B C 1
ATOM 2864 O O . VAL B 1 161 ? 11.922 7.754 -3.289 1 79.94 161 VAL B O 1
ATOM 2867 N N . ASP B 1 162 ? 11.656 10.008 -3.266 1 83.88 162 ASP B N 1
ATOM 2868 C CA . ASP B 1 162 ? 12.828 10.336 -2.463 1 83.88 162 ASP B CA 1
ATOM 2869 C C . ASP B 1 162 ? 12.445 11.172 -1.245 1 83.88 162 ASP B C 1
ATOM 2871 O O . ASP B 1 162 ? 12.75 12.367 -1.185 1 83.88 162 ASP B O 1
ATOM 2875 N N . PRO B 1 163 ? 11.867 10.492 -0.253 1 89.44 163 PRO B N 1
ATOM 2876 C CA . PRO B 1 163 ? 11.336 11.258 0.874 1 89.44 163 PRO B CA 1
ATOM 2877 C C . PRO B 1 163 ? 12.43 11.977 1.662 1 89.44 163 PRO B C 1
ATOM 2879 O O . PRO B 1 163 ? 12.195 13.07 2.193 1 89.44 163 PRO B O 1
ATOM 2882 N N . GLU B 1 164 ? 13.594 11.414 1.727 1 87.62 164 GLU B N 1
ATOM 2883 C CA . GLU B 1 164 ? 14.672 12.078 2.443 1 87.62 164 GLU B CA 1
ATOM 2884 C C . GLU B 1 164 ? 15.078 13.375 1.75 1 87.62 164 GLU B C 1
ATOM 2886 O O . GLU B 1 164 ? 15.32 14.391 2.408 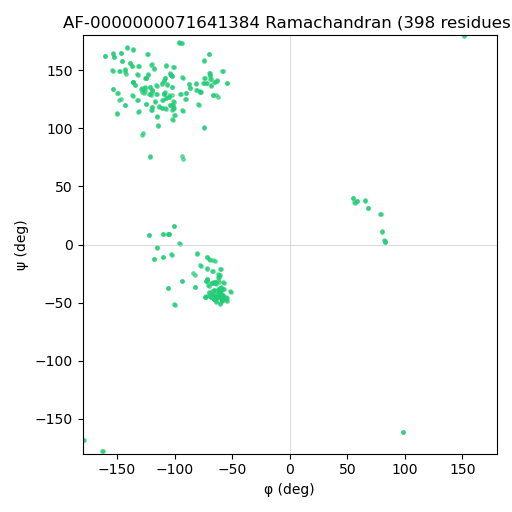1 87.62 164 GLU B O 1
ATOM 2891 N N . GLY B 1 165 ? 15.234 13.258 0.457 1 92.44 165 GLY B N 1
ATOM 2892 C CA . GLY B 1 165 ? 15.531 14.461 -0.302 1 92.44 165 GLY B CA 1
ATOM 2893 C C . GLY B 1 165 ? 14.469 15.531 -0.164 1 92.44 165 GLY B C 1
ATOM 2894 O O . GLY B 1 165 ? 14.781 16.703 0.045 1 92.44 165 GLY B O 1
ATOM 2895 N N . ALA B 1 166 ? 13.234 15.156 -0.313 1 95.44 166 ALA B N 1
ATOM 2896 C CA . ALA B 1 166 ? 12.117 16.094 -0.163 1 95.44 166 ALA B CA 1
ATOM 2897 C C . ALA B 1 166 ? 12.109 16.719 1.226 1 95.44 166 ALA B C 1
ATOM 2899 O O . ALA B 1 166 ? 11.883 17.922 1.365 1 95.44 166 ALA B O 1
ATOM 2900 N N . LYS B 1 167 ? 12.328 15.898 2.195 1 95.88 167 LYS B N 1
ATOM 2901 C CA . LYS B 1 167 ? 12.383 16.391 3.572 1 95.88 167 LYS B CA 1
ATOM 2902 C C . LYS B 1 167 ? 13.469 17.438 3.744 1 95.88 167 LYS B C 1
ATOM 2904 O O . LYS B 1 167 ? 13.242 18.484 4.359 1 95.88 167 LYS B O 1
ATOM 2909 N N . LYS B 1 168 ? 14.578 17.125 3.193 1 96.69 168 LYS B N 1
ATOM 2910 C CA . LYS B 1 168 ? 15.688 18.062 3.279 1 96.69 168 LYS B CA 1
ATOM 2911 C C . LYS B 1 168 ? 15.328 19.406 2.641 1 96.69 168 LYS B C 1
ATOM 2913 O O . LYS B 1 168 ? 15.602 20.469 3.209 1 96.69 168 LYS B O 1
ATOM 2918 N N . VAL B 1 169 ? 14.734 19.359 1.515 1 98 169 VAL B N 1
ATOM 2919 C CA . VAL B 1 169 ? 14.328 20.562 0.801 1 98 169 VAL B CA 1
ATOM 2920 C C . VAL B 1 169 ? 13.344 21.359 1.651 1 98 169 VAL B C 1
ATOM 2922 O O . VAL B 1 169 ? 13.469 22.578 1.781 1 98 169 VAL B O 1
ATOM 2925 N N . LEU B 1 170 ? 12.422 20.734 2.244 1 98.31 170 LEU B N 1
ATOM 2926 C CA . LEU B 1 170 ? 11.391 21.375 3.051 1 98.31 170 LEU B CA 1
ATOM 2927 C C . LEU B 1 170 ? 12 21.969 4.32 1 98.31 170 LEU B C 1
ATOM 2929 O O . LEU B 1 170 ? 11.664 23.094 4.707 1 98.31 170 LEU B O 1
ATOM 2933 N N . GLU B 1 171 ? 12.828 21.188 4.945 1 98.25 171 GLU B N 1
ATOM 2934 C CA . GLU B 1 171 ? 13.484 21.672 6.156 1 98.25 171 GLU B CA 1
ATOM 2935 C C . GLU B 1 171 ? 14.297 22.938 5.875 1 98.25 171 GLU B C 1
ATOM 2937 O O . GLU B 1 171 ? 14.258 23.891 6.648 1 98.25 171 GLU B O 1
ATOM 2942 N N . GLU B 1 172 ? 15.047 22.891 4.859 1 98.44 172 GLU B N 1
ATOM 2943 C CA . GLU B 1 172 ? 15.852 24.047 4.48 1 98.44 172 GLU B CA 1
ATOM 2944 C C . GLU B 1 172 ? 14.969 25.266 4.207 1 98.44 172 GLU B C 1
ATOM 2946 O O . GLU B 1 172 ? 15.281 26.375 4.633 1 98.44 172 GLU B O 1
ATOM 2951 N N . PHE B 1 173 ? 13.906 25.094 3.475 1 98.69 173 PHE B N 1
ATOM 2952 C CA . PHE B 1 173 ? 12.945 26.141 3.18 1 98.69 173 PHE B CA 1
ATOM 2953 C C . PHE B 1 173 ? 12.414 26.766 4.465 1 98.69 173 PHE B C 1
ATOM 2955 O O . PHE B 1 173 ? 12.406 28 4.602 1 98.69 173 PHE B O 1
ATOM 2962 N N . LEU B 1 174 ? 12.023 25.922 5.395 1 98.62 174 LEU B N 1
ATOM 2963 C CA . LEU B 1 174 ? 11.469 26.422 6.648 1 98.62 174 LEU B CA 1
ATOM 2964 C C . LEU B 1 174 ? 12.531 27.141 7.473 1 98.62 174 LEU B C 1
ATOM 2966 O O . LEU B 1 174 ? 12.289 28.219 8.008 1 98.62 174 LEU B O 1
ATOM 2970 N N . LYS B 1 175 ? 13.711 26.531 7.523 1 98.31 175 LYS B N 1
ATOM 2971 C CA . LYS B 1 175 ? 14.805 27.125 8.289 1 98.31 175 LYS B CA 1
ATOM 2972 C C . LYS B 1 175 ? 15.219 28.469 7.723 1 98.31 175 LYS B C 1
ATOM 2974 O O . LYS B 1 175 ? 15.383 29.438 8.469 1 98.31 175 LYS B O 1
ATOM 2979 N N . GLU B 1 176 ? 15.359 28.547 6.48 1 98.31 176 GLU B N 1
ATOM 2980 C CA . GLU B 1 176 ? 15.773 29.781 5.812 1 98.31 176 GLU B CA 1
ATOM 2981 C C . GLU B 1 176 ? 14.773 30.906 6.055 1 98.31 176 GLU B C 1
ATOM 2983 O O . GLU B 1 176 ? 15.133 32.094 6.02 1 98.31 176 GLU B O 1
ATOM 2988 N N . ASN B 1 177 ? 13.586 30.594 6.293 1 98.44 177 ASN B N 1
ATOM 2989 C CA . ASN B 1 177 ? 12.547 31.594 6.477 1 98.44 177 ASN B CA 1
ATOM 2990 C C . ASN B 1 177 ? 12.141 31.719 7.941 1 98.44 177 ASN B C 1
ATOM 2992 O O . ASN B 1 177 ? 11.125 32.344 8.258 1 98.44 177 ASN B O 1
ATOM 2996 N N . GLY B 1 178 ? 12.859 31.094 8.805 1 98.12 178 GLY B N 1
ATOM 2997 C CA . GLY B 1 178 ? 12.648 31.219 10.242 1 98.12 178 GLY B CA 1
ATOM 2998 C C . GLY B 1 178 ? 11.336 30.609 10.703 1 98.12 178 GLY B C 1
ATOM 2999 O O . GLY B 1 178 ? 10.703 31.141 11.625 1 98.12 178 GLY B O 1
ATOM 3000 N N . ILE B 1 179 ? 10.875 29.594 10.055 1 98.5 179 ILE B N 1
ATOM 3001 C CA . ILE B 1 179 ? 9.617 28.953 10.414 1 98.5 179 ILE B CA 1
ATOM 3002 C C . ILE B 1 179 ? 9.891 27.672 11.211 1 98.5 179 ILE B C 1
ATOM 3004 O O . ILE B 1 179 ? 10.523 26.75 10.711 1 98.5 179 ILE B O 1
ATOM 3008 N N . GLU B 1 180 ? 9.422 27.672 12.461 1 97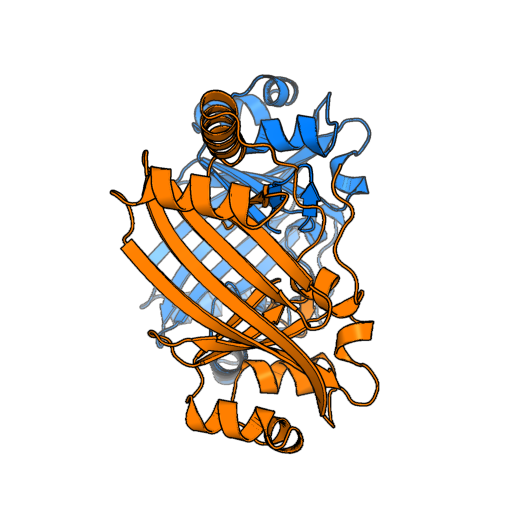.75 180 GLU B N 1
ATOM 3009 C CA . GLU B 1 180 ? 9.578 26.5 13.312 1 97.75 180 GLU B CA 1
ATOM 3010 C C . GLU B 1 180 ? 8.703 25.344 12.82 1 97.75 180 GLU B C 1
ATOM 3012 O O . GLU B 1 180 ? 7.633 25.562 12.242 1 97.75 180 GLU B O 1
ATOM 3017 N N . TYR B 1 181 ? 9.18 24.141 13.016 1 97.81 181 TYR B N 1
ATOM 3018 C CA . TYR B 1 181 ? 8.43 22.938 12.648 1 97.81 181 TYR B CA 1
ATOM 3019 C C . TYR B 1 181 ? 8.844 21.75 13.508 1 97.81 181 TYR B C 1
ATOM 3021 O O . TYR B 1 181 ? 9.844 21.812 14.227 1 97.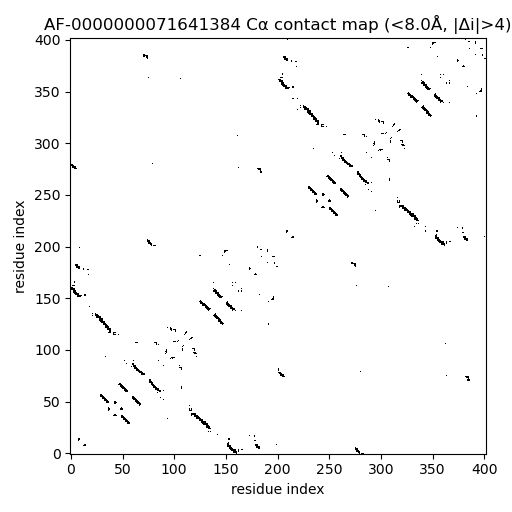81 181 TYR B O 1
ATOM 3029 N N . SER B 1 182 ? 8.062 20.703 13.516 1 97.19 182 SER B N 1
ATOM 3030 C CA . SER B 1 182 ? 8.398 19.391 14.062 1 97.19 182 SER B CA 1
ATOM 3031 C C . SER B 1 182 ? 7.957 18.266 13.125 1 97.19 182 SER B C 1
ATOM 3033 O O . SER B 1 182 ? 7.277 18.531 12.125 1 97.19 182 SER B O 1
ATOM 3035 N N . TYR B 1 183 ? 8.43 17.109 13.406 1 95.88 183 TYR B N 1
ATOM 3036 C CA . TYR B 1 183 ? 8 15.953 12.633 1 95.88 183 TYR B CA 1
ATOM 3037 C C . TYR B 1 183 ? 6.656 15.438 13.117 1 95.88 183 TYR B C 1
ATOM 3039 O O . TYR B 1 183 ? 6.426 15.32 14.32 1 95.88 183 TYR B O 1
ATOM 3047 N N . SER B 1 184 ? 5.746 15.18 12.172 1 94.56 184 SER B N 1
ATOM 3048 C CA . SER B 1 184 ? 4.473 14.594 12.57 1 94.56 184 SER B CA 1
ATOM 3049 C C . SER B 1 184 ? 4.668 13.211 13.172 1 94.56 184 SER B C 1
ATOM 3051 O O . SER B 1 184 ? 5.48 12.422 12.68 1 94.56 184 SER B O 1
ATOM 3053 N N . GLU B 1 185 ? 3.896 12.922 14.203 1 90.5 185 GLU B N 1
ATOM 3054 C CA . GLU B 1 185 ? 4.062 11.664 14.922 1 90.5 185 GLU B CA 1
ATOM 3055 C C . GLU B 1 185 ? 2.801 10.805 14.844 1 90.5 185 GLU B C 1
ATOM 3057 O O . GLU B 1 185 ? 2.803 9.648 15.258 1 90.5 185 GLU B O 1
ATOM 3062 N N . ALA B 1 186 ? 1.766 11.359 14.414 1 92 186 ALA B N 1
ATOM 3063 C CA . ALA B 1 186 ? 0.492 10.648 14.344 1 92 186 ALA B CA 1
ATOM 3064 C C . ALA B 1 186 ? -0.293 11.047 13.102 1 92 186 ALA B C 1
ATOM 3066 O O . ALA B 1 186 ? -0.13 12.156 12.586 1 92 186 ALA B O 1
ATOM 3067 N N . SER B 1 187 ? -1.101 10.062 12.625 1 93.31 187 SER B N 1
ATOM 3068 C CA . SER B 1 187 ? -2.002 10.383 11.523 1 93.31 187 SER B CA 1
ATOM 3069 C C . SER B 1 187 ? -3.125 11.305 11.977 1 93.31 187 SER B C 1
ATOM 3071 O O . SER B 1 187 ? -3.391 11.43 13.18 1 93.31 187 SER B O 1
ATOM 3073 N N . LYS B 1 188 ? -3.818 11.945 11.031 1 96.69 188 LYS B N 1
ATOM 3074 C CA . LYS B 1 188 ? -4.945 12.812 11.359 1 96.69 188 LYS B CA 1
ATOM 3075 C C . LYS B 1 188 ? -6.043 12.047 12.078 1 96.69 188 LYS B C 1
ATOM 3077 O O . LYS B 1 188 ? -6.664 12.562 13.008 1 96.69 188 LYS B O 1
ATOM 3082 N N . PHE B 1 189 ? -6.309 10.812 11.711 1 97.12 189 PHE B N 1
ATOM 3083 C CA . PHE B 1 189 ? -7.32 9.984 12.359 1 97.12 189 PHE B CA 1
ATOM 3084 C C . PHE B 1 189 ? -6.934 9.68 13.797 1 97.12 189 PHE B C 1
ATOM 3086 O O . PHE B 1 189 ? -7.777 9.727 14.695 1 97.12 189 PHE B O 1
ATOM 3093 N N . ALA B 1 190 ? -5.672 9.336 13.961 1 95.12 190 ALA B N 1
ATOM 3094 C CA . ALA B 1 190 ? -5.219 9.047 15.32 1 95.12 190 ALA B CA 1
ATOM 3095 C C . ALA B 1 190 ? -5.375 10.266 16.219 1 95.12 190 ALA B C 1
ATOM 3097 O O . ALA B 1 190 ? -5.77 10.133 17.391 1 95.12 190 ALA B O 1
ATOM 3098 N N . ILE B 1 191 ? -5.078 11.414 15.711 1 97 191 ILE B N 1
ATOM 3099 C CA . ILE B 1 191 ? -5.25 12.648 16.469 1 97 191 ILE B CA 1
ATOM 3100 C C . ILE B 1 191 ? -6.73 12.867 16.781 1 97 191 ILE B C 1
ATOM 3102 O O . ILE B 1 191 ? -7.098 13.133 17.922 1 97 191 ILE B O 1
ATOM 3106 N N . PHE B 1 192 ? -7.559 12.672 15.789 1 98.25 192 PHE B N 1
ATOM 3107 C CA . PHE B 1 192 ? -9 12.797 15.961 1 98.25 192 PHE B CA 1
ATOM 3108 C C . PHE B 1 192 ? -9.492 11.883 17.078 1 98.25 192 PHE B C 1
ATOM 3110 O O . PHE B 1 192 ? -10.203 12.328 17.984 1 98.25 192 PHE B O 1
ATOM 3117 N N . ARG B 1 193 ? -9.055 10.688 17.094 1 96.94 193 ARG B N 1
ATOM 3118 C CA . ARG B 1 193 ? -9.516 9.703 18.062 1 96.94 193 ARG B CA 1
ATOM 3119 C C . ARG B 1 193 ? -8.984 10.008 19.453 1 96.94 193 ARG B C 1
ATOM 3121 O O . ARG B 1 193 ? -9.648 9.719 20.453 1 96.94 193 ARG B O 1
ATOM 3128 N N . SER B 1 194 ? -7.824 10.586 19.484 1 95.75 194 SER B N 1
ATOM 3129 C CA . SER B 1 194 ? -7.199 10.859 20.781 1 95.75 194 SER B CA 1
ATOM 3130 C C . SER B 1 194 ? -7.91 11.984 21.516 1 95.75 194 SER B C 1
ATOM 3132 O O . SER B 1 194 ? -7.828 12.086 22.75 1 95.75 194 SER B O 1
ATOM 3134 N N . GLY B 1 195 ? -8.5 12.906 20.797 1 95.94 195 GLY B N 1
ATOM 3135 C CA . GLY B 1 195 ? -9.227 14.016 21.391 1 95.94 195 GLY B CA 1
ATOM 3136 C C . GLY B 1 195 ? -8.312 15.133 21.859 1 95.94 195 GLY B C 1
ATOM 3137 O O . GLY B 1 195 ? -8.742 16.016 22.625 1 95.94 195 GLY B O 1
ATOM 3138 N N . LYS B 1 196 ? -7.051 15.023 21.438 1 95.06 196 LYS B N 1
ATOM 3139 C CA . LYS B 1 196 ? -6.102 16.078 21.812 1 95.06 196 LYS B CA 1
ATOM 3140 C C . LYS B 1 196 ? -5.047 16.266 20.719 1 95.06 196 LYS B C 1
ATOM 3142 O O . LYS B 1 196 ? -4.684 15.312 20.031 1 95.06 196 LYS B O 1
ATOM 3147 N N . LEU B 1 197 ? -4.578 17.484 20.609 1 94.5 197 LEU B N 1
ATOM 3148 C CA . LEU B 1 197 ? -3.504 17.75 19.672 1 94.5 197 LEU B CA 1
ATOM 3149 C C . LEU B 1 197 ? -2.174 17.203 20.188 1 94.5 197 LEU B C 1
ATOM 3151 O O . LEU B 1 197 ? -1.91 17.234 21.391 1 94.5 197 LEU B O 1
ATOM 3155 N N . PRO B 1 198 ? -1.362 16.688 19.281 1 90.88 198 PRO B N 1
ATOM 3156 C CA . PRO B 1 198 ? -0.027 16.297 19.734 1 90.88 198 PRO B CA 1
ATOM 3157 C C . PRO B 1 198 ? 0.759 17.453 20.344 1 90.88 198 PRO B C 1
ATOM 3159 O O . PRO B 1 198 ? 0.573 18.609 19.953 1 90.88 198 PRO B O 1
ATOM 3162 N N . SER B 1 199 ? 1.566 17.078 21.234 1 84.12 199 SER B N 1
ATOM 3163 C CA . SER B 1 199 ? 2.395 18.109 21.875 1 84.12 199 SER B CA 1
ATOM 3164 C C . SER B 1 199 ? 3.416 18.672 20.891 1 84.12 199 SER B C 1
ATOM 3166 O O . SER B 1 199 ? 3.893 17.953 20 1 84.12 199 SER B O 1
ATOM 3168 N N . LEU B 1 200 ? 3.568 19.953 20.906 1 76.5 200 LEU B N 1
ATOM 3169 C CA . LEU B 1 200 ? 4.637 20.562 20.109 1 76.5 200 LEU B CA 1
ATOM 3170 C C . LEU B 1 200 ? 5.992 20.328 20.766 1 76.5 200 LEU B C 1
ATOM 3172 O O . LEU B 1 200 ? 6.098 20.297 22 1 76.5 200 LEU B O 1
ATOM 3176 N N . PRO B 1 201 ? 6.984 20.031 19.984 1 61.12 201 PRO B N 1
ATOM 3177 C CA . PRO B 1 201 ? 8.281 19.891 20.656 1 61.12 201 PRO B CA 1
ATOM 3178 C C . PRO B 1 201 ? 8.719 21.172 21.344 1 61.12 201 PRO B C 1
ATOM 3180 O O . PRO B 1 201 ? 8.312 22.266 20.953 1 61.12 201 PRO B O 1
#

pLDDT: mean 94.71, std 6.47, range [51.03, 98.88]

Secondary structure (DSSP, 8-state):
---EEEEEESSHHHHHHHHHHHGGGEEEEEEEEEEEEEETT-HHHHTT-EEEEEEESSSS-EEEEEE----EETTEE--SEEEEE--HHHHHHHHHSGGGGGG---HHHHHHHHHH---SEEEEEEEEEEEEEEEETTEEEEEEEEEETTEEEEEEEEE-SSHHHHHHHHHHHHHHTT---EE--S-HHHHHHHTSPPPP-/---EEEEEESSHHHHHHHHHHHGGGEEEEEEEEEEEEEETT-HHHHTT-EEEEEEESSSS-EEEEEE---EEETTEEE-SEEEEE--HHHHHHHHHSGGGGGG---HHHHHHHHHH---SEEEEEEEEEEEEEEEETTEEEEEEEEEETTEEEEEEEEE-SSHHHHHHHHHHHHHHTT---EE--S-HHHHHHHTSPPPP-

Solvent-accessible surface area (backbone atoms only — not comparable to full-atom values): 21304 Å² total; per-residue (Å²): 110,69,23,27,24,32,34,27,34,84,42,69,67,48,46,48,52,52,51,59,74,44,49,93,32,59,73,49,74,42,50,32,41,39,38,33,45,34,21,73,82,38,39,32,58,75,60,64,31,48,38,35,41,35,36,34,80,46,88,73,42,19,37,39,35,42,38,30,75,58,48,67,54,89,13,34,34,42,43,42,54,45,76,46,81,45,57,48,71,58,52,52,48,24,72,76,38,40,68,46,52,75,70,51,93,40,74,66,54,48,44,44,31,73,73,52,62,40,81,44,55,35,74,73,50,64,38,38,36,41,35,40,32,28,59,54,97,93,36,54,37,36,40,35,44,34,42,48,96,76,49,73,48,34,36,41,35,32,66,33,94,49,37,67,60,51,43,50,54,50,50,50,56,30,54,77,66,72,41,71,69,44,58,36,80,66,55,72,64,57,35,60,73,64,67,47,76,79,82,76,131,111,71,22,27,26,31,35,27,32,83,42,70,67,48,46,49,52,52,52,58,74,44,50,92,30,59,72,49,74,41,49,32,41,39,38,31,45,35,21,71,82,38,40,32,59,75,60,64,30,47,38,36,40,36,36,34,81,46,87,74,41,18,36,39,35,42,37,31,72,57,45,69,54,88,13,35,34,42,42,42,54,43,77,44,82,45,58,47,70,58,54,53,47,23,72,77,38,39,69,47,52,75,70,51,93,43,75,65,55,48,44,44,32,72,74,52,62,40,80,47,55,35,73,72,48,67,38,38,34,42,34,39,34,28,60,53,96,93,36,55,37,35,41,36,44,35,41,47,97,75,48,74,49,33,35,41,34,32,66,33,96,50,38,67,60,53,44,50,53,50,50,49,55,31,55,77,67,72,43,71,68,44,58,37,80,67,54,72,65,56,36,61,72,66,66,47,77,78,80,76,131

Nearest PDB structures (foldseek):
  3v85-assembly1_A  TM=9.014E-01  e=5.319E-26  Arabidopsis thaliana
  6yp4-assembly1_A-2  TM=8.901E-01  e=1.661E-24  Hippeastrum hybrid cultivar
  5a68-assembly1_A  TM=8.985E-01  e=2.435E-24  Arabidopsis thaliana
  5a66-assembly2_B  TM=8.837E-01  e=1.410E-24  Arabidopsis thaliana
  8h92-assembly1_A  TM=9.088E-01  e=5.525E-24  Ziziphus jujuba

Sequence (402 aa):
MEVEVKLRLPDAAAHRRVTDLLTPFLVTTHRQENCFFDGAAAELSSCRAVLRIRFSDKDPRCMVSLKAKAVLVDGISRVEEDEEELDEPLGRACVAEVGKLGRVESRILKRVREEFGVLEFVGLGGFENVRDVYEWKGLKLEVDETKYGFGTCYEIECESVDPEGAKKVLEEFLKENGIEYSYSEASKFAIFRSGKLPSLPMEVEVKLRLPDAAAHRRVTDLLTPFLVTTHRQENCFFDGAAAELSSCRAVLRIRFSDKDPRCMVSLKAKAVLVDGISRVEEDEEELDEPLGRACVAEVGKLGRVESRILKRVREEFGVLEFVGLGGFENVRDVYEWKGLKLEVDETKYGFGTCYEIECESVDPEGAKKVLEEFLKENGIEYSYSEASKFAIFRSGKLPSLP

Foldseek 3Di:
DWDKFKWWFDDPVLLVVVCVVQVVFWDDKKKKWKWWKAAPVRLQVVQPKTWIWMAIPDPPGIKIKIAGDWDADPNDTDDRIDMDRDDPVLVVVCRVPVQCLQVDPDPVSVCCCPVRVGDHMDIDGTWMKMWIWGCDPNWTKIWIWIDAPQGIITMIMTTDPCNVVVVVVVVVVCVVSVGDIGGDDDDPVVCNVVSHDDDDD/DWDKFKWWFDDPVLLVVVCVVQVVFWDDKKKKWKWWKAAPVRLQVVQPKTWIWMAIPDPPGIKIKIAGDWDADPNDTDDRIDMDRDDPVLVVVCRVPVQCLQVDDDPVSVCCCPVRVGDHMDIPGTWMKMWTWGCDPNWTKIWIWIDAPQGIITMIMTTDPCNVVVVVVVVVVCVVSVGDIGGDDDDPVVCNVVSHDDDDD

InterPro domains:
  IPR023577 CYTH domain [PF01928] (2-184)
  IPR023577 CYTH domain [PS51707] (1-196)
  IPR023577 CYTH domain [SM01118] (1-196)
  IPR033469 CYTH-like domain superfamily [SSF55154] (1-185)